Protein AF-A0A0F9EAE2-F1 (afdb_monomer)

Nearest PDB structures (foldseek):
  7z44-assembly1_A  TM=4.022E-01  e=4.524E-04  Escherichia phage vB_EcoP_SU10
  8i4m-assembly1_T  TM=3.784E-01  e=1.756E-03  Prochlorococcus phage P-SCSP1u
  9bgm-assembly1_c  TM=2.477E-01  e=5.530E-04  Pseudomonas phage vB_PaeP_DEV
  7sya-assembly1_c  TM=4.360E-01  e=6.213E-02  Bruynoghevirus PaP3
  8vde-assembly1_P6  TM=4.167E-01  e=4.406E-01  Dubowvirus dv80alpha

Structure (mmCIF, N/CA/C/O backbone):
data_AF-A0A0F9EAE2-F1
#
_entry.id   AF-A0A0F9EAE2-F1
#
loop_
_atom_site.group_PDB
_atom_site.id
_atom_site.type_symbol
_atom_site.label_atom_id
_atom_site.label_alt_id
_atom_site.label_comp_id
_atom_site.label_asym_id
_atom_site.label_entity_id
_atom_site.label_seq_id
_atom_site.pdbx_PDB_ins_code
_atom_site.Cartn_x
_atom_site.Cartn_y
_atom_site.Cartn_z
_atom_site.occupancy
_atom_site.B_iso_or_equiv
_atom_site.auth_seq_id
_atom_site.auth_comp_id
_atom_site.auth_asym_id
_atom_site.auth_atom_id
_atom_site.pdbx_PDB_model_num
ATOM 1 N N . THR A 1 1 ? -29.488 -34.505 -10.480 1.00 57.62 1 THR A N 1
ATOM 2 C CA . THR A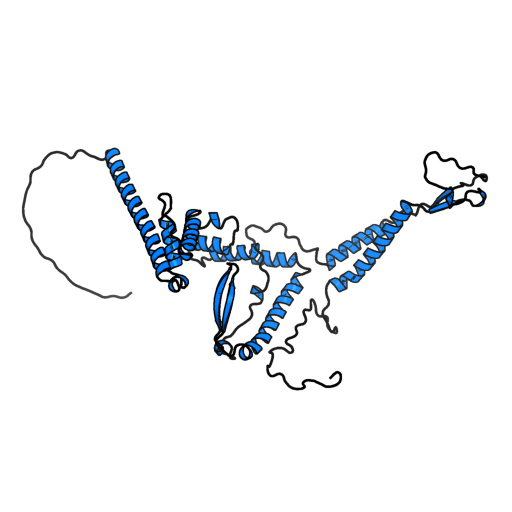 1 1 ? -28.170 -33.841 -10.370 1.00 57.62 1 THR A CA 1
ATOM 3 C C . THR A 1 1 ? -27.719 -33.603 -8.932 1.00 57.62 1 THR A C 1
ATOM 5 O O . THR A 1 1 ? -26.602 -33.976 -8.635 1.00 57.62 1 THR A O 1
ATOM 8 N N . ARG A 1 2 ? -28.544 -33.099 -7.992 1.00 60.75 2 ARG A N 1
ATOM 9 C CA . ARG A 1 2 ? -28.114 -32.861 -6.582 1.00 60.75 2 ARG A CA 1
ATOM 10 C C . ARG A 1 2 ? -27.610 -34.086 -5.784 1.00 60.75 2 ARG A C 1
ATOM 12 O O . ARG A 1 2 ? -27.013 -33.896 -4.735 1.00 60.75 2 ARG A O 1
ATOM 19 N N . LYS A 1 3 ? -27.873 -35.318 -6.238 1.00 87.00 3 LYS A N 1
ATOM 20 C CA . LYS A 1 3 ? -27.476 -36.575 -5.566 1.00 87.00 3 LYS A CA 1
ATOM 21 C C . LYS A 1 3 ? -26.473 -37.421 -6.360 1.00 87.00 3 LYS A C 1
ATOM 23 O O . LYS A 1 3 ? -26.197 -38.545 -5.966 1.00 87.00 3 LYS A O 1
ATOM 28 N N . GLN A 1 4 ? -25.986 -36.929 -7.496 1.00 85.69 4 GLN A N 1
ATOM 29 C CA . GLN A 1 4 ? -25.134 -37.709 -8.391 1.00 85.69 4 GLN A CA 1
ATOM 30 C C . GLN A 1 4 ? -23.799 -36.994 -8.554 1.00 85.69 4 GLN A C 1
ATOM 32 O O . GLN A 1 4 ? -23.777 -35.797 -8.843 1.00 85.69 4 GLN A O 1
ATOM 37 N N . VAL A 1 5 ? -22.707 -37.726 -8.343 1.00 85.25 5 VAL A N 1
ATOM 38 C CA . VAL A 1 5 ? -21.356 -37.225 -8.594 1.00 85.25 5 VAL A CA 1
ATOM 39 C C . VAL A 1 5 ? -21.215 -37.017 -10.099 1.00 85.25 5 VAL A C 1
ATOM 41 O O . VAL A 1 5 ? -21.473 -37.932 -10.878 1.00 85.25 5 VAL A O 1
ATOM 44 N N . LEU A 1 6 ? -20.885 -35.788 -10.502 1.00 88.19 6 LEU A N 1
ATOM 45 C CA . LEU A 1 6 ? -20.775 -35.420 -11.917 1.00 88.19 6 LEU A CA 1
ATOM 46 C C . LEU A 1 6 ? -19.520 -36.012 -12.561 1.00 88.19 6 LEU A C 1
ATOM 48 O O . LEU A 1 6 ? -19.548 -36.383 -13.728 1.00 88.19 6 LEU A O 1
ATOM 52 N N . HIS A 1 7 ? -18.438 -36.099 -11.794 1.00 86.12 7 HIS A N 1
ATOM 53 C CA . HIS A 1 7 ? -17.175 -36.676 -12.219 1.00 86.12 7 HIS A CA 1
ATOM 54 C C . HIS A 1 7 ? -16.446 -37.217 -10.990 1.00 86.12 7 HIS A C 1
ATOM 56 O O . HIS A 1 7 ? -16.239 -36.477 -10.026 1.00 86.12 7 HIS A O 1
ATOM 62 N N . ASP A 1 8 ? -16.074 -38.492 -11.032 1.00 86.00 8 ASP A N 1
ATOM 63 C CA . ASP A 1 8 ? -15.233 -39.146 -10.033 1.00 86.00 8 ASP A CA 1
ATOM 64 C C . ASP A 1 8 ? -14.063 -39.804 -10.764 1.00 86.00 8 ASP A C 1
ATOM 66 O O . ASP A 1 8 ? -14.269 -40.592 -11.687 1.00 86.00 8 ASP A O 1
ATOM 70 N N . GLY A 1 9 ? -12.842 -39.411 -10.418 1.00 84.88 9 GLY A N 1
ATOM 71 C CA . GLY A 1 9 ? -11.639 -39.829 -11.127 1.00 84.88 9 GLY A CA 1
ATOM 72 C C . GLY A 1 9 ? -10.473 -38.854 -10.955 1.00 84.88 9 GLY A C 1
ATOM 73 O O . GLY A 1 9 ? -10.673 -37.706 -10.537 1.00 84.88 9 GLY A O 1
ATOM 74 N N . PRO A 1 10 ? -9.241 -39.301 -11.256 1.00 80.06 10 PRO A N 1
ATOM 75 C CA . PRO A 1 10 ? -8.064 -38.446 -11.213 1.00 80.06 10 PRO A CA 1
ATOM 76 C C . PRO A 1 10 ? -8.194 -37.305 -12.225 1.00 80.06 10 PRO A C 1
ATOM 78 O O . PRO A 1 10 ? -8.828 -37.438 -13.270 1.00 80.06 10 PRO A O 1
ATOM 81 N N . ARG A 1 11 ? -7.590 -36.161 -11.903 1.00 72.88 11 ARG A N 1
ATOM 82 C CA . ARG A 1 11 ? -7.533 -35.022 -12.823 1.00 72.88 11 ARG A CA 1
ATOM 83 C C . ARG A 1 11 ? -6.582 -35.343 -13.971 1.00 72.88 11 ARG A C 1
ATOM 85 O O . ARG A 1 11 ? -5.579 -36.018 -13.763 1.00 72.88 11 ARG A O 1
ATOM 92 N N . GLU A 1 12 ? -6.859 -34.780 -15.143 1.00 79.81 12 GLU A N 1
ATOM 93 C CA . GLU A 1 12 ? -5.973 -34.873 -16.313 1.00 79.81 12 GLU A CA 1
ATOM 94 C C . GLU A 1 12 ? -4.590 -34.260 -16.048 1.00 79.81 12 GLU A C 1
ATOM 96 O O . GLU A 1 12 ? -3.603 -34.643 -16.669 1.00 79.81 12 GLU A O 1
ATOM 101 N N . VAL A 1 13 ? -4.517 -33.320 -15.099 1.00 76.94 13 VAL A N 1
ATOM 102 C CA . VAL A 1 13 ? -3.313 -32.555 -14.783 1.00 76.94 13 VAL A CA 1
ATO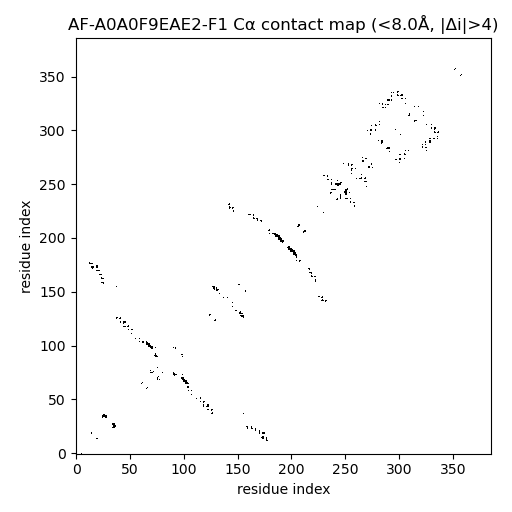M 103 C C . VAL A 1 13 ? -2.925 -32.749 -13.317 1.00 76.94 13 VAL A C 1
ATOM 105 O O . VAL A 1 13 ? -3.737 -32.552 -12.407 1.00 76.94 13 VAL A O 1
ATOM 108 N N . ALA A 1 14 ? -1.666 -33.127 -13.090 1.00 77.25 14 ALA A N 1
ATOM 109 C CA . ALA A 1 14 ? -1.096 -33.337 -11.765 1.00 77.25 14 ALA A CA 1
ATOM 110 C C . ALA A 1 14 ? -0.505 -32.031 -11.217 1.00 77.25 14 ALA A C 1
ATOM 112 O O . ALA A 1 14 ? 0.629 -31.669 -11.523 1.00 77.25 14 ALA A O 1
ATOM 113 N N . TYR A 1 15 ? -1.274 -31.314 -10.398 1.00 78.12 15 TYR A N 1
ATOM 114 C CA . TYR A 1 15 ? -0.766 -30.131 -9.705 1.00 78.12 15 TYR A CA 1
ATOM 115 C C . TYR A 1 15 ? 0.380 -30.496 -8.757 1.00 78.12 15 TYR A C 1
ATOM 117 O O . TYR A 1 15 ? 0.352 -31.533 -8.093 1.00 78.12 15 TYR A O 1
ATOM 125 N N . LYS A 1 16 ? 1.375 -29.609 -8.664 1.00 72.56 16 LYS A N 1
ATOM 126 C CA . LYS A 1 16 ? 2.519 -29.771 -7.755 1.00 72.56 16 LYS A CA 1
ATOM 127 C C . LYS A 1 16 ? 2.082 -29.760 -6.289 1.00 72.56 16 LYS A C 1
ATOM 129 O O . LYS A 1 16 ? 2.713 -30.387 -5.442 1.00 72.56 16 LYS A O 1
ATOM 134 N N . TYR A 1 17 ? 0.995 -29.056 -5.994 1.00 75.44 17 TYR A N 1
ATOM 135 C CA . TYR A 1 17 ? 0.393 -28.994 -4.672 1.00 75.44 17 TYR A CA 1
ATOM 136 C C . TYR A 1 17 ? -1.013 -29.606 -4.666 1.00 75.44 17 TYR A C 1
ATOM 138 O O . TYR A 1 17 ? -1.644 -29.801 -5.699 1.00 75.44 17 TYR A O 1
ATOM 146 N N . THR A 1 18 ? -1.542 -29.875 -3.471 1.00 71.12 18 THR A N 1
ATOM 147 C CA . THR A 1 18 ? -2.786 -30.635 -3.262 1.00 71.12 18 THR A CA 1
ATOM 148 C C . THR A 1 18 ? -4.037 -30.022 -3.917 1.00 71.12 18 THR A C 1
ATOM 150 O O . THR A 1 18 ? -5.008 -30.735 -4.161 1.00 71.12 18 THR A O 1
ATOM 153 N N . SER A 1 19 ? -4.062 -28.710 -4.187 1.00 73.56 19 SER A N 1
ATOM 154 C CA . SER A 1 19 ? -5.218 -28.017 -4.772 1.00 73.56 19 SER A CA 1
ATOM 155 C C . SER A 1 19 ? -4.819 -26.694 -5.443 1.00 73.56 19 SER A C 1
ATOM 157 O O . SER A 1 19 ? -4.023 -25.965 -4.850 1.00 73.56 19 SER A O 1
ATOM 159 N N . PRO A 1 20 ? -5.433 -26.334 -6.593 1.00 71.94 20 PRO A N 1
ATOM 160 C CA . PRO A 1 20 ? -5.288 -25.012 -7.209 1.00 71.94 20 PRO A CA 1
ATOM 161 C C . PRO A 1 20 ? -6.059 -23.923 -6.442 1.00 71.94 20 PRO A C 1
ATOM 163 O O . PRO A 1 20 ? -5.877 -22.736 -6.695 1.00 71.94 20 PRO A O 1
ATOM 166 N N . ILE A 1 21 ? -6.941 -24.311 -5.513 1.00 79.25 21 ILE A N 1
ATOM 167 C CA . ILE A 1 21 ? -7.616 -23.383 -4.603 1.00 79.25 21 ILE A CA 1
ATOM 168 C C . ILE A 1 21 ? -6.671 -23.115 -3.435 1.00 79.25 21 ILE A C 1
ATOM 170 O O . ILE A 1 21 ? -6.325 -24.038 -2.692 1.00 79.25 21 ILE A O 1
ATOM 174 N N . ARG A 1 22 ? -6.276 -21.850 -3.274 1.00 75.81 22 ARG A N 1
ATOM 175 C CA . ARG A 1 22 ? -5.403 -21.393 -2.191 1.00 75.81 22 ARG A CA 1
ATOM 176 C C . ARG A 1 22 ? -6.195 -20.688 -1.104 1.00 75.81 22 ARG A C 1
ATOM 178 O O . ARG A 1 22 ? -7.086 -19.891 -1.387 1.00 75.81 22 ARG A O 1
ATOM 185 N N . CYS A 1 23 ? -5.849 -20.993 0.142 1.00 74.75 23 CYS A N 1
ATOM 186 C CA . CYS A 1 23 ? -6.387 -20.317 1.312 1.00 74.75 23 CYS A CA 1
ATOM 187 C C . CYS A 1 23 ? -5.373 -19.278 1.784 1.00 74.75 23 CYS A C 1
ATOM 189 O O . CYS A 1 23 ? -4.266 -19.624 2.191 1.00 74.75 23 CYS A O 1
ATOM 191 N N . PHE A 1 24 ? -5.772 -18.010 1.754 1.00 76.00 24 PHE A N 1
ATOM 192 C CA . PHE A 1 24 ? -4.974 -16.914 2.286 1.00 76.00 24 PHE A CA 1
ATOM 193 C C . PHE A 1 24 ? -5.227 -16.812 3.790 1.00 76.00 24 PHE A C 1
ATOM 195 O O . PHE A 1 24 ? -6.236 -16.269 4.235 1.00 76.00 24 PHE A O 1
ATOM 202 N N . GLU A 1 25 ? -4.324 -17.387 4.578 1.00 74.12 25 GLU A N 1
ATOM 203 C CA . GLU A 1 25 ? -4.387 -17.352 6.038 1.00 74.12 25 GLU A CA 1
ATOM 204 C C . GLU A 1 25 ? -3.337 -16.393 6.589 1.00 74.12 25 GLU A C 1
ATOM 206 O O . GLU A 1 25 ? -2.181 -16.451 6.180 1.00 74.12 25 GLU A O 1
ATOM 211 N N . PHE A 1 26 ? -3.698 -15.561 7.568 1.00 73.44 26 PHE A N 1
ATOM 212 C CA . PHE A 1 26 ? -2.727 -14.687 8.230 1.00 73.44 26 PHE A CA 1
ATOM 213 C C . PHE A 1 26 ? -1.798 -15.482 9.157 1.00 73.44 26 PHE A C 1
ATOM 215 O O . PHE A 1 26 ? -0.603 -15.589 8.889 1.00 73.44 26 PHE A O 1
ATOM 222 N N . LEU A 1 27 ? -2.343 -16.138 10.186 1.00 75.12 27 LEU A N 1
ATOM 223 C CA . LEU A 1 27 ? -1.582 -17.005 11.091 1.00 75.12 27 LEU A CA 1
ATOM 224 C C . LEU A 1 27 ? -2.318 -18.329 11.295 1.00 75.12 27 LEU A C 1
ATOM 226 O O . LEU A 1 27 ? -3.499 -18.336 11.621 1.00 75.12 27 LEU A O 1
ATOM 230 N N . ARG A 1 28 ? -1.632 -19.464 11.132 1.00 79.94 28 ARG A N 1
ATOM 231 C CA . ARG A 1 28 ? -2.247 -20.781 11.344 1.00 79.94 28 ARG A CA 1
ATOM 232 C C . ARG A 1 28 ? -2.034 -21.231 12.786 1.00 79.94 28 ARG A C 1
ATOM 234 O O . ARG A 1 28 ? -0.896 -21.357 13.224 1.00 79.94 28 ARG A O 1
ATOM 241 N N . ILE A 1 29 ? -3.124 -21.496 13.504 1.00 81.38 29 ILE A N 1
ATOM 242 C CA . ILE A 1 29 ? -3.073 -22.052 14.862 1.00 81.38 29 ILE A CA 1
ATOM 243 C C . ILE A 1 29 ? -3.241 -23.576 14.771 1.00 81.38 29 ILE A C 1
ATOM 245 O O . ILE A 1 29 ? -4.206 -24.034 14.149 1.00 81.38 29 ILE A O 1
ATOM 249 N N . PRO A 1 30 ? -2.349 -24.378 15.383 1.00 86.56 30 PRO A N 1
ATOM 250 C CA . PRO A 1 30 ? -2.514 -25.827 15.446 1.00 86.56 30 PRO A CA 1
ATOM 251 C C . PRO A 1 30 ? -3.894 -26.222 15.992 1.00 86.56 30 PRO A C 1
ATOM 253 O O . PRO A 1 30 ? -4.344 -25.697 17.007 1.00 86.56 30 PRO A O 1
ATOM 256 N N . GLY A 1 31 ? -4.578 -27.139 15.305 1.00 88.94 31 GLY A N 1
ATOM 257 C CA . GLY A 1 31 ? -5.905 -27.623 15.703 1.00 88.94 31 GLY A CA 1
ATOM 258 C C . GLY A 1 31 ? -7.096 -26.783 15.221 1.00 88.94 31 GLY A C 1
ATOM 259 O O . GLY A 1 31 ? -8.233 -27.208 15.411 1.00 88.94 31 GLY A O 1
ATOM 260 N N . ARG A 1 32 ? -6.881 -25.637 14.556 1.00 85.38 32 ARG A N 1
ATOM 261 C CA . ARG A 1 32 ? -7.950 -24.904 13.854 1.00 85.38 32 ARG A CA 1
ATOM 262 C C . ARG A 1 32 ? -7.969 -25.236 12.360 1.00 85.38 32 ARG A C 1
ATOM 264 O O . ARG A 1 32 ? -6.924 -25.422 11.739 1.00 85.38 32 ARG A O 1
ATOM 271 N N . ALA A 1 33 ? -9.176 -25.289 11.792 1.00 83.75 33 ALA A N 1
ATOM 272 C CA . ALA A 1 33 ? -9.387 -25.552 10.367 1.00 83.75 33 ALA A CA 1
ATOM 273 C C . ALA A 1 33 ? -9.002 -24.366 9.462 1.00 83.75 33 ALA A C 1
ATOM 275 O O . ALA A 1 33 ? -8.792 -24.573 8.273 1.00 83.75 33 ALA A O 1
ATOM 276 N N . GLY A 1 34 ? -8.907 -23.154 10.018 1.00 82.88 34 GLY A N 1
ATOM 277 C CA . GLY A 1 34 ? -8.507 -21.948 9.298 1.00 82.88 34 GLY A CA 1
ATOM 278 C C . GLY A 1 34 ? -7.546 -21.079 10.106 1.00 82.88 34 GLY A C 1
ATOM 279 O O . GLY A 1 34 ? -7.333 -21.300 11.306 1.00 82.88 34 GLY A O 1
ATOM 280 N N . GLY A 1 35 ? -6.974 -20.085 9.432 1.00 82.19 35 GLY A N 1
ATOM 281 C CA . GLY A 1 35 ? -6.116 -19.081 10.052 1.00 82.19 35 GLY A CA 1
ATOM 282 C C . GLY A 1 35 ? -6.865 -18.136 10.998 1.00 82.19 35 GLY A C 1
ATOM 283 O O . GLY A 1 35 ? -8.070 -17.939 10.876 1.00 82.19 35 GLY A O 1
ATOM 284 N N . THR A 1 36 ? -6.134 -17.539 11.937 1.00 82.56 36 THR A N 1
ATOM 285 C CA . THR A 1 36 ? -6.580 -16.411 12.768 1.00 82.56 36 THR A CA 1
ATOM 286 C C . THR A 1 36 ? -6.113 -15.088 12.165 1.00 82.56 36 THR A C 1
ATOM 288 O O . THR A 1 36 ? -5.137 -15.070 11.412 1.00 82.56 36 THR A O 1
ATOM 291 N N . THR A 1 37 ? -6.765 -13.985 12.531 1.00 80.06 37 THR A N 1
ATOM 292 C CA . THR A 1 37 ? -6.393 -12.611 12.169 1.00 80.06 37 THR A CA 1
ATOM 293 C C . THR A 1 37 ? -6.251 -11.746 13.430 1.00 80.06 37 THR A C 1
ATOM 295 O O . THR A 1 37 ? -6.862 -12.063 14.455 1.00 80.06 37 THR A O 1
ATOM 298 N N . PRO A 1 38 ? -5.505 -10.623 13.389 1.00 77.44 38 PRO A N 1
ATOM 299 C CA . PRO A 1 38 ? -5.441 -9.684 14.514 1.00 77.44 38 PRO A CA 1
ATOM 300 C C . PRO A 1 38 ? -6.824 -9.136 14.895 1.00 77.44 38 PRO A C 1
ATOM 302 O O . PRO A 1 38 ? -7.096 -8.867 16.062 1.00 77.44 38 PRO A O 1
ATOM 305 N N . GLU A 1 39 ? -7.742 -9.054 13.925 1.00 83.25 39 GLU A N 1
ATOM 306 C CA . GLU A 1 39 ? -9.138 -8.675 14.151 1.00 83.25 39 GLU A CA 1
ATOM 307 C C . GLU A 1 39 ? -9.835 -9.586 15.171 1.00 83.25 39 GLU A C 1
ATOM 309 O O . GLU A 1 39 ? -10.580 -9.091 16.016 1.00 83.25 39 GLU A O 1
ATOM 314 N N . GLU A 1 40 ? -9.582 -10.903 15.153 1.00 85.56 40 GLU A N 1
ATOM 315 C CA . GLU A 1 40 ? -10.161 -11.805 16.157 1.00 85.56 40 GLU A CA 1
ATOM 316 C C . GLU A 1 40 ? -9.751 -11.415 17.580 1.00 85.56 40 GLU A C 1
ATOM 318 O O . GLU A 1 40 ? -10.580 -11.481 18.488 1.00 85.56 40 GLU A O 1
ATOM 323 N N . MET A 1 41 ? -8.508 -10.962 17.763 1.00 84.06 41 MET A N 1
ATOM 324 C CA . MET A 1 41 ? -7.986 -10.529 19.061 1.00 84.06 41 MET A CA 1
ATOM 325 C C . MET A 1 41 ? -8.573 -9.173 19.482 1.00 84.06 41 MET A C 1
ATOM 327 O O . MET A 1 41 ? -8.848 -8.968 20.661 1.00 84.06 41 MET A O 1
ATOM 331 N N . MET A 1 42 ? -8.861 -8.282 18.527 1.00 87.88 42 MET A N 1
ATOM 332 C CA . MET A 1 42 ? -9.448 -6.959 18.793 1.00 87.88 42 MET A CA 1
ATOM 333 C C . MET A 1 42 ? -10.949 -6.991 19.126 1.00 87.88 42 MET A C 1
ATOM 335 O O . MET A 1 42 ? -11.472 -6.050 19.723 1.00 87.88 42 MET A O 1
ATOM 339 N N . LYS A 1 43 ? -11.678 -8.065 18.787 1.00 92.12 43 LYS A N 1
ATOM 340 C CA . LYS A 1 43 ? -13.140 -8.142 19.000 1.00 92.12 43 LYS A CA 1
ATOM 341 C C . LYS A 1 43 ? -13.556 -7.955 20.458 1.00 92.12 43 LYS A C 1
ATOM 343 O O . LYS A 1 43 ? -14.588 -7.336 20.712 1.00 92.12 43 LYS A O 1
ATOM 348 N N . SER A 1 44 ? -12.799 -8.509 21.403 1.00 94.06 44 SER A N 1
ATOM 349 C CA . SER A 1 44 ? -13.109 -8.397 22.833 1.00 94.06 44 SER A CA 1
ATOM 350 C C . SER A 1 44 ? -12.937 -6.963 23.357 1.00 94.06 44 SER A C 1
ATOM 352 O O . SER A 1 44 ? -13.938 -6.393 23.806 1.00 94.06 44 SER A O 1
ATOM 354 N N . PRO A 1 45 ? -11.751 -6.329 23.239 1.00 93.75 45 PRO A N 1
ATOM 355 C CA . PRO A 1 45 ? -11.566 -4.951 23.694 1.00 93.75 45 PRO A CA 1
ATOM 356 C C . PRO A 1 45 ? -12.464 -3.961 22.942 1.00 93.75 45 PRO A C 1
ATOM 358 O O . PRO A 1 45 ? -13.025 -3.064 23.563 1.00 93.75 45 PRO A O 1
ATOM 361 N N . GLN A 1 46 ? -12.735 -4.169 21.647 1.00 94.25 46 GLN A N 1
ATOM 362 C CA . GLN A 1 46 ? -13.666 -3.318 20.894 1.00 94.25 46 GLN A CA 1
ATOM 363 C C . GLN A 1 46 ? -15.093 -3.364 21.462 1.00 94.25 46 GLN A C 1
ATOM 365 O O . GLN A 1 46 ? -15.774 -2.341 21.530 1.00 94.25 46 GLN A O 1
ATOM 370 N N . ARG A 1 47 ? -15.576 -4.546 21.871 1.00 96.19 47 ARG A N 1
ATOM 371 C CA . ARG A 1 47 ? -16.906 -4.688 22.490 1.00 96.19 47 ARG A CA 1
ATOM 372 C C . ARG A 1 47 ? -16.969 -3.998 23.848 1.00 96.19 47 ARG A C 1
ATOM 374 O O . ARG A 1 47 ? -17.972 -3.342 24.133 1.00 96.19 47 ARG A O 1
ATOM 381 N N . ALA A 1 48 ? -15.917 -4.128 24.656 1.00 95.56 48 ALA A N 1
ATOM 382 C CA . ALA A 1 48 ? -15.812 -3.435 25.937 1.00 95.56 48 ALA A CA 1
ATOM 383 C C . ALA A 1 48 ? -15.808 -1.911 25.732 1.00 95.56 48 ALA A C 1
ATOM 385 O O . ALA A 1 48 ? -16.661 -1.221 26.285 1.00 95.56 48 ALA A O 1
ATOM 386 N N . TYR A 1 49 ? -14.965 -1.417 24.821 1.00 96.00 49 TYR A N 1
ATOM 387 C CA . TYR A 1 49 ? -14.861 0.000 24.476 1.00 96.00 49 TYR A CA 1
ATOM 388 C C . TYR A 1 49 ? -16.203 0.583 24.016 1.00 96.00 49 TYR A C 1
ATOM 390 O O . TYR A 1 49 ? -16.639 1.629 24.492 1.00 96.00 49 TYR A O 1
ATOM 398 N N . ASN A 1 50 ? -16.911 -0.120 23.125 1.00 95.94 50 ASN A N 1
ATOM 399 C CA . ASN A 1 50 ? -18.227 0.310 22.648 1.00 95.94 50 ASN A CA 1
ATOM 400 C C . ASN A 1 50 ? -19.273 0.359 23.773 1.00 95.94 50 ASN A C 1
ATOM 402 O O . ASN A 1 50 ? -20.171 1.203 23.748 1.00 95.94 50 ASN A O 1
ATOM 406 N N . THR A 1 51 ? -19.175 -0.549 24.746 1.00 95.94 51 THR A N 1
ATOM 407 C CA . THR A 1 51 ? -20.087 -0.597 25.894 1.00 95.94 51 THR A CA 1
ATOM 408 C C . THR A 1 51 ? -19.850 0.588 26.826 1.00 95.94 51 THR A C 1
ATOM 410 O O . THR A 1 51 ? -20.810 1.260 27.197 1.00 95.94 51 THR A O 1
ATOM 413 N N . GLU A 1 52 ? -18.593 0.897 27.146 1.00 94.31 52 GLU A N 1
ATOM 414 C CA . GLU A 1 52 ? -18.247 2.075 27.951 1.00 94.31 52 GLU A CA 1
ATOM 415 C C . GLU A 1 52 ? -18.620 3.374 27.241 1.00 94.31 52 GLU A C 1
ATOM 417 O O . GLU A 1 52 ? -19.241 4.253 27.833 1.00 94.31 52 GLU A O 1
ATOM 422 N N . TRP A 1 53 ? -18.347 3.475 25.938 1.00 94.56 53 TRP A N 1
ATOM 423 C CA . TRP A 1 53 ? -18.727 4.650 25.161 1.00 94.56 53 TRP A CA 1
ATOM 424 C C . TRP A 1 53 ? -20.234 4.907 25.197 1.00 94.56 53 TRP A C 1
ATOM 426 O O . TRP A 1 53 ? -20.675 6.050 25.340 1.00 94.56 53 TRP A O 1
ATOM 436 N N . LYS A 1 54 ? -21.041 3.843 25.129 1.00 95.44 54 LYS A N 1
ATOM 437 C CA . LYS A 1 54 ? -22.492 3.942 25.293 1.00 95.44 54 LYS A CA 1
ATOM 438 C C . LYS A 1 54 ? -22.865 4.501 26.671 1.00 95.44 54 LYS A C 1
ATOM 440 O O . LYS A 1 54 ? -23.696 5.403 26.735 1.00 95.44 54 LYS A O 1
ATOM 445 N N . GLN A 1 55 ? -22.238 4.024 27.745 1.00 92.62 55 GLN A N 1
ATOM 446 C CA . GLN A 1 55 ? -22.488 4.525 29.102 1.00 92.62 55 GLN A CA 1
ATOM 447 C C . GLN A 1 55 ? -22.099 6.001 29.251 1.00 92.62 55 GLN A C 1
ATOM 449 O O . GLN A 1 55 ? -22.855 6.778 29.830 1.00 92.62 55 GLN A O 1
ATOM 454 N N . THR A 1 56 ? -20.978 6.420 28.662 1.00 92.88 56 THR A N 1
ATOM 455 C CA . THR A 1 56 ? -20.553 7.827 28.624 1.00 92.88 56 THR A CA 1
ATOM 456 C C . THR A 1 56 ? -21.583 8.710 27.918 1.00 92.88 56 THR A C 1
ATOM 458 O O . THR A 1 56 ? -21.908 9.805 28.386 1.00 92.88 56 THR A O 1
ATOM 461 N N . LEU A 1 57 ? -22.136 8.243 26.795 1.00 93.56 57 LEU A N 1
ATOM 462 C CA . LEU A 1 57 ? -23.181 8.965 26.069 1.00 93.56 57 LEU A CA 1
ATOM 463 C C . LEU A 1 57 ? -24.492 9.040 26.864 1.00 93.56 57 LEU A C 1
ATOM 465 O O . LEU A 1 57 ? -25.121 10.098 26.892 1.00 93.56 57 LEU A O 1
ATOM 469 N N . GLU A 1 58 ? -24.882 7.959 27.541 1.00 92.25 58 GLU A N 1
ATOM 470 C CA . GLU A 1 58 ? -26.049 7.936 28.430 1.00 92.25 58 GLU A CA 1
ATOM 471 C C . GLU A 1 58 ? -25.867 8.887 29.622 1.00 92.25 58 GLU A C 1
ATOM 473 O O . GLU A 1 58 ? -26.759 9.682 29.920 1.00 92.25 58 GLU A O 1
ATOM 478 N N . HIS A 1 59 ? -24.689 8.891 30.253 1.00 92.62 59 HIS A N 1
ATOM 479 C CA . HIS A 1 59 ? -24.350 9.816 31.337 1.00 92.62 59 HIS A CA 1
ATOM 480 C C . HIS A 1 59 ? -24.422 11.276 30.882 1.00 92.62 59 HIS A C 1
ATOM 482 O O . HIS A 1 59 ? -25.038 12.113 31.547 1.00 92.62 59 HIS A O 1
ATOM 488 N N . ARG A 1 60 ? -23.875 11.584 29.701 1.00 91.56 60 ARG A N 1
ATOM 489 C CA . ARG A 1 60 ? -23.968 12.917 29.092 1.00 91.56 60 ARG A CA 1
ATOM 490 C C . ARG A 1 60 ? -25.421 13.314 28.812 1.00 91.56 60 ARG A C 1
ATOM 492 O O . ARG A 1 60 ? -25.795 14.466 29.051 1.00 91.56 60 ARG A O 1
ATOM 499 N N . ALA A 1 61 ? -26.244 12.390 28.318 1.00 92.38 61 ALA A N 1
ATOM 500 C CA . ALA A 1 61 ? -27.664 12.639 28.083 1.00 92.38 61 ALA A CA 1
ATOM 501 C C . ALA A 1 61 ? -28.397 12.956 29.397 1.00 92.38 61 ALA A C 1
ATOM 503 O O . ALA A 1 61 ? -29.078 13.973 29.478 1.00 92.38 61 ALA A O 1
ATOM 504 N N . LEU A 1 62 ? -28.173 12.167 30.451 1.00 90.81 62 LEU A N 1
ATOM 505 C CA . LEU A 1 62 ? -28.762 12.393 31.776 1.00 90.81 62 LEU A CA 1
ATOM 506 C C . LEU A 1 62 ? -28.240 13.664 32.458 1.00 90.81 62 LEU A C 1
ATOM 508 O O . LEU A 1 62 ? -28.967 14.302 33.206 1.00 90.81 62 LEU A O 1
ATOM 512 N N . THR A 1 63 ? -26.995 14.060 32.199 1.00 90.31 63 THR A N 1
ATOM 513 C CA . THR A 1 63 ? -26.426 15.295 32.761 1.00 90.31 63 THR A CA 1
ATOM 514 C C . THR A 1 63 ? -26.987 16.536 32.063 1.00 90.31 63 THR A C 1
ATOM 516 O O . THR A 1 63 ? -27.269 17.540 32.709 1.00 90.31 63 THR A O 1
ATOM 519 N N . SER A 1 64 ? -27.164 16.475 30.739 1.00 88.44 64 SER A N 1
ATOM 520 C CA . SER A 1 64 ? -27.739 17.579 29.954 1.00 88.44 64 SER A CA 1
ATOM 521 C C . SER A 1 64 ? -29.260 17.684 30.085 1.00 88.44 64 SER A C 1
ATOM 523 O O . SER A 1 64 ? -29.811 18.774 29.960 1.00 88.44 64 SER A O 1
ATOM 525 N N . SER A 1 65 ? -29.930 16.560 30.343 1.00 88.12 65 SER A N 1
ATOM 526 C CA . SER A 1 65 ? -31.377 16.450 30.530 1.00 88.12 65 SER A CA 1
ATOM 527 C C . SER A 1 65 ? -31.675 15.641 31.803 1.00 88.12 65 SER A C 1
ATOM 529 O O . SER A 1 65 ? -32.074 14.476 31.704 1.00 88.12 65 SER A O 1
ATOM 531 N N . PRO A 1 66 ? -31.445 16.216 33.002 1.00 88.06 66 PRO A N 1
ATOM 532 C CA . PRO A 1 66 ? -31.646 15.508 34.262 1.00 88.06 66 PRO A CA 1
ATOM 533 C C . PRO A 1 66 ? -33.105 15.110 34.451 1.00 88.06 66 PRO A C 1
ATOM 535 O O . PRO A 1 66 ? -34.028 15.771 33.970 1.00 88.06 66 PRO A O 1
ATOM 538 N N . GLN A 1 67 ? -33.321 14.017 35.178 1.00 86.88 67 GLN A N 1
ATOM 539 C CA . GLN A 1 67 ? -34.672 13.575 35.493 1.00 86.88 67 GLN A CA 1
ATOM 540 C C . GLN A 1 67 ? -35.299 14.518 36.516 1.00 86.88 67 GLN A C 1
ATOM 542 O O . GLN A 1 67 ? -34.691 14.872 37.525 1.00 86.88 67 GLN A O 1
ATOM 547 N N . GLN A 1 68 ? -36.537 14.910 36.250 1.00 87.44 68 GLN A N 1
ATOM 548 C CA . GLN A 1 68 ? -37.338 15.715 37.156 1.00 87.44 68 GLN A CA 1
ATOM 549 C C . GLN A 1 68 ? -38.101 14.807 38.120 1.00 87.44 68 GLN A C 1
ATOM 551 O O . GLN A 1 68 ? -38.851 13.927 37.696 1.00 87.44 68 GLN A O 1
ATOM 556 N N . VAL A 1 69 ? -37.989 15.093 39.412 1.00 85.69 69 VAL A N 1
ATOM 557 C CA . VAL A 1 69 ? -38.922 14.628 40.437 1.00 85.69 69 VAL A CA 1
ATOM 558 C C . VAL A 1 69 ? -39.831 15.790 40.788 1.00 85.69 69 VAL A C 1
ATOM 560 O O . VAL A 1 69 ? -39.375 16.914 40.994 1.00 85.69 69 VAL A O 1
ATOM 563 N N . TYR A 1 70 ? -41.131 15.530 40.835 1.00 86.00 70 TYR A N 1
ATOM 564 C CA . TYR A 1 70 ? -42.116 16.525 41.229 1.00 86.00 70 TYR A CA 1
ATOM 565 C C . TYR A 1 70 ? -43.060 15.950 42.276 1.00 86.00 70 TYR A C 1
ATOM 567 O O . TYR A 1 70 ? -43.395 14.764 42.263 1.00 86.00 70 TYR A O 1
ATOM 575 N N . ASP A 1 71 ? -43.493 16.810 43.190 1.00 84.38 71 ASP A N 1
ATOM 576 C CA . ASP A 1 71 ? -44.445 16.434 44.223 1.00 84.38 71 ASP A CA 1
ATOM 577 C C . ASP A 1 71 ? -45.866 16.374 43.640 1.00 84.38 71 ASP A C 1
ATOM 579 O O . ASP A 1 71 ? -46.419 17.387 43.212 1.00 84.38 71 ASP A O 1
ATOM 583 N N . THR A 1 72 ? -46.489 15.195 43.661 1.00 82.69 72 THR A N 1
ATOM 584 C CA . THR A 1 72 ? -47.852 14.978 43.146 1.00 82.69 72 THR A CA 1
ATOM 585 C C . THR A 1 72 ? -48.922 15.757 43.914 1.00 82.69 72 THR A C 1
ATOM 587 O O . THR A 1 72 ? -49.962 16.081 43.343 1.00 82.69 72 THR A O 1
ATOM 590 N N . PHE A 1 73 ? -48.670 16.113 45.179 1.00 83.44 73 PHE A N 1
ATOM 591 C CA . PHE A 1 73 ? -49.622 16.858 46.007 1.00 83.44 73 PHE A CA 1
ATOM 592 C C . PHE A 1 73 ? -49.749 18.331 45.599 1.00 83.44 73 PHE A C 1
ATOM 594 O O . PHE A 1 73 ? -50.760 18.975 45.868 1.00 83.44 73 PHE A O 1
ATOM 601 N N . THR A 1 74 ? -48.741 18.868 44.914 1.00 79.56 74 THR A N 1
ATOM 602 C CA . THR A 1 74 ? -48.693 20.288 44.547 1.00 79.56 74 THR A CA 1
ATOM 603 C C . THR A 1 74 ? -49.733 20.707 43.508 1.00 79.56 74 THR A C 1
ATOM 605 O O . THR A 1 74 ? -49.935 21.903 43.288 1.00 79.56 74 THR A O 1
ATOM 608 N N . GLY A 1 75 ? -50.377 19.733 42.855 1.00 80.44 75 GLY A N 1
ATOM 609 C CA . GLY A 1 75 ? -51.315 19.950 41.755 1.00 80.44 75 GLY A CA 1
ATOM 610 C C . GLY A 1 75 ? -50.646 20.202 40.399 1.00 80.44 75 GLY A C 1
ATOM 611 O O . GLY A 1 75 ? -51.354 20.297 39.395 1.00 80.44 75 GLY A O 1
ATOM 612 N N . LEU A 1 76 ? -49.309 20.263 40.340 1.00 81.94 76 LEU A N 1
ATOM 613 C CA . LEU A 1 76 ? -48.555 20.378 39.090 1.00 81.94 76 LEU A CA 1
ATOM 614 C C . LEU A 1 76 ? -48.618 19.068 38.304 1.00 81.94 76 LEU A C 1
ATOM 616 O O . LEU A 1 76 ? -48.160 18.020 38.763 1.00 81.94 76 LEU A O 1
ATOM 620 N N . LYS A 1 77 ? -49.159 19.123 37.085 1.00 81.12 77 LYS A N 1
ATOM 621 C CA . LYS A 1 77 ? -49.127 17.981 36.161 1.00 81.12 77 LYS A CA 1
ATOM 622 C C . LYS A 1 77 ? -47.829 18.009 35.352 1.00 81.12 77 LYS A C 1
ATOM 624 O O . LYS A 1 77 ? -47.400 19.075 34.926 1.00 81.12 77 LYS A O 1
ATOM 629 N N . ALA A 1 78 ? -47.252 16.841 35.059 1.00 76.19 78 ALA A N 1
ATOM 630 C CA . ALA A 1 78 ? -45.971 16.724 34.346 1.00 76.19 78 ALA A CA 1
ATOM 631 C C . ALA A 1 78 ? -45.911 17.519 33.025 1.00 76.19 78 ALA A C 1
ATOM 633 O O . ALA A 1 78 ? -44.900 18.133 32.715 1.00 76.19 78 ALA A O 1
ATOM 634 N N . HIS A 1 79 ? -47.014 17.575 32.274 1.00 80.31 79 HIS A N 1
ATOM 635 C CA . HIS A 1 79 ? -47.093 18.304 31.001 1.00 80.31 79 HIS A CA 1
ATOM 636 C C . HIS A 1 79 ? -47.201 19.832 31.145 1.00 80.31 79 HIS A C 1
ATOM 638 O O . HIS A 1 79 ? -47.156 20.543 30.144 1.00 80.31 79 HIS A O 1
ATOM 644 N N . GLN A 1 80 ? -47.431 20.343 32.357 1.00 80.31 80 GLN A N 1
ATOM 645 C CA . GLN A 1 80 ? -47.530 21.780 32.611 1.00 80.31 80 GLN A CA 1
ATOM 646 C C . GLN A 1 80 ? -46.162 22.406 32.869 1.00 80.31 80 GLN A C 1
ATOM 648 O O . GLN A 1 80 ? -46.048 23.617 32.735 1.00 80.31 80 GLN A O 1
ATOM 653 N N . VAL A 1 81 ? -45.155 21.603 33.222 1.00 77.44 81 VAL A N 1
ATOM 654 C CA . VAL A 1 81 ? -43.792 22.067 33.481 1.00 77.44 81 VAL A CA 1
ATOM 655 C C . VAL A 1 81 ? -43.052 22.185 32.149 1.00 77.44 81 VAL A C 1
ATOM 657 O O . VAL A 1 81 ? -42.819 21.191 31.467 1.00 77.44 81 VAL A O 1
ATOM 660 N N . ASP A 1 82 ? -42.705 23.409 31.764 1.00 80.50 82 ASP A N 1
ATOM 661 C CA . ASP A 1 82 ? -41.978 23.729 30.537 1.00 80.50 82 ASP A CA 1
ATOM 662 C C . ASP A 1 82 ? -40.862 24.745 30.802 1.00 80.50 82 ASP A C 1
ATOM 664 O O . ASP A 1 82 ? -41.010 25.682 31.576 1.00 80.50 82 ASP A O 1
ATOM 668 N N . ASN A 1 83 ? -39.735 24.607 30.104 1.00 77.00 83 ASN A N 1
ATOM 669 C CA . ASN A 1 83 ? -38.555 25.460 30.307 1.00 77.00 83 ASN A CA 1
ATOM 670 C C . ASN A 1 83 ? -38.665 26.836 29.612 1.00 77.00 83 ASN A C 1
ATOM 672 O O . ASN A 1 83 ? -37.663 27.387 29.156 1.00 77.00 83 ASN A O 1
ATOM 676 N N . ARG A 1 84 ? -39.876 27.394 29.472 1.00 80.50 84 ARG A N 1
ATOM 677 C CA . ARG A 1 84 ? -40.086 28.689 28.805 1.00 80.50 84 ARG A CA 1
ATOM 678 C C . ARG A 1 84 ? -39.831 29.854 29.776 1.00 80.50 84 ARG A C 1
ATOM 680 O O . ARG A 1 84 ? -40.440 29.884 30.847 1.00 80.50 84 ARG A O 1
ATOM 687 N N . PRO A 1 85 ? -38.991 30.844 29.416 1.00 81.44 85 PRO A N 1
ATOM 688 C CA . PRO A 1 85 ? -38.741 32.008 30.265 1.00 81.44 85 PRO A CA 1
ATOM 689 C C . PRO A 1 85 ? -40.024 32.800 30.564 1.00 81.44 85 PRO A C 1
ATOM 691 O O . PRO A 1 85 ? -40.853 33.001 29.679 1.00 81.44 85 PRO A O 1
ATOM 694 N N . GLY A 1 86 ? -40.173 33.282 31.802 1.00 80.31 86 GLY A N 1
ATOM 695 C CA . GLY A 1 86 ? -41.262 34.185 32.206 1.00 80.31 86 GLY A CA 1
ATOM 696 C C . GLY A 1 86 ? -42.599 33.518 32.554 1.00 80.31 86 GLY A C 1
ATOM 697 O O . GLY A 1 86 ? -43.538 34.221 32.926 1.00 80.31 86 GLY A O 1
ATOM 698 N N . ARG A 1 87 ? -42.712 32.185 32.479 1.00 80.56 87 ARG A N 1
ATOM 699 C CA . ARG A 1 87 ? -43.926 31.470 32.892 1.00 80.56 87 ARG A CA 1
ATOM 700 C C . ARG A 1 87 ? -43.988 31.328 34.413 1.00 80.56 87 ARG A C 1
ATOM 702 O O . ARG A 1 87 ? -43.006 30.970 35.055 1.00 80.56 87 ARG A O 1
ATOM 709 N N . GLN A 1 88 ? -45.156 31.604 34.984 1.00 79.56 88 GLN A N 1
ATOM 710 C CA . GLN A 1 88 ? -45.429 31.431 36.409 1.00 79.56 88 GLN A CA 1
ATOM 711 C C . GLN A 1 88 ? -46.331 30.214 36.612 1.00 79.56 88 GLN A C 1
ATOM 713 O O . GLN A 1 88 ? -47.262 29.989 35.836 1.00 79.56 88 GLN A O 1
ATOM 718 N N . TYR A 1 89 ? -46.071 29.446 37.668 1.00 82.94 89 TYR A N 1
ATOM 719 C CA . TYR A 1 89 ? -46.897 28.308 38.056 1.00 82.94 89 TYR A CA 1
ATOM 720 C C . TYR A 1 89 ? -47.512 28.563 39.427 1.00 82.94 89 TYR A C 1
ATOM 722 O O . TYR A 1 89 ? -46.809 28.920 40.369 1.00 82.94 89 TYR A O 1
ATOM 730 N N . GLY A 1 90 ? -48.826 28.373 39.539 1.00 79.69 90 GLY A N 1
ATOM 731 C CA . GLY A 1 90 ? -49.506 28.330 40.829 1.00 79.69 90 GLY A CA 1
ATOM 732 C C . GLY A 1 90 ? -49.320 26.948 41.445 1.00 79.69 90 GLY A C 1
ATOM 733 O O . GLY A 1 90 ? -49.717 25.957 40.834 1.00 79.69 90 GLY A O 1
ATOM 734 N N . VAL A 1 91 ? -48.695 26.876 42.620 1.00 83.06 91 VAL A N 1
ATOM 735 C CA . VAL A 1 91 ? -48.301 25.610 43.250 1.00 83.06 91 VAL A CA 1
ATOM 736 C C . VAL A 1 91 ? -48.784 25.578 44.695 1.00 83.06 91 VAL A C 1
ATOM 738 O O . VAL A 1 91 ? -48.540 26.519 45.449 1.00 83.06 91 VAL A O 1
ATOM 741 N N . LEU A 1 92 ? -49.439 24.490 45.105 1.00 83.81 92 LEU A N 1
ATOM 742 C CA . LEU A 1 92 ? -49.783 24.251 46.510 1.00 83.81 92 LEU A CA 1
ATOM 743 C C . LEU A 1 92 ? -48.557 23.680 47.233 1.00 83.81 92 LEU A C 1
ATOM 745 O O . LEU A 1 92 ? -48.274 22.486 47.161 1.00 83.81 92 LEU A O 1
ATOM 749 N N . MET A 1 93 ? -47.783 24.549 47.885 1.00 81.62 93 MET A N 1
ATOM 750 C CA . MET A 1 93 ? -46.532 24.153 48.536 1.00 81.62 93 MET A CA 1
ATOM 751 C C . MET A 1 93 ? -46.767 23.597 49.940 1.00 81.62 93 MET A C 1
ATOM 753 O O . MET A 1 93 ? -47.392 24.239 50.784 1.00 81.62 93 MET A O 1
ATOM 757 N N . ARG A 1 94 ? -46.204 22.415 50.210 1.00 84.19 94 ARG A N 1
ATOM 758 C CA . ARG A 1 94 ? -46.087 21.882 51.571 1.00 84.19 94 ARG A CA 1
ATOM 759 C C . ARG A 1 94 ? -44.868 22.506 52.266 1.00 84.19 94 ARG A C 1
ATOM 761 O O . ARG A 1 94 ? -43.839 22.684 51.609 1.00 84.19 94 ARG A O 1
ATOM 768 N N . PRO A 1 95 ? -44.941 22.835 53.570 1.00 86.75 95 PRO A N 1
ATOM 769 C CA . PRO A 1 95 ? -43.817 23.441 54.280 1.00 86.75 95 PRO A CA 1
ATOM 770 C C . PRO A 1 95 ? -42.560 22.564 54.192 1.00 86.75 95 PRO A C 1
ATOM 772 O O . PRO A 1 95 ? -42.600 21.388 54.544 1.00 86.75 95 PRO A O 1
ATOM 775 N N . GLY A 1 96 ? -41.451 23.131 53.711 1.00 85.81 96 GLY A N 1
ATOM 776 C CA . GLY A 1 96 ? -40.149 22.455 53.642 1.00 85.81 96 GLY A CA 1
ATOM 777 C C . GLY A 1 96 ? -39.931 21.506 52.455 1.00 85.81 96 GLY A C 1
ATOM 778 O O . GLY A 1 96 ? -38.828 20.986 52.316 1.00 85.81 96 GLY A O 1
ATOM 779 N N . VAL A 1 97 ? -40.921 21.298 51.578 1.00 86.06 97 VAL A N 1
ATOM 780 C CA . VAL A 1 97 ? -40.793 20.409 50.408 1.00 86.06 97 VAL A CA 1
ATOM 781 C C . VAL A 1 97 ? -40.608 21.234 49.136 1.00 86.06 97 VAL A C 1
ATOM 783 O O . VAL A 1 97 ? -41.416 22.114 48.829 1.00 86.06 97 VAL A O 1
ATOM 786 N N . LYS A 1 98 ? -39.549 20.948 48.370 1.00 86.44 98 LYS A N 1
ATOM 787 C CA . LYS A 1 98 ? -39.352 21.549 47.046 1.00 86.44 98 LYS A CA 1
ATOM 788 C C . LYS A 1 98 ? -40.340 20.914 46.056 1.00 86.44 98 LYS A C 1
ATOM 790 O O . LYS A 1 98 ? -40.413 19.691 45.992 1.00 86.44 98 LYS A O 1
ATOM 795 N N . PRO A 1 99 ? -41.094 21.708 45.279 1.00 83.56 99 PRO A N 1
ATOM 796 C CA . PRO A 1 99 ? -42.140 21.181 44.404 1.00 83.56 99 PRO A CA 1
ATOM 797 C C . PRO A 1 99 ? -41.562 20.452 43.188 1.00 83.56 99 PRO A C 1
ATOM 799 O O . PRO A 1 99 ? -42.190 19.531 42.669 1.00 83.56 99 PRO A O 1
ATOM 802 N N . ILE A 1 100 ? -40.369 20.865 42.749 1.00 84.88 100 ILE A N 1
ATOM 803 C CA . ILE A 1 100 ? -39.596 20.246 41.677 1.00 84.88 100 ILE A CA 1
ATOM 804 C C . ILE A 1 100 ? -38.146 20.146 42.145 1.00 84.88 100 ILE A C 1
ATOM 806 O O . ILE A 1 100 ? -37.570 21.129 42.619 1.00 84.88 100 ILE A O 1
ATOM 810 N N . GLU A 1 101 ? -37.561 18.966 41.984 1.00 88.94 101 GLU A N 1
ATOM 811 C CA . GLU A 1 101 ? -36.148 18.700 42.215 1.00 88.94 101 GLU A CA 1
ATOM 812 C C . GLU A 1 101 ? -35.583 17.912 41.034 1.00 88.94 101 GLU A C 1
ATOM 814 O O . GLU A 1 101 ? -36.214 16.990 40.518 1.00 88.94 101 GLU A O 1
ATOM 819 N N . TRP A 1 102 ? -34.398 18.302 40.576 1.00 88.12 102 TRP A N 1
ATOM 820 C CA . TRP A 1 102 ? -33.712 17.625 39.483 1.00 88.12 102 TRP A CA 1
ATOM 821 C C . TRP A 1 102 ? -32.750 16.597 40.067 1.00 88.12 102 TRP A C 1
ATOM 823 O O . TRP A 1 102 ? -31.861 16.953 40.841 1.00 88.12 102 TRP A O 1
ATOM 833 N N . ILE A 1 103 ? -32.909 15.333 39.679 1.00 88.88 103 ILE A N 1
ATOM 834 C CA . ILE A 1 103 ? -31.934 14.292 39.993 1.00 88.88 103 ILE A CA 1
ATOM 835 C C . ILE A 1 103 ? -30.757 14.489 39.046 1.00 88.88 103 ILE A C 1
ATOM 837 O O . ILE A 1 103 ? -30.823 14.159 37.859 1.00 88.88 103 ILE A O 1
ATOM 841 N N . VAL A 1 104 ? -29.675 15.040 39.585 1.00 89.12 104 VAL A N 1
ATOM 842 C CA . VAL A 1 104 ? -28.396 15.106 38.883 1.00 89.12 104 VAL A CA 1
ATOM 843 C C . VAL A 1 104 ? -27.745 13.724 38.985 1.00 89.12 104 VAL A C 1
ATOM 845 O O . VAL A 1 104 ? -27.609 13.210 40.100 1.00 89.12 104 VAL A O 1
ATOM 848 N N . PRO A 1 105 ? -27.364 13.088 37.862 1.00 88.94 105 PRO A N 1
ATOM 849 C CA . PRO A 1 105 ? -26.654 11.819 37.922 1.00 88.94 105 PRO A CA 1
ATOM 850 C C . PRO A 1 105 ? -25.323 11.997 38.673 1.00 88.94 105 PRO A C 1
ATOM 852 O O . PRO A 1 105 ? -24.708 13.065 38.589 1.00 88.94 105 PRO A O 1
ATOM 855 N N . PRO A 1 106 ? -24.844 10.968 39.395 1.00 90.38 106 PRO A N 1
ATOM 856 C CA . PRO A 1 106 ? -23.540 11.038 40.040 1.00 90.38 106 PRO A CA 1
ATOM 857 C C . PRO A 1 106 ? -22.448 11.299 38.989 1.00 90.38 106 PRO A C 1
ATOM 859 O O . PRO A 1 106 ? -22.583 10.861 37.840 1.00 90.38 106 PRO A O 1
ATOM 862 N N . PRO A 1 107 ? -21.367 12.016 39.341 1.00 89.50 107 PRO A N 1
ATOM 863 C CA . PRO A 1 107 ? -20.263 12.230 38.417 1.00 89.50 107 PRO A CA 1
ATOM 864 C C . PRO A 1 107 ? -19.679 10.880 37.999 1.00 89.50 107 PRO A C 1
ATOM 866 O O . PRO A 1 107 ? -19.514 9.981 38.826 1.00 89.50 107 PRO A O 1
ATOM 869 N N . MET A 1 108 ? -19.378 10.732 36.709 1.00 89.81 108 MET A N 1
ATOM 870 C CA . MET A 1 108 ? -18.749 9.513 36.216 1.00 89.81 108 MET A CA 1
ATOM 871 C C . MET A 1 108 ? -17.362 9.370 36.850 1.00 89.81 108 MET A C 1
ATOM 873 O O . MET A 1 108 ? -16.596 10.335 36.905 1.00 89.81 108 MET A O 1
ATOM 877 N N . GLY A 1 109 ? -17.053 8.174 37.352 1.00 91.75 109 GLY A N 1
ATOM 878 C CA . GLY A 1 109 ? -15.764 7.901 37.978 1.00 91.75 109 GLY A CA 1
ATOM 879 C C . GLY A 1 109 ? -14.608 8.068 36.992 1.00 91.75 109 GLY A C 1
ATOM 880 O O . GLY A 1 109 ? -14.725 7.736 35.812 1.00 91.75 109 GLY A O 1
ATOM 881 N N . THR A 1 110 ? -13.464 8.543 37.488 1.00 92.50 110 THR A N 1
ATOM 882 C CA . THR A 1 110 ? -12.222 8.659 36.702 1.00 92.50 110 THR A CA 1
ATOM 883 C C . THR A 1 110 ? -11.769 7.325 36.117 1.00 92.50 110 THR A C 1
ATOM 885 O O . THR A 1 110 ? -11.113 7.302 35.079 1.00 92.50 110 THR A O 1
ATOM 888 N N . ASP A 1 111 ? -12.131 6.219 36.765 1.00 91.88 111 ASP A N 1
ATOM 889 C CA . ASP A 1 111 ? -11.747 4.874 36.345 1.00 91.88 111 ASP A CA 1
ATOM 890 C C . ASP A 1 111 ? -12.419 4.459 35.032 1.00 91.88 111 ASP A C 1
ATOM 892 O O . ASP A 1 111 ? -11.803 3.746 34.247 1.00 91.88 111 ASP A O 1
ATOM 896 N N . GLY A 1 112 ? -13.622 4.969 34.736 1.00 89.31 112 GLY A N 1
ATOM 897 C CA . GLY A 1 112 ? -14.281 4.755 33.442 1.00 89.31 112 GLY A CA 1
ATOM 898 C C . GLY A 1 112 ? -13.487 5.371 32.289 1.00 89.31 112 GLY A C 1
ATOM 899 O O . GLY A 1 112 ? -13.231 4.717 31.286 1.00 89.31 112 GLY A O 1
ATOM 900 N N . TRP A 1 113 ? -12.995 6.600 32.466 1.00 90.00 113 TRP A N 1
ATOM 901 C CA . TRP A 1 113 ? -12.140 7.252 31.468 1.00 90.00 113 TRP A CA 1
ATOM 902 C C . TRP A 1 113 ? -10.793 6.546 31.301 1.00 90.00 113 TRP A C 1
ATOM 904 O O . TRP A 1 113 ? -10.349 6.325 30.180 1.00 90.00 113 TRP A O 1
ATOM 914 N N . ARG A 1 114 ? -10.163 6.138 32.411 1.00 94.19 114 ARG A N 1
ATOM 915 C CA . ARG A 1 114 ? -8.893 5.395 32.378 1.00 94.19 114 ARG A CA 1
ATOM 916 C C . ARG A 1 114 ? -9.029 4.042 31.687 1.00 94.19 114 ARG A C 1
ATOM 918 O O . ARG A 1 114 ? -8.134 3.654 30.946 1.00 94.19 114 ARG A O 1
ATOM 925 N N . THR A 1 115 ? -10.131 3.335 31.929 1.00 94.00 115 THR A N 1
ATOM 926 C CA . THR A 1 115 ? -10.408 2.042 31.288 1.00 94.00 115 THR A CA 1
ATOM 927 C C . THR A 1 115 ? -10.644 2.233 29.798 1.00 94.00 115 THR A C 1
ATOM 929 O O . THR A 1 115 ? -10.080 1.497 28.991 1.00 94.00 115 THR A O 1
ATOM 932 N N . GLN A 1 116 ? -11.362 3.291 29.420 1.00 93.69 116 GLN A N 1
ATOM 933 C CA . GLN A 1 116 ? -11.588 3.621 28.023 1.00 93.69 116 GLN A CA 1
ATOM 934 C C . GLN A 1 116 ? -10.278 3.940 27.279 1.00 93.69 116 GLN A C 1
ATOM 936 O O . GLN A 1 116 ? -10.079 3.469 26.155 1.00 93.69 116 GLN A O 1
ATOM 941 N N . ASP A 1 117 ? -9.379 4.709 27.898 1.00 94.31 117 ASP A N 1
ATOM 942 C CA . ASP A 1 117 ? -8.058 5.000 27.334 1.00 94.31 117 ASP A CA 1
ATOM 943 C C . ASP A 1 117 ? -7.194 3.732 27.243 1.00 94.31 117 ASP A C 1
ATOM 945 O O . ASP A 1 117 ? -6.602 3.476 26.196 1.00 94.31 117 ASP A O 1
ATOM 949 N N . ALA A 1 118 ? -7.199 2.882 28.275 1.00 94.06 118 ALA A N 1
ATOM 950 C CA . ALA A 1 118 ? -6.470 1.613 28.268 1.00 94.06 118 ALA A CA 1
ATOM 951 C C . ALA A 1 118 ? -6.970 0.655 27.171 1.00 94.06 118 ALA A C 1
ATOM 953 O O . ALA A 1 118 ? -6.167 0.052 26.463 1.00 94.06 118 ALA A O 1
ATOM 954 N N . LEU A 1 119 ? -8.288 0.553 26.970 1.00 94.00 119 LEU A N 1
ATOM 955 C CA . LEU A 1 119 ? -8.882 -0.252 25.898 1.00 94.00 119 LEU A CA 1
ATOM 956 C C . LEU A 1 119 ? -8.521 0.290 24.512 1.00 94.00 119 LEU A C 1
ATOM 958 O O . LEU A 1 119 ? -8.287 -0.481 23.581 1.00 94.00 119 LEU A O 1
ATOM 962 N N . LYS A 1 120 ? -8.459 1.616 24.360 1.00 91.69 120 LYS A N 1
ATOM 963 C CA . LYS A 1 120 ? -8.003 2.251 23.121 1.00 91.69 120 LYS A CA 1
ATOM 964 C C . LYS A 1 120 ? -6.531 1.936 22.848 1.00 91.69 120 LYS A C 1
ATOM 966 O O . LYS A 1 120 ? -6.196 1.594 21.717 1.00 91.69 120 LYS A O 1
ATOM 971 N N . GLU A 1 121 ? -5.668 2.035 23.854 1.00 90.19 121 GLU A N 1
ATOM 972 C CA . GLU A 1 121 ? -4.251 1.676 23.734 1.00 90.19 121 GLU A CA 1
ATOM 973 C C . GLU A 1 121 ? -4.070 0.190 23.402 1.00 90.19 121 GLU A C 1
ATOM 975 O O . GLU A 1 121 ? -3.284 -0.149 22.519 1.00 90.19 121 GLU A O 1
ATOM 980 N N . GLU A 1 122 ? -4.842 -0.699 24.032 1.00 88.94 122 GLU A N 1
ATOM 981 C CA . GLU A 1 122 ? -4.836 -2.134 23.733 1.00 88.94 122 GLU A CA 1
ATOM 982 C C . GLU A 1 122 ? -5.260 -2.412 22.283 1.00 88.94 122 GLU A C 1
ATOM 984 O O . GLU A 1 122 ? -4.610 -3.197 21.591 1.00 88.94 122 GLU A O 1
ATOM 989 N N . LEU A 1 123 ? -6.296 -1.728 21.782 1.00 88.31 123 LEU A N 1
ATOM 990 C CA . LEU A 1 123 ? -6.707 -1.816 20.377 1.00 88.31 123 LEU A CA 1
ATOM 991 C C . LEU A 1 123 ? -5.598 -1.354 19.423 1.00 88.31 123 LEU A C 1
ATOM 993 O O . LEU A 1 123 ? -5.337 -2.026 18.429 1.00 88.31 123 LEU A O 1
ATOM 997 N N . GLN A 1 124 ? -4.911 -0.251 19.730 1.00 83.75 124 GLN A N 1
ATOM 998 C CA . GLN A 1 124 ? -3.788 0.245 18.921 1.00 83.75 124 GLN A CA 1
ATOM 999 C C . GLN A 1 124 ? -2.576 -0.692 18.963 1.00 83.75 124 GLN A C 1
ATOM 1001 O O . GLN A 1 124 ? -1.870 -0.857 17.965 1.00 83.75 124 GLN A O 1
ATOM 1006 N N . TYR A 1 125 ? -2.336 -1.318 20.113 1.00 83.38 125 TYR A N 1
ATOM 1007 C CA . TYR A 1 125 ? -1.279 -2.300 20.295 1.00 83.38 125 TYR A CA 1
ATOM 1008 C C . TYR A 1 125 ? -1.550 -3.581 19.502 1.00 83.38 125 TYR A C 1
ATOM 1010 O O . TYR A 1 125 ? -0.719 -3.999 18.695 1.00 83.38 125 TYR A O 1
ATOM 1018 N N . LEU A 1 126 ? -2.737 -4.170 19.664 1.00 80.00 126 LEU A N 1
ATOM 1019 C CA . LEU A 1 126 ? -3.146 -5.386 18.955 1.00 80.00 126 LEU A CA 1
ATOM 1020 C C . LEU A 1 126 ? -3.331 -5.156 17.449 1.00 80.00 126 LEU A C 1
ATOM 1022 O O . LEU A 1 126 ? -3.035 -6.045 16.652 1.00 80.00 126 LEU A O 1
ATOM 1026 N N . GLY A 1 127 ? -3.792 -3.966 17.057 1.00 72.44 127 GLY A N 1
ATOM 1027 C CA . GLY A 1 127 ? -3.936 -3.551 15.661 1.00 72.44 127 GLY A CA 1
ATOM 1028 C C . GLY A 1 127 ? -2.608 -3.285 14.949 1.00 72.44 127 GLY A C 1
ATOM 1029 O O . GLY A 1 127 ? -2.589 -3.145 13.728 1.00 72.44 127 GLY A O 1
ATOM 1030 N N . GLY A 1 128 ? -1.491 -3.248 15.684 1.00 69.00 128 GLY A N 1
ATOM 1031 C CA . GLY A 1 128 ? -0.161 -3.037 15.119 1.00 69.00 128 GLY A CA 1
ATOM 1032 C C . GLY A 1 128 ? 0.146 -1.586 14.737 1.00 69.00 128 GLY A C 1
ATOM 1033 O O . GLY A 1 128 ? 1.120 -1.363 14.026 1.00 69.00 128 GLY A O 1
ATOM 1034 N N . GLU A 1 129 ? -0.630 -0.601 15.211 1.00 59.66 129 GLU A N 1
ATOM 1035 C CA . GLU A 1 129 ? -0.370 0.832 14.968 1.00 59.66 129 GLU A CA 1
ATOM 1036 C C . GLU A 1 129 ? 0.821 1.366 15.781 1.00 59.66 129 GLU A C 1
ATOM 1038 O O . GLU A 1 129 ? 1.425 2.381 15.430 1.00 59.66 129 GLU A O 1
ATOM 1043 N N . THR A 1 130 ? 1.215 0.674 16.854 1.00 57.31 130 THR A N 1
ATOM 1044 C CA . THR A 1 130 ? 2.431 0.975 17.631 1.00 57.31 130 THR A CA 1
ATOM 1045 C C . THR A 1 130 ? 3.681 0.369 16.981 1.00 57.31 130 THR A C 1
ATOM 1047 O O . THR A 1 130 ? 4.487 -0.316 17.608 1.00 57.31 130 THR A O 1
ATOM 1050 N N . GLY A 1 131 ? 3.870 0.635 15.689 1.00 54.97 131 GLY A N 1
ATOM 1051 C CA . GLY A 1 131 ? 5.166 0.471 15.038 1.00 54.97 131 GLY A CA 1
ATOM 1052 C C . GLY A 1 131 ? 6.165 1.500 15.577 1.00 54.97 131 GLY A C 1
ATOM 1053 O O . GLY A 1 131 ? 5.792 2.617 15.956 1.00 54.97 131 GLY A O 1
ATOM 1054 N N . LYS A 1 132 ? 7.460 1.154 15.609 1.00 55.06 132 LYS A N 1
ATOM 1055 C CA . LYS A 1 132 ? 8.512 2.161 15.787 1.00 55.06 132 LYS A CA 1
ATOM 1056 C C . LYS A 1 132 ? 8.438 3.085 14.576 1.00 55.06 132 LYS A C 1
ATOM 1058 O O . LYS A 1 132 ? 8.995 2.756 13.538 1.00 55.06 132 LYS A O 1
ATOM 1063 N N . LYS A 1 133 ? 7.757 4.228 14.705 1.00 54.00 133 LYS A N 1
ATOM 1064 C CA . LYS A 1 133 ? 7.861 5.302 13.714 1.00 54.00 133 LYS A CA 1
ATOM 1065 C C . LYS A 1 133 ? 9.356 5.571 13.531 1.00 54.00 133 LYS A C 1
ATOM 1067 O O . LYS A 1 133 ? 10.005 5.924 14.522 1.00 54.00 133 LYS A O 1
ATOM 1072 N N . PRO A 1 134 ? 9.938 5.375 12.343 1.00 50.53 134 PRO A N 1
ATOM 1073 C CA . PRO A 1 134 ? 11.322 5.712 12.129 1.00 50.53 134 PRO A CA 1
ATOM 1074 C C . PRO A 1 134 ? 11.472 7.206 12.370 1.00 50.53 134 PRO A C 1
ATOM 1076 O O . PRO A 1 134 ? 10.908 8.054 11.674 1.00 50.53 134 PRO A O 1
ATOM 1079 N N . ALA A 1 135 ? 12.258 7.542 13.386 1.00 56.16 135 ALA A N 1
ATOM 1080 C CA . ALA A 1 135 ? 12.884 8.843 13.430 1.00 56.16 135 ALA A CA 1
ATOM 1081 C C . ALA A 1 135 ? 13.737 8.931 12.159 1.00 56.16 135 ALA A C 1
ATOM 1083 O O . ALA A 1 135 ? 14.698 8.184 12.044 1.00 56.16 135 ALA A O 1
ATOM 1084 N N . ARG A 1 136 ? 13.289 9.742 11.188 1.00 56.56 136 ARG A N 1
ATOM 1085 C CA . ARG A 1 136 ? 13.979 10.173 9.956 1.00 56.56 136 ARG A CA 1
ATOM 1086 C C . ARG A 1 136 ? 15.200 9.328 9.566 1.00 56.56 136 ARG A C 1
ATOM 1088 O O . ARG A 1 136 ? 16.244 9.421 10.204 1.00 56.56 136 ARG A O 1
ATOM 1095 N N . PHE A 1 137 ? 15.105 8.604 8.453 1.00 60.84 137 PHE A N 1
ATOM 1096 C CA . PHE A 1 137 ? 16.255 7.900 7.885 1.00 60.84 137 PHE A CA 1
ATOM 1097 C C . PHE A 1 137 ? 17.457 8.841 7.706 1.00 60.84 137 PHE A C 1
ATOM 1099 O O . PHE A 1 137 ? 1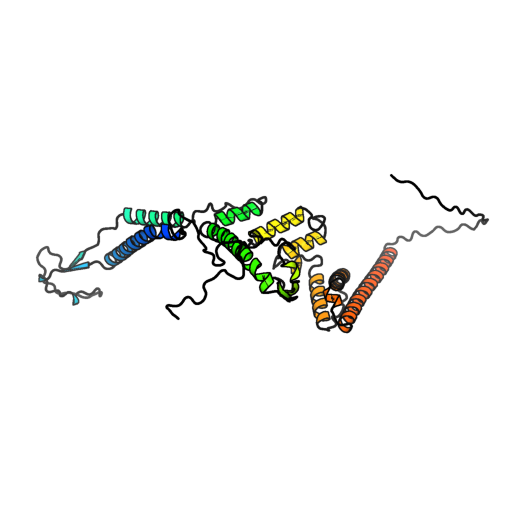7.318 9.958 7.195 1.00 60.84 137 PHE A O 1
ATOM 1106 N N . GLY A 1 138 ? 18.642 8.386 8.122 1.00 58.91 138 GLY A N 1
ATOM 1107 C CA . GLY A 1 138 ? 19.895 9.034 7.743 1.00 58.91 138 GLY A CA 1
ATOM 1108 C C . GLY A 1 138 ? 20.086 8.974 6.224 1.00 58.91 138 GLY A C 1
ATOM 1109 O O . GLY A 1 138 ? 19.557 8.078 5.568 1.00 58.91 138 GLY A O 1
ATOM 1110 N N . LYS A 1 139 ? 20.860 9.907 5.653 1.00 57.19 139 LYS A N 1
ATOM 1111 C CA . LYS A 1 139 ? 21.150 9.944 4.202 1.00 57.19 139 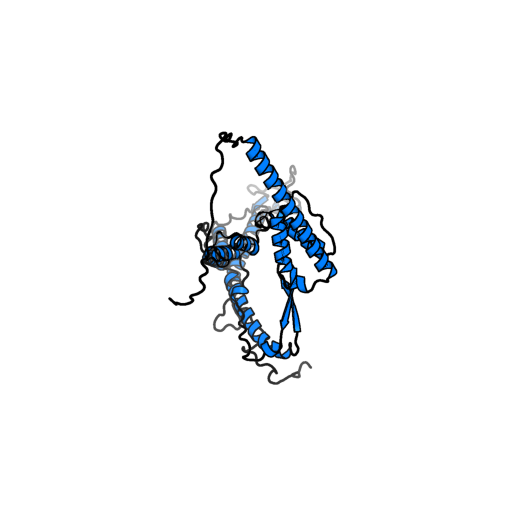LYS A CA 1
ATOM 1112 C C . LYS A 1 139 ? 21.822 8.665 3.670 1.00 57.19 139 LYS A C 1
ATOM 1114 O O . LYS A 1 139 ? 21.804 8.444 2.468 1.00 57.19 139 LYS A O 1
ATOM 1119 N N . GLU A 1 140 ? 22.381 7.846 4.556 1.00 59.69 140 GLU A N 1
ATOM 1120 C CA . GLU A 1 140 ? 23.104 6.604 4.252 1.00 59.69 140 GLU A CA 1
ATOM 1121 C C . GLU A 1 140 ? 22.253 5.335 4.444 1.00 59.69 140 GLU A C 1
ATOM 1123 O O . GLU A 1 140 ? 22.759 4.223 4.312 1.00 59.69 140 GLU A O 1
ATOM 1128 N N . ALA A 1 141 ? 20.966 5.464 4.789 1.00 62.34 141 ALA A N 1
ATOM 1129 C CA . ALA A 1 141 ? 20.107 4.300 4.979 1.00 62.34 141 ALA A CA 1
ATOM 1130 C C . ALA A 1 141 ? 19.972 3.504 3.670 1.00 62.34 141 ALA A C 1
ATOM 1132 O O . ALA A 1 141 ? 19.610 4.054 2.628 1.00 62.34 141 ALA A O 1
ATOM 1133 N N . SER A 1 142 ? 20.236 2.197 3.731 1.00 64.19 142 SER A N 1
ATOM 1134 C CA . SER A 1 142 ? 20.074 1.318 2.575 1.00 64.19 142 SER A CA 1
ATOM 1135 C C . SER A 1 142 ? 18.603 1.246 2.154 1.00 64.19 142 SER A C 1
ATOM 1137 O O . SER A 1 142 ? 17.694 1.305 2.984 1.00 64.19 142 SER A O 1
ATOM 1139 N N . GLY A 1 143 ? 18.347 1.084 0.852 1.00 64.19 143 GLY A N 1
ATOM 1140 C CA . GLY A 1 143 ? 16.980 0.908 0.342 1.00 64.19 143 GLY A CA 1
ATOM 1141 C C . GLY A 1 143 ? 16.257 -0.291 0.967 1.00 64.19 143 GLY A C 1
ATOM 1142 O O . GLY A 1 143 ? 15.050 -0.240 1.178 1.00 64.19 143 GLY A O 1
ATOM 1143 N N . GLU A 1 144 ? 17.009 -1.327 1.333 1.00 65.94 144 GLU A N 1
ATOM 1144 C CA . GLU A 1 144 ? 16.521 -2.513 2.039 1.00 65.94 144 GLU A CA 1
ATOM 1145 C C . GLU A 1 144 ? 16.111 -2.202 3.487 1.00 65.94 144 GLU A C 1
ATOM 1147 O O . GLU A 1 144 ? 15.051 -2.631 3.928 1.00 65.94 144 GLU A O 1
ATOM 1152 N N . LEU A 1 145 ? 16.869 -1.363 4.202 1.00 69.44 145 LEU A N 1
ATOM 1153 C CA . LEU A 1 145 ? 16.470 -0.881 5.526 1.00 69.44 145 LEU A CA 1
ATOM 1154 C C . LEU A 1 145 ? 15.193 -0.036 5.444 1.00 69.44 145 LEU A C 1
ATOM 1156 O O . LEU A 1 145 ? 14.297 -0.189 6.268 1.00 69.44 145 LEU A O 1
ATOM 1160 N N . VAL A 1 146 ? 15.083 0.837 4.438 1.00 66.56 146 VAL A N 1
ATOM 1161 C CA . VAL A 1 146 ? 13.866 1.635 4.205 1.00 66.56 146 VAL A CA 1
ATOM 1162 C C . VAL A 1 146 ? 12.665 0.728 3.904 1.00 66.56 146 VAL A C 1
ATOM 1164 O O . VAL A 1 146 ? 11.566 0.985 4.396 1.00 66.56 146 VAL A O 1
ATOM 1167 N N . ARG A 1 147 ? 12.871 -0.352 3.138 1.00 65.44 147 ARG A N 1
ATOM 1168 C CA . ARG A 1 147 ? 11.857 -1.375 2.844 1.00 65.44 147 ARG A CA 1
ATOM 1169 C C . ARG A 1 147 ? 11.413 -2.109 4.110 1.00 65.44 147 ARG A C 1
ATOM 1171 O O . ARG A 1 147 ? 10.215 -2.166 4.376 1.00 65.44 147 ARG A O 1
ATOM 1178 N N . GLU A 1 148 ? 12.342 -2.652 4.892 1.00 70.56 148 GLU A N 1
ATOM 1179 C CA . GLU A 1 148 ? 12.010 -3.395 6.115 1.00 70.56 148 GLU A CA 1
ATOM 1180 C C . GLU A 1 148 ? 11.311 -2.507 7.146 1.00 70.56 148 GLU A C 1
ATOM 1182 O O . GLU A 1 148 ? 10.299 -2.899 7.720 1.00 70.56 148 GLU A O 1
ATOM 1187 N N . VAL A 1 149 ? 11.762 -1.262 7.303 1.00 70.31 149 VAL A N 1
ATOM 1188 C CA . VAL A 1 149 ? 11.122 -0.308 8.214 1.00 70.31 149 VAL A CA 1
ATOM 1189 C C . VAL A 1 149 ? 9.707 0.059 7.761 1.00 70.31 149 VAL A C 1
ATOM 1191 O O . VAL A 1 149 ? 8.823 0.203 8.599 1.00 70.31 149 VAL A O 1
ATOM 1194 N N . ARG A 1 150 ? 9.443 0.161 6.453 1.00 65.38 150 ARG A N 1
ATOM 1195 C CA . ARG A 1 150 ? 8.069 0.336 5.957 1.00 65.38 150 ARG A CA 1
ATOM 1196 C C . ARG A 1 150 ? 7.191 -0.859 6.327 1.00 65.38 150 ARG A C 1
ATOM 1198 O O . ARG A 1 150 ? 6.048 -0.681 6.731 1.00 65.38 150 ARG A O 1
ATOM 1205 N N . PHE A 1 151 ? 7.709 -2.076 6.198 1.00 64.88 151 PHE A N 1
ATOM 1206 C CA . PHE A 1 151 ? 6.983 -3.274 6.619 1.00 64.88 151 PHE A CA 1
ATOM 1207 C C . PHE A 1 151 ? 6.776 -3.339 8.142 1.00 64.88 151 PHE A C 1
ATOM 1209 O O . PHE A 1 151 ? 5.805 -3.961 8.581 1.00 64.88 151 PHE A O 1
ATOM 1216 N N . ASP A 1 152 ? 7.634 -2.682 8.925 1.00 65.19 152 ASP A N 1
ATOM 1217 C CA . ASP A 1 152 ? 7.448 -2.456 10.363 1.00 65.19 152 ASP A CA 1
ATOM 1218 C C . ASP A 1 152 ? 6.405 -1.364 10.676 1.00 65.19 152 ASP A C 1
ATOM 1220 O O . ASP A 1 152 ? 5.726 -1.464 11.700 1.00 65.19 152 ASP A O 1
ATOM 1224 N N . GLU A 1 153 ? 6.255 -0.337 9.829 1.00 63.72 153 GLU A N 1
ATOM 1225 C CA . GLU A 1 153 ? 5.181 0.669 9.930 1.00 63.72 153 GLU A CA 1
ATOM 1226 C C . GLU A 1 153 ? 3.817 0.067 9.559 1.00 63.72 153 GLU A C 1
ATOM 1228 O O . GLU A 1 153 ? 2.847 0.224 10.297 1.00 63.72 153 GLU A O 1
ATOM 1233 N N . ASP A 1 154 ? 3.754 -0.691 8.462 1.00 59.72 154 ASP A N 1
ATOM 1234 C CA . ASP A 1 154 ? 2.546 -1.357 7.963 1.00 59.72 154 ASP A CA 1
ATOM 1235 C C . ASP A 1 154 ? 2.318 -2.724 8.642 1.00 59.72 154 ASP A C 1
ATOM 1237 O O . ASP A 1 154 ? 1.815 -3.664 8.025 1.00 59.72 154 ASP A O 1
ATOM 1241 N N . ARG A 1 155 ? 2.682 -2.886 9.922 1.00 65.00 155 ARG A N 1
ATOM 1242 C CA . ARG A 1 155 ? 2.735 -4.196 10.605 1.00 65.00 155 ARG A CA 1
ATOM 1243 C C . ARG A 1 155 ? 1.410 -4.968 10.604 1.00 65.00 155 ARG A C 1
ATOM 1245 O O . ARG A 1 155 ? 1.424 -6.198 10.612 1.00 65.00 155 ARG A O 1
ATOM 1252 N N . GLY A 1 156 ? 0.272 -4.272 10.561 1.00 64.06 156 GLY A N 1
ATOM 1253 C CA . GLY A 1 156 ? -1.051 -4.899 10.449 1.00 64.06 156 GLY A CA 1
ATOM 1254 C C . GLY A 1 156 ? -1.298 -5.595 9.099 1.00 64.06 156 GLY A C 1
ATOM 1255 O O . GLY A 1 156 ? -1.973 -6.623 9.047 1.00 64.06 156 GLY A O 1
ATOM 1256 N N . LEU A 1 157 ? -0.719 -5.076 8.010 1.00 64.81 157 LEU A N 1
ATOM 1257 C CA . LEU A 1 157 ? -0.905 -5.563 6.632 1.00 64.81 157 LEU A CA 1
ATOM 1258 C C . LEU A 1 157 ? 0.331 -6.286 6.076 1.00 64.81 157 LEU A C 1
ATOM 1260 O O . LEU A 1 157 ? 0.237 -7.120 5.184 1.00 64.81 157 LEU A O 1
ATOM 1264 N N . SER A 1 158 ? 1.508 -6.007 6.616 1.00 65.94 158 SER A N 1
ATOM 1265 C CA . SER A 1 158 ? 2.784 -6.524 6.131 1.00 65.94 158 SER A CA 1
ATOM 1266 C C . SER A 1 158 ? 2.855 -8.065 6.125 1.00 65.94 158 SER A C 1
ATOM 1268 O O . SER A 1 158 ? 3.170 -8.637 5.074 1.00 65.94 158 SER A O 1
ATOM 1270 N N . PRO A 1 159 ? 2.475 -8.788 7.203 1.00 68.69 159 PRO A N 1
ATOM 1271 C CA . PRO A 1 159 ? 2.515 -10.249 7.194 1.00 68.69 159 PRO A CA 1
ATOM 1272 C C . PRO A 1 159 ? 1.480 -10.880 6.251 1.00 68.69 159 PRO A C 1
ATOM 1274 O O . PRO A 1 159 ? 1.787 -11.887 5.614 1.00 68.69 159 PRO A O 1
ATOM 1277 N N . THR A 1 160 ? 0.276 -10.294 6.117 1.00 68.12 160 THR A N 1
ATOM 1278 C CA . THR A 1 160 ? -0.712 -10.773 5.128 1.00 68.12 160 THR A CA 1
ATOM 1279 C C . THR A 1 160 ? -0.187 -10.572 3.712 1.00 68.12 160 THR A C 1
ATOM 1281 O O . THR A 1 160 ? -0.307 -11.486 2.906 1.00 68.12 160 THR A O 1
ATOM 1284 N N . MET A 1 161 ? 0.419 -9.421 3.404 1.00 68.12 161 MET A N 1
ATOM 1285 C CA . MET A 1 161 ? 0.948 -9.120 2.071 1.00 68.12 161 MET A CA 1
ATOM 1286 C C . MET A 1 161 ? 2.114 -10.032 1.677 1.00 68.12 161 MET A C 1
ATOM 1288 O O . MET A 1 161 ? 2.116 -10.559 0.566 1.00 68.12 161 MET A O 1
ATOM 1292 N N . ARG A 1 162 ? 3.070 -10.282 2.585 1.00 70.62 162 ARG A N 1
ATOM 1293 C CA . ARG A 1 162 ? 4.177 -11.226 2.334 1.00 70.62 162 ARG A CA 1
ATOM 1294 C C . ARG A 1 162 ? 3.654 -12.637 2.076 1.00 70.62 162 ARG A C 1
ATOM 1296 O O . ARG A 1 162 ? 4.013 -13.265 1.085 1.00 70.62 162 ARG A O 1
ATOM 1303 N N . ARG A 1 163 ? 2.729 -13.105 2.917 1.00 73.50 163 ARG A N 1
ATOM 1304 C CA . ARG A 1 163 ? 2.130 -14.432 2.755 1.00 73.50 163 ARG A CA 1
ATOM 1305 C C . ARG A 1 163 ? 1.241 -14.528 1.514 1.00 73.50 163 ARG A C 1
ATOM 1307 O O . ARG A 1 163 ? 1.194 -15.573 0.878 1.00 73.50 163 ARG A O 1
ATOM 1314 N N . ALA A 1 164 ? 0.576 -13.442 1.127 1.00 76.38 164 ALA A N 1
ATOM 1315 C CA . ALA A 1 164 ? -0.183 -13.384 -0.115 1.00 76.38 164 ALA A CA 1
ATOM 1316 C C . ALA A 1 164 ? 0.725 -13.531 -1.338 1.00 76.38 164 ALA A C 1
ATOM 1318 O O . ALA A 1 164 ? 0.365 -14.282 -2.239 1.00 76.38 164 ALA A O 1
ATOM 1319 N N . ALA A 1 165 ? 1.900 -12.892 -1.353 1.00 74.94 165 ALA A N 1
ATOM 1320 C CA . ALA A 1 165 ? 2.875 -13.078 -2.426 1.00 74.94 165 ALA A CA 1
ATOM 1321 C C . ALA A 1 165 ? 3.307 -14.549 -2.532 1.00 74.94 165 ALA A C 1
ATOM 1323 O O . ALA A 1 165 ? 3.238 -15.124 -3.616 1.00 74.94 165 ALA A O 1
ATOM 1324 N N . GLU A 1 166 ? 3.643 -15.198 -1.410 1.00 76.75 166 GLU A N 1
ATOM 1325 C CA . GLU A 1 166 ? 3.972 -16.632 -1.382 1.00 76.75 166 GLU A CA 1
ATOM 1326 C C . GLU A 1 166 ? 2.844 -17.511 -1.944 1.00 76.75 166 GLU A C 1
ATOM 1328 O O . GLU A 1 166 ? 3.088 -18.385 -2.780 1.00 76.75 166 GLU A O 1
ATOM 1333 N N . GLU A 1 167 ? 1.601 -17.282 -1.511 1.00 78.69 167 GLU A N 1
ATOM 1334 C CA . GLU A 1 167 ? 0.444 -18.038 -1.999 1.00 78.69 167 GLU A CA 1
ATOM 1335 C C . GLU A 1 167 ? 0.146 -17.747 -3.481 1.00 78.69 167 GLU A C 1
ATOM 1337 O O . GLU A 1 167 ? -0.233 -18.661 -4.216 1.00 78.69 167 GLU A O 1
ATOM 1342 N N . MET A 1 168 ? 0.388 -16.522 -3.961 1.00 79.88 168 MET A N 1
ATOM 1343 C CA . MET A 1 168 ? 0.309 -16.177 -5.385 1.00 79.88 168 MET A CA 1
ATOM 1344 C C . MET A 1 168 ? 1.385 -16.893 -6.205 1.00 79.88 168 MET A C 1
ATOM 1346 O O . MET A 1 168 ? 1.078 -17.423 -7.272 1.00 79.88 168 MET A O 1
ATOM 1350 N N . GLY A 1 169 ? 2.622 -16.989 -5.714 1.00 77.56 169 GLY A N 1
ATOM 1351 C CA . GLY A 1 169 ? 3.657 -17.763 -6.398 1.00 77.56 169 GLY A CA 1
ATOM 1352 C C . GLY A 1 169 ? 3.340 -19.257 -6.427 1.00 77.56 169 GLY A C 1
ATOM 1353 O O . GLY A 1 169 ? 3.509 -19.899 -7.461 1.00 77.56 169 GLY A O 1
ATOM 1354 N N . ARG A 1 170 ? 2.796 -19.819 -5.340 1.00 77.69 170 ARG A N 1
ATOM 1355 C CA . ARG A 1 170 ? 2.307 -21.213 -5.317 1.00 77.69 170 ARG A CA 1
ATOM 1356 C C . ARG A 1 170 ? 1.158 -21.440 -6.295 1.00 77.69 170 ARG A C 1
ATOM 1358 O O . ARG A 1 170 ? 1.125 -22.469 -6.964 1.00 77.69 170 ARG A O 1
ATOM 1365 N N . MET A 1 171 ? 0.232 -20.489 -6.390 1.00 81.88 171 MET A N 1
ATOM 1366 C CA . MET A 1 171 ? -0.842 -20.505 -7.383 1.00 81.88 171 MET A CA 1
ATOM 1367 C C . MET A 1 171 ? -0.270 -20.499 -8.804 1.00 81.88 171 MET A C 1
ATOM 1369 O O . MET A 1 171 ? -0.687 -21.309 -9.628 1.00 81.88 171 MET A O 1
ATOM 1373 N N . MET A 1 172 ? 0.725 -19.652 -9.073 1.00 80.00 172 MET A N 1
ATOM 1374 C CA . MET A 1 172 ? 1.379 -19.601 -10.377 1.00 80.00 172 MET A CA 1
ATOM 1375 C C . MET A 1 172 ? 2.052 -20.935 -10.721 1.00 80.00 172 MET A C 1
ATOM 1377 O O . MET A 1 172 ? 1.879 -21.425 -11.831 1.00 80.00 172 MET A O 1
ATOM 1381 N N . GLN A 1 173 ? 2.721 -21.585 -9.761 1.00 78.88 173 GLN A N 1
ATOM 1382 C CA . GLN A 1 173 ? 3.299 -22.922 -9.964 1.00 78.88 173 GLN A CA 1
ATOM 1383 C C . GLN A 1 173 ? 2.248 -23.989 -10.309 1.00 78.88 173 GLN A C 1
ATOM 1385 O O . GLN A 1 173 ? 2.537 -24.881 -11.101 1.00 78.88 173 GLN A O 1
ATOM 1390 N N . ASP A 1 174 ? 1.033 -23.918 -9.756 1.00 79.31 174 ASP A N 1
ATOM 1391 C CA . ASP A 1 174 ? -0.046 -24.833 -10.157 1.00 79.31 174 ASP A CA 1
ATOM 1392 C C . ASP A 1 174 ? -0.575 -24.518 -11.555 1.00 79.31 174 ASP A C 1
ATOM 1394 O O . ASP A 1 174 ? -0.868 -25.427 -12.332 1.00 79.31 174 ASP A O 1
ATOM 1398 N N . TRP A 1 175 ? -0.708 -23.231 -11.882 1.00 80.06 175 TRP A N 1
ATOM 1399 C CA . TRP A 1 175 ? -1.181 -22.790 -13.193 1.00 80.06 175 TRP A CA 1
ATOM 1400 C C . TRP A 1 175 ? -0.200 -23.137 -14.300 1.00 80.06 175 TRP A C 1
ATOM 1402 O O . TRP A 1 175 ? -0.632 -23.485 -15.394 1.00 80.06 175 TRP A O 1
ATOM 1412 N N . MET A 1 176 ? 1.098 -23.122 -14.005 1.00 79.44 176 MET A N 1
ATOM 1413 C CA . MET A 1 176 ? 2.134 -23.558 -14.934 1.00 79.44 176 MET A CA 1
ATOM 1414 C C . MET A 1 176 ? 1.916 -24.981 -15.440 1.00 79.44 176 MET A C 1
ATOM 1416 O O . MET A 1 176 ? 2.181 -25.257 -16.606 1.00 79.44 176 MET A O 1
ATOM 1420 N N . VAL A 1 177 ? 1.368 -25.872 -14.610 1.00 78.94 177 VAL A N 1
ATOM 1421 C CA . VAL A 1 177 ? 1.057 -27.243 -15.039 1.00 78.94 177 VAL A CA 1
ATOM 1422 C C . VAL A 1 177 ? -0.053 -27.267 -16.104 1.00 78.94 177 VAL A C 1
ATOM 1424 O O . VAL A 1 177 ? -0.122 -28.190 -16.909 1.00 78.94 177 VAL A O 1
ATOM 1427 N N . LEU A 1 178 ? -0.908 -26.241 -16.151 1.00 79.75 178 LEU A N 1
ATOM 1428 C CA . LEU A 1 178 ? -1.956 -26.086 -17.167 1.00 79.75 178 LEU A CA 1
ATOM 1429 C C . LEU A 1 178 ? -1.452 -25.408 -18.445 1.00 79.75 178 LEU A C 1
ATOM 1431 O O . LEU A 1 17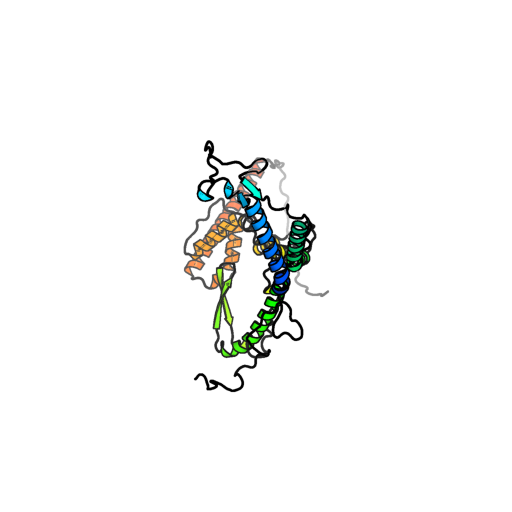8 ? -2.122 -25.462 -19.471 1.00 79.75 178 LEU A O 1
ATOM 1435 N N . TRP A 1 179 ? -0.295 -24.749 -18.431 1.00 83.69 179 TRP A N 1
ATOM 1436 C CA . TRP A 1 179 ? 0.169 -24.014 -19.608 1.00 83.69 179 TRP A CA 1
ATOM 1437 C C . TRP A 1 179 ? 0.363 -24.888 -20.850 1.00 83.69 179 TRP A C 1
ATOM 1439 O O . TRP A 1 179 ? -0.078 -24.449 -21.910 1.00 83.69 179 TRP A O 1
ATOM 1449 N N . PRO A 1 180 ? 0.912 -26.116 -20.764 1.00 82.69 180 PRO A N 1
ATOM 1450 C CA . PRO A 1 180 ? 1.039 -26.988 -21.931 1.00 82.69 180 PRO A CA 1
ATOM 1451 C C . PRO A 1 180 ? -0.304 -27.422 -22.527 1.00 82.69 180 PRO A C 1
ATOM 1453 O O . PRO A 1 180 ? -0.375 -27.710 -23.718 1.00 82.69 180 PRO A O 1
ATOM 1456 N N . THR A 1 181 ? -1.369 -27.486 -21.718 1.00 82.81 181 THR A N 1
ATOM 1457 C CA . THR A 1 181 ? -2.705 -27.870 -22.200 1.00 82.81 181 THR A CA 1
ATOM 1458 C C . THR A 1 181 ? -3.454 -26.693 -22.821 1.00 82.81 181 THR A C 1
ATOM 1460 O O . THR A 1 181 ? -4.284 -26.897 -23.703 1.00 82.81 181 THR A O 1
ATOM 1463 N N . ILE A 1 182 ? -3.147 -25.465 -22.395 1.00 84.12 182 ILE A N 1
ATOM 1464 C CA . ILE A 1 182 ? -3.753 -24.233 -22.917 1.00 84.12 182 ILE A CA 1
ATOM 1465 C C . ILE A 1 182 ? -3.012 -23.753 -24.173 1.00 84.12 182 ILE A C 1
ATOM 1467 O O . ILE A 1 182 ? -3.633 -23.495 -25.204 1.00 84.12 182 ILE A O 1
ATOM 1471 N N . TYR A 1 183 ? -1.685 -23.646 -24.103 1.00 85.81 183 TYR A N 1
ATOM 1472 C CA . TYR A 1 183 ? -0.833 -23.128 -25.175 1.00 85.81 183 TYR A CA 1
ATOM 1473 C C . TYR A 1 183 ? -0.280 -24.270 -26.026 1.00 85.81 183 TYR A C 1
ATOM 1475 O O . TYR A 1 183 ? 0.903 -24.595 -25.980 1.00 85.81 183 TYR A O 1
ATOM 1483 N N . THR A 1 184 ? -1.160 -24.894 -26.806 1.00 86.44 184 THR A N 1
ATOM 1484 C CA . THR A 1 184 ? -0.803 -26.012 -27.698 1.00 86.44 184 THR A CA 1
ATOM 1485 C C . THR A 1 184 ? -0.157 -25.559 -29.008 1.00 86.44 184 THR A C 1
ATOM 1487 O O . THR A 1 184 ? 0.552 -26.333 -29.648 1.00 86.44 184 THR A O 1
ATOM 1490 N N . THR A 1 185 ? -0.367 -24.302 -29.397 1.00 90.00 185 THR A N 1
ATOM 1491 C CA . THR A 1 185 ? 0.177 -23.685 -30.612 1.00 90.00 185 THR A CA 1
ATOM 1492 C C . THR A 1 185 ? 0.978 -22.435 -30.274 1.00 90.00 185 THR A C 1
ATOM 1494 O O . THR A 1 185 ? 0.758 -21.806 -29.235 1.00 90.00 185 THR A O 1
ATOM 1497 N N . GLU A 1 186 ? 1.883 -22.043 -31.170 1.00 87.69 186 GLU A N 1
ATOM 1498 C CA . GLU A 1 186 ? 2.606 -20.776 -31.058 1.00 87.69 186 GLU A CA 1
ATOM 1499 C C . GLU A 1 186 ? 1.629 -19.619 -30.868 1.00 87.69 186 GLU A C 1
ATOM 1501 O O . GLU A 1 186 ? 0.741 -19.378 -31.687 1.00 87.69 186 GLU A O 1
ATOM 1506 N N . THR A 1 187 ? 1.766 -18.938 -29.735 1.00 86.38 187 THR A N 1
ATOM 1507 C CA . THR A 1 187 ? 0.830 -17.899 -29.318 1.00 86.38 187 THR A CA 1
ATOM 1508 C C . THR A 1 187 ? 1.590 -16.603 -29.107 1.00 86.38 187 THR A C 1
ATOM 1510 O O . THR A 1 187 ? 2.576 -16.552 -28.375 1.00 86.38 187 THR A O 1
ATOM 1513 N N . VAL A 1 188 ? 1.133 -15.527 -29.744 1.00 86.12 188 VAL A N 1
ATOM 1514 C CA . VAL A 1 188 ? 1.710 -14.195 -29.547 1.00 86.12 188 VAL A CA 1
ATOM 1515 C C . VAL A 1 188 ? 1.045 -13.549 -28.336 1.00 86.12 188 VAL A C 1
ATOM 1517 O O . VAL A 1 188 ? -0.096 -13.091 -28.412 1.00 86.12 188 VAL A O 1
ATOM 1520 N N . LEU A 1 189 ? 1.765 -13.497 -27.219 1.00 83.31 189 LEU A N 1
ATOM 1521 C CA . LEU A 1 189 ? 1.350 -12.780 -26.021 1.00 83.31 189 LEU A CA 1
ATOM 1522 C C . LEU A 1 189 ? 1.586 -11.289 -26.228 1.00 83.31 189 LEU A C 1
ATOM 1524 O O . LEU A 1 189 ? 2.722 -10.855 -26.403 1.00 83.31 189 LEU A O 1
ATOM 1528 N N . LYS A 1 190 ? 0.514 -10.499 -26.207 1.00 80.81 190 LYS A N 1
ATOM 1529 C CA . LYS A 1 190 ? 0.588 -9.037 -26.260 1.00 80.81 190 LYS A CA 1
ATOM 1530 C C . LYS A 1 190 ? 0.438 -8.492 -24.849 1.00 80.81 190 LYS A C 1
ATOM 1532 O O . LYS A 1 190 ? -0.522 -8.839 -24.166 1.00 80.81 190 LYS A O 1
ATOM 1537 N N . TYR A 1 191 ? 1.366 -7.645 -24.427 1.00 78.00 191 TYR A N 1
ATOM 1538 C CA . TYR A 1 191 ? 1.285 -6.946 -23.153 1.00 78.00 191 TYR A CA 1
ATOM 1539 C C . TYR A 1 191 ? 1.657 -5.479 -23.335 1.00 78.00 191 TYR A C 1
ATOM 1541 O O . TYR A 1 191 ? 2.408 -5.114 -24.239 1.00 78.00 191 TYR A O 1
ATOM 1549 N N . THR A 1 192 ? 1.113 -4.639 -22.468 1.00 61.03 192 THR A N 1
ATOM 1550 C CA . THR A 1 192 ? 1.356 -3.200 -22.476 1.00 61.03 192 THR A CA 1
ATOM 1551 C C . THR A 1 192 ? 2.142 -2.862 -21.216 1.00 61.03 192 THR A C 1
ATOM 1553 O O . THR A 1 192 ? 1.693 -3.182 -20.116 1.00 61.03 192 THR A O 1
ATOM 1556 N N . GLY A 1 193 ? 3.345 -2.304 -21.375 1.00 55.19 193 GLY A N 1
ATOM 1557 C CA . GLY A 1 193 ? 4.180 -1.879 -20.248 1.00 55.19 193 GLY A CA 1
ATOM 1558 C C . GLY A 1 193 ? 3.648 -0.617 -19.557 1.00 55.19 193 GLY A C 1
ATOM 1559 O O . GLY A 1 193 ? 2.663 -0.025 -19.999 1.00 55.19 193 GLY A O 1
ATOM 1560 N N . GLU A 1 194 ? 4.324 -0.168 -18.490 1.00 46.06 194 GLU A N 1
ATOM 1561 C CA . GLU A 1 194 ? 4.031 1.125 -17.829 1.00 46.06 194 GLU A CA 1
ATOM 1562 C C . GLU A 1 194 ? 4.144 2.321 -18.808 1.00 46.06 194 GLU A C 1
ATOM 1564 O O . GLU A 1 194 ? 3.553 3.373 -18.580 1.00 46.06 194 GLU A O 1
ATOM 1569 N N . ASP A 1 195 ? 4.877 2.147 -19.911 1.00 50.50 195 ASP A N 1
ATOM 1570 C CA . ASP A 1 195 ? 5.100 3.100 -21.003 1.00 50.50 195 ASP A CA 1
ATOM 1571 C C . ASP A 1 195 ? 3.971 3.127 -22.053 1.00 50.50 195 ASP A C 1
ATOM 1573 O O . ASP A 1 195 ? 4.046 3.889 -23.014 1.00 50.50 195 ASP A O 1
ATOM 1577 N N . ASN A 1 196 ? 2.920 2.315 -21.891 1.00 49.34 196 ASN A N 1
ATOM 1578 C CA . ASN A 1 196 ? 1.867 2.091 -22.888 1.00 49.34 196 ASN A CA 1
ATOM 1579 C C . ASN A 1 196 ? 2.362 1.563 -24.248 1.00 49.34 196 ASN A C 1
ATOM 1581 O O . ASN A 1 196 ? 1.590 1.512 -25.209 1.00 49.34 196 ASN A O 1
ATOM 1585 N N . VAL A 1 197 ? 3.614 1.108 -24.342 1.00 51.75 197 VAL A N 1
ATOM 1586 C CA . VAL A 1 197 ? 4.143 0.514 -25.570 1.00 51.75 197 VAL A CA 1
ATOM 1587 C C . VAL A 1 197 ? 3.668 -0.933 -25.649 1.00 51.75 197 VAL A C 1
ATOM 1589 O O . VAL A 1 197 ? 3.880 -1.733 -24.733 1.00 51.75 197 VAL A O 1
ATOM 1592 N N . ALA A 1 198 ? 3.000 -1.273 -26.752 1.00 60.81 198 ALA A N 1
ATOM 1593 C CA . ALA A 1 198 ? 2.541 -2.629 -27.010 1.00 60.81 198 ALA A CA 1
ATOM 1594 C C . ALA A 1 198 ? 3.742 -3.521 -27.339 1.00 60.81 198 ALA A C 1
ATOM 1596 O O . ALA A 1 198 ? 4.324 -3.448 -28.421 1.00 60.81 198 ALA A O 1
ATOM 1597 N N . ARG A 1 199 ? 4.101 -4.392 -26.402 1.00 66.69 199 ARG A N 1
ATOM 1598 C CA . ARG A 1 199 ? 5.153 -5.388 -26.578 1.00 66.69 199 ARG A CA 1
ATOM 1599 C C . ARG A 1 199 ? 4.511 -6.735 -26.876 1.00 66.69 199 ARG A C 1
ATOM 1601 O O . ARG A 1 199 ? 3.407 -7.042 -26.424 1.00 66.69 199 ARG A O 1
ATOM 1608 N N . SER A 1 200 ? 5.195 -7.544 -27.678 1.00 79.31 200 SER A N 1
ATOM 1609 C CA . SER A 1 200 ? 4.737 -8.893 -27.997 1.00 79.31 200 SER A CA 1
ATOM 1610 C C . SER A 1 200 ? 5.845 -9.904 -27.761 1.00 79.31 200 SER A C 1
ATOM 1612 O O . SER A 1 200 ? 6.994 -9.672 -28.130 1.00 79.31 200 SER A O 1
ATOM 1614 N N . ILE A 1 201 ? 5.489 -11.010 -27.118 1.00 80.94 201 ILE A N 1
ATOM 1615 C CA . ILE A 1 201 ? 6.367 -12.151 -26.875 1.00 80.94 201 ILE A CA 1
ATOM 1616 C C . ILE A 1 201 ? 5.745 -13.335 -27.599 1.00 80.94 201 ILE A C 1
ATOM 1618 O O . ILE A 1 201 ? 4.567 -13.638 -27.415 1.00 80.94 201 ILE A O 1
ATOM 1622 N N . MET A 1 202 ? 6.530 -13.994 -28.444 1.00 84.19 202 MET A N 1
ATOM 1623 C CA . MET A 1 202 ? 6.112 -15.242 -29.067 1.00 84.19 202 MET A CA 1
ATOM 1624 C C . MET A 1 202 ? 6.351 -16.378 -28.076 1.00 84.19 202 MET A C 1
ATOM 1626 O O . MET A 1 202 ? 7.493 -16.694 -27.747 1.00 84.19 202 MET A O 1
ATOM 1630 N N . LEU A 1 203 ? 5.267 -16.963 -27.576 1.00 82.12 203 LEU A N 1
ATOM 1631 C CA . LEU A 1 203 ? 5.313 -18.119 -26.697 1.00 82.12 203 LEU A CA 1
ATOM 1632 C C . LEU A 1 203 ? 5.308 -19.385 -27.551 1.00 82.12 203 LEU A C 1
ATOM 1634 O O . LEU A 1 203 ? 4.287 -19.746 -28.141 1.00 82.12 203 LEU A O 1
ATOM 1638 N N . MET A 1 204 ? 6.462 -20.046 -27.613 1.00 85.50 204 MET A N 1
ATOM 1639 C CA . MET A 1 204 ? 6.600 -21.355 -28.245 1.00 85.50 204 MET A CA 1
ATOM 1640 C C . MET A 1 204 ? 6.156 -22.451 -27.258 1.00 85.50 204 MET A C 1
ATOM 1642 O O . MET A 1 204 ? 6.713 -22.514 -26.158 1.00 85.50 204 MET A O 1
ATOM 1646 N N . PRO A 1 205 ? 5.205 -23.335 -27.621 1.00 82.38 205 PRO A N 1
ATOM 1647 C CA . PRO A 1 205 ? 4.717 -24.417 -26.755 1.00 82.38 205 PRO A CA 1
ATOM 1648 C C . PRO A 1 205 ? 5.823 -25.339 -26.246 1.00 82.38 205 PRO A C 1
ATOM 1650 O O . PRO A 1 205 ? 5.751 -25.857 -25.134 1.00 82.38 205 PRO A O 1
ATOM 1653 N N . ASP A 1 206 ? 6.873 -25.517 -27.050 1.00 82.81 206 ASP A N 1
ATOM 1654 C CA . ASP A 1 206 ? 8.019 -26.355 -26.708 1.00 82.81 206 ASP A CA 1
ATOM 1655 C C . ASP A 1 206 ? 8.776 -25.858 -25.477 1.00 82.81 206 ASP A C 1
ATOM 1657 O O . ASP A 1 206 ? 9.352 -26.674 -24.768 1.00 82.81 206 ASP A O 1
ATOM 1661 N N . LEU A 1 207 ? 8.720 -24.556 -25.170 1.00 78.19 207 LEU A N 1
ATOM 1662 C CA . LEU A 1 207 ? 9.323 -23.992 -23.961 1.00 78.19 207 LEU A CA 1
ATOM 1663 C C . LEU A 1 207 ? 8.570 -24.395 -22.687 1.00 78.19 207 LEU A C 1
ATOM 1665 O O . LEU A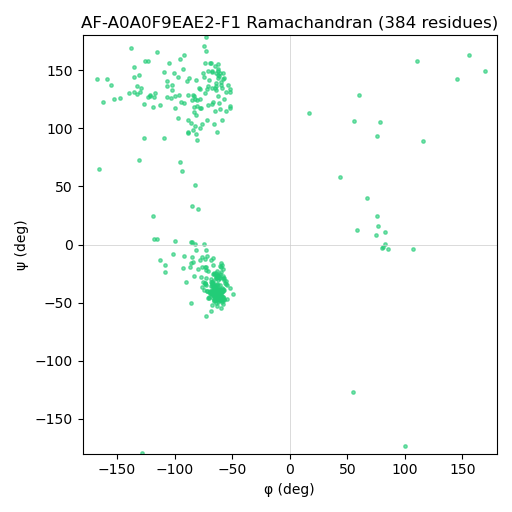 1 207 ? 9.159 -24.382 -21.611 1.00 78.19 207 LEU A O 1
ATOM 1669 N N . LEU A 1 208 ? 7.289 -24.756 -22.808 1.00 76.12 208 LEU A N 1
ATOM 1670 C CA . LEU A 1 208 ? 6.408 -25.102 -21.689 1.00 76.12 208 LEU A CA 1
ATOM 1671 C C . LEU A 1 208 ? 6.412 -26.600 -21.377 1.00 76.12 208 LEU A C 1
ATOM 1673 O O . LEU A 1 208 ? 5.847 -27.017 -20.365 1.00 76.12 208 LEU A O 1
ATOM 1677 N N . LYS A 1 209 ? 7.025 -27.425 -22.233 1.00 73.00 209 LYS A N 1
ATOM 1678 C CA . LYS A 1 209 ? 7.177 -28.856 -21.968 1.00 73.00 209 LYS A CA 1
ATOM 1679 C C . LYS A 1 209 ? 8.013 -29.049 -20.697 1.00 73.00 209 LYS A C 1
ATOM 1681 O O . LYS A 1 209 ? 8.913 -28.275 -20.384 1.00 73.00 209 LYS A O 1
ATOM 1686 N N . ALA A 1 210 ? 7.692 -30.083 -19.922 1.00 62.16 210 ALA A N 1
ATOM 1687 C CA . ALA A 1 210 ? 8.417 -30.354 -18.686 1.00 62.16 210 ALA A CA 1
ATOM 1688 C C . ALA A 1 210 ? 9.928 -30.491 -18.971 1.00 62.16 210 ALA A C 1
ATOM 1690 O O . ALA A 1 210 ? 10.318 -31.233 -19.871 1.00 62.16 210 ALA A O 1
ATOM 1691 N N . HIS A 1 211 ? 10.755 -29.792 -18.185 1.00 59.00 211 HIS A N 1
ATOM 1692 C CA . HIS A 1 211 ? 12.228 -29.807 -18.222 1.00 59.00 211 HIS A CA 1
ATOM 1693 C C . HIS A 1 211 ? 12.934 -29.058 -19.370 1.00 59.00 211 HIS A C 1
ATOM 1695 O O . HIS A 1 211 ? 14.155 -29.160 -19.468 1.00 59.00 211 HIS A O 1
ATOM 1701 N N . THR A 1 212 ? 12.237 -28.278 -20.203 1.00 64.56 212 THR A N 1
ATOM 1702 C CA . THR A 1 212 ? 12.893 -27.437 -21.231 1.00 64.56 212 THR A CA 1
ATOM 1703 C C . THR A 1 212 ? 13.243 -26.032 -20.743 1.00 64.56 212 THR A C 1
ATOM 1705 O O . THR A 1 212 ? 14.252 -25.477 -21.169 1.00 64.56 212 THR A O 1
ATOM 1708 N N . ALA A 1 213 ? 12.445 -25.462 -19.838 1.00 64.50 213 ALA A N 1
ATOM 1709 C CA . ALA A 1 213 ? 12.708 -24.172 -19.208 1.00 64.50 213 ALA A CA 1
ATOM 1710 C C . ALA A 1 213 ? 12.337 -24.227 -17.720 1.00 64.50 213 ALA A C 1
ATOM 1712 O O . ALA A 1 213 ? 11.241 -24.666 -17.368 1.00 64.50 213 ALA A O 1
ATOM 1713 N N . ASP A 1 214 ? 13.246 -23.784 -16.849 1.00 67.56 214 ASP A N 1
ATOM 1714 C CA . ASP A 1 214 ? 12.966 -23.636 -15.419 1.00 67.56 214 ASP A CA 1
ATOM 1715 C C . ASP A 1 214 ? 12.385 -22.241 -15.173 1.00 67.56 214 ASP A C 1
ATOM 1717 O O . ASP A 1 214 ? 13.102 -21.241 -15.114 1.00 67.56 214 ASP A O 1
ATOM 1721 N N . VAL A 1 215 ? 11.057 -22.159 -15.130 1.00 65.31 215 VAL A N 1
ATOM 1722 C CA . VAL A 1 215 ? 10.347 -20.911 -14.844 1.00 65.31 215 VAL A CA 1
ATOM 1723 C C . VAL A 1 215 ? 9.998 -20.904 -13.359 1.00 65.31 215 VAL A C 1
ATOM 1725 O O . VAL A 1 215 ? 9.137 -21.653 -12.901 1.00 65.31 215 VAL A O 1
ATOM 1728 N N . VAL A 1 216 ? 10.671 -20.047 -12.593 1.00 69.69 216 VAL A N 1
ATOM 1729 C CA . VAL A 1 216 ? 10.422 -19.879 -11.157 1.00 69.69 216 VAL A CA 1
ATOM 1730 C C . VAL A 1 216 ? 9.701 -18.549 -10.937 1.00 69.69 216 VAL A C 1
ATOM 1732 O O . VAL A 1 216 ? 10.184 -17.521 -11.412 1.00 69.69 216 VAL A O 1
ATOM 1735 N N . PRO A 1 217 ? 8.549 -18.526 -10.239 1.00 65.06 217 PRO A N 1
ATOM 1736 C CA . PRO A 1 217 ? 7.914 -17.266 -9.886 1.00 65.06 217 PRO A CA 1
ATOM 1737 C C . PRO A 1 217 ? 8.790 -16.517 -8.882 1.00 65.06 217 PRO A C 1
ATOM 1739 O O . PRO A 1 217 ? 9.052 -17.016 -7.785 1.00 65.06 217 PRO A O 1
ATOM 1742 N N . ASP A 1 218 ? 9.214 -15.314 -9.255 1.00 69.44 218 ASP A N 1
ATOM 1743 C CA . ASP A 1 218 ? 9.905 -14.401 -8.353 1.00 69.44 218 ASP A CA 1
ATOM 1744 C C . ASP A 1 218 ? 8.889 -13.730 -7.420 1.00 69.44 218 ASP A C 1
ATOM 1746 O O . ASP A 1 218 ? 8.177 -12.795 -7.793 1.00 69.44 218 ASP A O 1
ATOM 1750 N N . LEU A 1 219 ? 8.811 -14.250 -6.195 1.00 62.19 219 LEU A N 1
ATOM 1751 C CA . LEU A 1 219 ? 7.926 -13.758 -5.141 1.00 62.19 219 LEU A CA 1
ATOM 1752 C C . LEU A 1 219 ? 8.247 -12.317 -4.735 1.00 62.19 219 LEU A C 1
ATOM 1754 O O . LEU A 1 219 ? 7.348 -11.581 -4.325 1.00 62.19 219 LEU A O 1
ATOM 1758 N N . GLU A 1 220 ? 9.513 -11.910 -4.837 1.00 61.19 220 GLU A N 1
ATOM 1759 C CA . GLU A 1 220 ? 9.955 -10.592 -4.392 1.00 61.19 220 GLU A CA 1
ATOM 1760 C C . GLU A 1 220 ? 9.539 -9.504 -5.378 1.00 61.19 220 GLU A C 1
ATOM 1762 O O . GLU A 1 220 ? 9.098 -8.439 -4.945 1.00 61.19 220 GLU A O 1
ATOM 1767 N N . SER A 1 221 ? 9.564 -9.796 -6.683 1.00 60.31 221 SER A N 1
ATOM 1768 C CA . SER A 1 221 ? 9.045 -8.894 -7.722 1.00 60.31 221 SER A CA 1
ATOM 1769 C C . SER A 1 221 ? 7.523 -8.702 -7.660 1.00 60.31 221 SER A C 1
ATOM 1771 O O . SER A 1 221 ? 7.006 -7.768 -8.278 1.00 60.31 221 SER A O 1
ATOM 1773 N N . MET A 1 222 ? 6.782 -9.575 -6.968 1.00 60.06 222 MET A N 1
ATOM 1774 C CA . MET A 1 222 ? 5.325 -9.444 -6.830 1.00 60.06 222 MET A CA 1
ATOM 1775 C C . MET A 1 222 ? 4.916 -8.494 -5.700 1.00 60.06 222 MET A C 1
ATOM 1777 O O . MET A 1 222 ? 3.755 -8.079 -5.635 1.00 60.06 222 MET A O 1
ATOM 1781 N N . LEU A 1 223 ? 5.840 -8.144 -4.801 1.00 65.94 223 LEU A N 1
ATOM 1782 C CA . LEU A 1 223 ? 5.556 -7.200 -3.730 1.00 65.94 223 LEU A CA 1
ATOM 1783 C C . LEU A 1 223 ? 5.574 -5.766 -4.282 1.00 65.94 223 LEU A C 1
ATOM 1785 O O . LEU A 1 223 ? 6.489 -5.395 -5.016 1.00 65.94 223 LEU A O 1
ATOM 1789 N N . PRO A 1 224 ? 4.582 -4.927 -3.936 1.00 58.53 224 PRO A N 1
ATOM 1790 C CA . PRO A 1 224 ? 4.540 -3.553 -4.411 1.00 58.53 224 PRO A CA 1
ATOM 1791 C C . PRO A 1 224 ? 5.709 -2.749 -3.828 1.00 58.53 224 PRO A C 1
ATOM 1793 O O . PRO A 1 224 ? 5.687 -2.327 -2.667 1.00 58.53 224 PRO A O 1
ATOM 1796 N N . GLU A 1 225 ? 6.719 -2.503 -4.657 1.00 63.16 225 GLU A N 1
ATOM 1797 C CA . GLU A 1 225 ? 7.870 -1.684 -4.289 1.00 63.16 225 GLU A CA 1
ATOM 1798 C C . GLU A 1 225 ? 7.455 -0.238 -4.025 1.00 63.16 225 GLU A C 1
ATOM 1800 O O . GLU A 1 225 ? 6.707 0.391 -4.782 1.00 63.16 225 GLU A O 1
ATOM 1805 N N . GLY A 1 226 ? 7.972 0.326 -2.934 1.00 61.81 226 GLY A N 1
ATOM 1806 C CA . GLY A 1 226 ? 7.803 1.750 -2.677 1.00 61.81 226 GLY A CA 1
ATOM 1807 C C . GLY A 1 226 ? 8.567 2.582 -3.708 1.00 61.81 226 GLY A C 1
ATOM 1808 O O . GLY A 1 226 ? 9.662 2.217 -4.132 1.00 61.81 226 GLY A O 1
ATOM 1809 N N . ARG A 1 227 ? 8.060 3.775 -4.048 1.00 61.47 227 ARG A N 1
ATOM 1810 C CA . ARG A 1 227 ? 8.803 4.728 -4.901 1.00 61.47 227 ARG A CA 1
ATOM 1811 C C . ARG A 1 227 ? 10.202 5.044 -4.348 1.00 61.47 227 ARG A C 1
ATOM 1813 O O . ARG A 1 227 ? 11.127 5.253 -5.125 1.00 61.47 227 ARG A O 1
ATOM 1820 N N . GLY A 1 228 ? 10.358 5.087 -3.021 1.00 64.88 228 GLY A N 1
ATOM 1821 C CA . GLY A 1 228 ? 11.652 5.297 -2.359 1.00 64.88 228 GLY A CA 1
ATOM 1822 C C . GLY A 1 228 ? 12.607 4.109 -2.497 1.00 64.88 228 GLY A C 1
ATOM 1823 O O . GLY A 1 228 ? 13.783 4.308 -2.780 1.00 64.88 228 GLY A O 1
ATOM 1824 N N . GLU A 1 229 ? 12.093 2.885 -2.379 1.00 66.69 229 GLU A N 1
ATOM 1825 C CA . GLU A 1 229 ? 12.864 1.646 -2.537 1.00 66.69 229 GLU A CA 1
ATOM 1826 C C . GLU A 1 229 ? 13.362 1.484 -3.976 1.00 66.69 229 GLU A C 1
ATOM 1828 O O . GLU A 1 229 ? 14.557 1.287 -4.197 1.00 66.69 229 GLU A O 1
ATOM 1833 N N . ARG A 1 230 ? 12.465 1.680 -4.955 1.00 71.06 230 ARG A N 1
ATOM 1834 C CA . ARG A 1 230 ? 12.811 1.679 -6.381 1.00 71.06 230 ARG A CA 1
ATOM 1835 C C . ARG A 1 230 ? 13.930 2.689 -6.662 1.00 71.06 230 ARG A C 1
ATOM 1837 O O . ARG A 1 230 ? 14.930 2.345 -7.282 1.00 71.06 230 ARG A O 1
ATOM 1844 N N . ARG A 1 231 ? 13.822 3.916 -6.133 1.00 72.25 231 ARG A N 1
ATOM 1845 C CA . ARG A 1 231 ? 14.861 4.955 -6.273 1.00 72.25 231 ARG A CA 1
ATOM 1846 C C . ARG A 1 231 ? 16.192 4.562 -5.644 1.00 72.25 231 ARG A C 1
ATOM 1848 O O . ARG A 1 231 ? 17.218 4.751 -6.282 1.00 72.25 231 ARG A O 1
ATOM 1855 N N . ALA A 1 232 ? 16.186 4.026 -4.427 1.00 74.94 232 ALA A N 1
ATOM 1856 C CA . ALA A 1 232 ? 17.411 3.611 -3.750 1.00 74.94 232 ALA A CA 1
ATOM 1857 C C . ALA A 1 232 ? 18.121 2.480 -4.509 1.00 74.94 232 ALA A C 1
ATOM 1859 O O . ALA A 1 232 ? 19.340 2.505 -4.649 1.00 74.94 232 ALA A O 1
ATOM 1860 N N . ARG A 1 233 ? 17.361 1.525 -5.059 1.00 77.19 233 ARG A N 1
ATOM 1861 C CA . ARG A 1 233 ? 17.908 0.443 -5.884 1.00 77.19 233 ARG A CA 1
ATOM 1862 C C . ARG A 1 233 ? 18.532 0.965 -7.175 1.00 77.19 233 ARG A C 1
ATOM 1864 O O . ARG A 1 233 ? 19.654 0.598 -7.493 1.00 77.19 233 ARG A O 1
ATOM 1871 N N . ILE A 1 234 ? 17.828 1.842 -7.886 1.00 80.31 234 ILE A N 1
ATOM 1872 C CA . ILE A 1 234 ? 18.319 2.463 -9.125 1.00 80.31 234 ILE A CA 1
ATOM 1873 C C . ILE A 1 234 ? 19.566 3.305 -8.842 1.00 80.31 234 ILE A C 1
ATOM 1875 O O . ILE A 1 234 ? 20.534 3.240 -9.591 1.00 80.31 234 ILE A O 1
ATOM 1879 N N . TYR A 1 235 ? 19.571 4.056 -7.740 1.00 83.62 235 TYR A N 1
ATOM 1880 C CA . TYR A 1 235 ? 20.726 4.845 -7.323 1.00 83.62 235 TYR A CA 1
ATOM 1881 C C . TYR A 1 235 ? 21.934 3.961 -7.007 1.00 83.62 235 TYR A C 1
ATOM 1883 O O . TYR A 1 235 ? 23.041 4.269 -7.432 1.00 83.62 235 TYR A O 1
ATOM 1891 N N . LYS A 1 236 ? 21.713 2.823 -6.342 1.00 82.75 236 LYS A N 1
ATOM 1892 C CA . LYS A 1 236 ? 22.759 1.829 -6.103 1.00 82.75 236 LYS A CA 1
ATOM 1893 C C . LYS A 1 236 ? 23.285 1.227 -7.411 1.00 82.75 236 LYS A C 1
ATOM 1895 O O . LYS A 1 236 ? 24.488 1.201 -7.606 1.00 82.75 236 LYS A O 1
ATOM 1900 N N . MET A 1 237 ? 22.410 0.830 -8.339 1.00 80.94 237 MET A N 1
ATOM 1901 C CA . MET A 1 237 ? 22.816 0.328 -9.664 1.00 80.94 237 MET A CA 1
ATOM 1902 C C . MET A 1 237 ? 23.661 1.346 -10.441 1.00 80.94 237 MET A C 1
ATOM 1904 O O . MET A 1 237 ? 24.626 0.972 -11.102 1.00 80.94 237 MET A O 1
ATOM 1908 N N . TRP A 1 238 ? 23.320 2.631 -10.337 1.00 85.94 238 TRP A N 1
ATOM 1909 C CA . TRP A 1 238 ? 24.107 3.717 -10.914 1.00 85.94 238 TRP A CA 1
ATOM 1910 C C . TRP A 1 238 ? 25.486 3.854 -10.253 1.00 85.94 238 TRP A C 1
ATOM 1912 O O . TRP A 1 238 ? 26.488 3.899 -10.960 1.00 85.94 238 TRP A O 1
ATOM 1922 N N . GLN A 1 239 ? 25.549 3.869 -8.918 1.00 86.00 239 GLN A N 1
ATOM 1923 C CA . GLN A 1 239 ? 26.812 3.941 -8.169 1.00 86.00 239 GLN A CA 1
ATOM 1924 C C . GLN A 1 239 ? 27.724 2.739 -8.431 1.00 86.00 239 GLN A C 1
ATOM 1926 O O . GLN A 1 239 ? 28.931 2.908 -8.581 1.00 86.00 239 GLN A O 1
ATOM 1931 N N . ASP A 1 240 ? 27.139 1.546 -8.532 1.00 84.75 240 ASP A N 1
ATOM 1932 C CA . ASP A 1 240 ? 27.841 0.292 -8.814 1.00 84.75 240 ASP A CA 1
ATOM 1933 C C . ASP A 1 240 ? 28.307 0.203 -10.284 1.00 84.75 240 ASP A C 1
ATOM 1935 O O . ASP A 1 240 ? 28.990 -0.746 -10.668 1.00 84.75 240 ASP A O 1
ATOM 1939 N N . GLY A 1 241 ? 27.954 1.186 -11.122 1.00 85.50 241 GLY A N 1
ATOM 1940 C CA . GLY A 1 241 ? 28.386 1.274 -12.515 1.00 85.50 241 GLY A CA 1
ATOM 1941 C C . GLY A 1 241 ? 27.667 0.310 -13.463 1.00 85.50 241 GLY A C 1
ATOM 1942 O O . GLY A 1 241 ? 28.204 -0.041 -14.514 1.00 85.50 241 GLY A O 1
ATOM 1943 N N . ALA A 1 242 ? 26.446 -0.124 -13.128 1.00 82.38 242 ALA A N 1
ATOM 1944 C CA . ALA A 1 242 ? 25.681 -1.096 -13.919 1.00 82.38 242 ALA A CA 1
ATOM 1945 C C . ALA A 1 242 ? 25.366 -0.626 -15.355 1.00 82.38 242 ALA A C 1
ATOM 1947 O O . ALA A 1 242 ? 25.050 -1.444 -16.219 1.00 82.38 242 ALA A O 1
ATOM 1948 N N . TRP A 1 243 ? 25.453 0.682 -15.614 1.00 83.19 243 TRP A N 1
ATOM 1949 C CA . TRP A 1 243 ? 25.225 1.307 -16.923 1.00 83.19 243 TRP A CA 1
ATOM 1950 C C . TRP A 1 243 ? 26.473 2.027 -17.453 1.00 83.19 243 TRP A C 1
ATOM 1952 O O . TRP A 1 243 ? 26.354 2.956 -18.244 1.00 83.19 243 TRP A O 1
ATOM 1962 N N . GLY A 1 244 ? 27.659 1.617 -16.996 1.00 83.94 244 GLY A N 1
ATOM 1963 C CA . GLY A 1 244 ? 28.924 2.300 -17.266 1.00 83.94 244 GLY A CA 1
ATOM 1964 C C . GLY A 1 244 ? 29.371 3.185 -16.097 1.00 83.94 244 GLY A C 1
ATOM 1965 O O . GLY A 1 244 ? 28.760 3.147 -15.027 1.00 83.94 244 GLY A O 1
ATOM 1966 N N . PRO A 1 245 ? 30.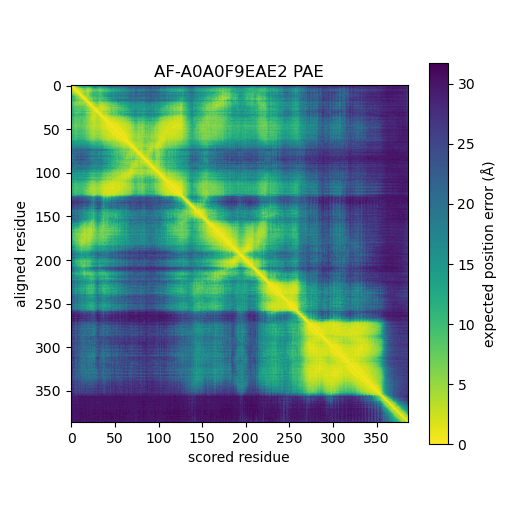450 3.972 -16.265 1.00 89.06 245 PRO A N 1
ATOM 1967 C CA . PRO A 1 245 ? 30.954 4.856 -15.217 1.00 89.06 245 PRO A CA 1
ATOM 1968 C C . PRO A 1 245 ? 29.841 5.779 -14.692 1.00 89.06 245 PRO A C 1
ATOM 1970 O O . PRO A 1 245 ? 29.098 6.320 -15.517 1.00 89.06 245 PRO A O 1
ATOM 1973 N N . PRO A 1 246 ? 29.718 6.007 -13.371 1.00 85.44 246 PRO A N 1
ATOM 1974 C CA . PRO A 1 246 ? 28.635 6.818 -12.803 1.00 85.44 246 PRO A CA 1
ATOM 1975 C C . PRO A 1 246 ? 28.556 8.233 -13.396 1.00 85.44 246 PRO A C 1
ATOM 1977 O O . PRO A 1 246 ? 27.466 8.763 -13.598 1.00 85.44 246 PRO A O 1
ATOM 1980 N N . ASP A 1 247 ? 29.705 8.809 -13.749 1.00 84.50 247 ASP A N 1
ATOM 1981 C CA . ASP A 1 247 ? 29.804 10.148 -14.341 1.00 84.50 247 ASP A CA 1
ATOM 1982 C C . ASP A 1 247 ? 29.514 10.174 -15.851 1.00 84.50 247 ASP A C 1
ATOM 1984 O O . ASP A 1 247 ? 29.492 11.240 -16.467 1.00 84.50 247 ASP A O 1
ATOM 1988 N N . SER A 1 248 ? 29.306 9.012 -16.477 1.00 83.31 248 SER A N 1
ATOM 1989 C CA . SER A 1 248 ? 29.013 8.950 -17.906 1.00 83.31 248 SER A CA 1
ATOM 1990 C C . SER A 1 248 ? 27.610 9.501 -18.205 1.00 83.31 248 SER A C 1
ATOM 1992 O O . SER A 1 248 ? 26.654 9.235 -17.464 1.00 83.31 248 SER A O 1
ATOM 1994 N N . PRO A 1 249 ? 27.442 10.239 -19.318 1.00 76.00 249 PRO A N 1
ATOM 1995 C CA . PRO A 1 249 ? 26.145 10.799 -19.697 1.00 76.00 249 PRO A CA 1
ATOM 1996 C C . PRO A 1 249 ? 25.086 9.709 -19.933 1.00 76.00 249 PRO A C 1
ATOM 1998 O O . PRO A 1 249 ? 23.904 9.931 -19.674 1.00 76.00 249 PRO A O 1
ATOM 2001 N N . GLU A 1 250 ? 25.503 8.514 -20.354 1.00 75.50 250 GLU A N 1
ATOM 2002 C CA . GLU A 1 250 ? 24.632 7.352 -20.554 1.00 75.50 250 GLU A CA 1
ATOM 2003 C C . GLU A 1 250 ? 24.108 6.778 -19.229 1.00 75.50 250 GLU A C 1
ATOM 2005 O O . GLU A 1 250 ? 22.903 6.542 -19.091 1.00 75.50 250 GLU A O 1
ATOM 2010 N N . ALA A 1 251 ? 24.973 6.615 -18.222 1.00 77.50 251 ALA A N 1
ATOM 2011 C CA . ALA A 1 251 ? 24.571 6.117 -16.908 1.00 77.50 251 ALA A CA 1
ATOM 2012 C C . ALA A 1 251 ? 23.638 7.102 -16.187 1.00 77.50 251 ALA A C 1
ATOM 2014 O O . ALA A 1 251 ? 22.640 6.691 -15.588 1.00 77.50 251 ALA A O 1
ATOM 2015 N N . ILE A 1 252 ? 23.917 8.405 -16.299 1.00 77.88 252 ILE A N 1
ATOM 2016 C CA . ILE A 1 252 ? 23.062 9.475 -15.766 1.00 77.88 252 ILE A CA 1
ATOM 2017 C C . ILE A 1 252 ? 21.698 9.464 -16.466 1.00 77.88 252 ILE A C 1
ATOM 2019 O O . ILE A 1 252 ? 20.655 9.547 -15.812 1.00 77.88 252 ILE A O 1
ATOM 2023 N N . ARG A 1 253 ? 21.676 9.286 -17.791 1.00 71.62 253 ARG A N 1
ATOM 2024 C CA . ARG A 1 253 ? 20.429 9.159 -18.551 1.00 71.62 253 ARG A CA 1
ATOM 2025 C C . ARG A 1 253 ? 19.591 7.980 -18.059 1.00 71.62 253 ARG A C 1
ATOM 2027 O O . ARG A 1 253 ? 18.407 8.156 -17.774 1.00 71.62 253 ARG A O 1
ATOM 2034 N N . LYS A 1 254 ? 20.202 6.805 -17.884 1.00 72.25 254 LYS A N 1
ATOM 2035 C CA . LYS A 1 254 ? 19.513 5.603 -17.385 1.00 72.25 254 LYS A CA 1
ATOM 2036 C C . LYS A 1 254 ? 19.004 5.759 -15.954 1.00 72.25 254 LYS A C 1
ATOM 2038 O O . LYS A 1 254 ? 17.878 5.349 -15.668 1.00 72.25 254 LYS A O 1
ATOM 2043 N N . LEU A 1 255 ? 19.763 6.425 -15.083 1.00 81.06 255 LEU A N 1
ATOM 2044 C CA . LEU A 1 255 ? 19.329 6.789 -13.732 1.00 81.06 255 LEU A CA 1
ATOM 2045 C C . LEU A 1 255 ? 18.058 7.654 -13.757 1.00 81.06 255 LEU A C 1
ATOM 2047 O O . LEU A 1 255 ? 17.121 7.401 -12.995 1.00 81.06 255 LEU A O 1
ATOM 2051 N N . HIS A 1 256 ? 18.004 8.663 -14.628 1.00 75.31 256 HIS A N 1
ATOM 2052 C CA . HIS A 1 256 ? 16.846 9.552 -14.739 1.00 75.31 256 HIS A CA 1
ATOM 2053 C C . HIS A 1 256 ? 15.630 8.879 -15.383 1.00 75.31 256 HIS A C 1
ATOM 2055 O O . HIS A 1 256 ? 14.512 9.089 -14.904 1.00 75.31 256 HIS A O 1
ATOM 2061 N N . GLU A 1 257 ? 15.842 8.055 -16.414 1.00 70.25 257 GLU A N 1
ATOM 2062 C CA . GLU A 1 257 ? 14.794 7.258 -17.065 1.00 70.25 257 GLU A CA 1
ATOM 2063 C C . GLU A 1 257 ? 14.137 6.296 -16.067 1.00 70.25 257 GLU A C 1
ATOM 2065 O O . GLU A 1 257 ? 12.924 6.332 -15.860 1.00 70.25 257 GLU A O 1
ATOM 2070 N N . LEU A 1 258 ? 14.938 5.473 -15.387 1.00 71.94 258 LEU A N 1
ATOM 2071 C CA . LEU A 1 258 ? 14.433 4.454 -14.468 1.00 71.94 258 LEU A CA 1
ATOM 2072 C C . LEU A 1 258 ? 13.918 5.064 -13.157 1.00 71.94 258 LEU A C 1
ATOM 2074 O O . LEU A 1 258 ? 12.948 4.571 -12.576 1.00 71.94 258 LEU A O 1
ATOM 2078 N N . GLY A 1 259 ? 14.539 6.151 -12.683 1.00 69.12 259 GLY A N 1
ATOM 2079 C CA . GLY A 1 259 ? 14.162 6.853 -11.450 1.00 69.12 259 GLY A CA 1
ATOM 2080 C C . GLY A 1 259 ? 12.793 7.540 -11.513 1.00 69.12 259 GLY A C 1
ATOM 2081 O O . GLY A 1 259 ? 12.270 7.955 -10.470 1.00 69.12 259 GLY A O 1
ATOM 2082 N N . ASN A 1 260 ? 12.221 7.632 -12.722 1.00 59.75 260 ASN A N 1
ATOM 2083 C CA . ASN A 1 260 ? 10.869 8.079 -13.043 1.00 59.75 260 ASN A CA 1
ATOM 2084 C C . ASN A 1 260 ? 10.470 9.332 -12.243 1.00 59.75 260 ASN A C 1
ATOM 2086 O O . ASN A 1 260 ? 9.535 9.332 -11.437 1.00 59.75 260 ASN A O 1
ATOM 2090 N N . PHE A 1 261 ? 11.261 10.401 -12.396 1.00 57.28 261 PHE A N 1
ATOM 2091 C CA . PHE A 1 261 ? 11.013 11.705 -11.784 1.00 57.28 261 PHE A CA 1
ATOM 2092 C C . PHE A 1 261 ? 10.014 12.485 -12.650 1.00 57.28 261 PHE A C 1
ATOM 2094 O O . PHE A 1 261 ? 10.429 13.078 -13.647 1.00 57.28 261 PHE A O 1
ATOM 2101 N N . PRO A 1 262 ? 8.721 12.573 -12.284 1.00 43.38 262 PRO A N 1
ATOM 2102 C CA . PRO A 1 262 ? 7.690 13.112 -13.181 1.00 43.38 262 PRO A CA 1
ATOM 2103 C C . PRO A 1 262 ? 7.940 14.577 -13.569 1.00 43.38 262 PRO A C 1
ATOM 2105 O O . PRO A 1 262 ? 7.566 15.011 -14.652 1.00 43.38 262 PRO A O 1
ATOM 2108 N N . ASN A 1 263 ? 8.636 15.321 -12.700 1.00 42.38 263 ASN A N 1
ATOM 2109 C CA . ASN A 1 263 ? 8.933 16.742 -12.881 1.00 42.38 263 ASN A CA 1
ATOM 2110 C C . ASN A 1 263 ? 10.368 17.017 -13.368 1.00 42.38 263 ASN A C 1
ATOM 2112 O O . ASN A 1 263 ? 10.674 18.159 -13.686 1.00 42.38 263 ASN A O 1
ATOM 2116 N N . MET A 1 264 ? 11.246 16.005 -13.417 1.00 41.81 264 MET A N 1
ATOM 2117 C CA . MET A 1 264 ? 12.614 16.147 -13.948 1.00 41.81 264 MET A CA 1
ATOM 2118 C C . MET A 1 264 ? 12.833 15.371 -15.247 1.00 41.81 264 MET A C 1
ATOM 2120 O O . MET A 1 264 ? 13.797 15.653 -15.940 1.00 41.81 264 MET A O 1
ATOM 2124 N N . GLY A 1 265 ? 11.944 14.454 -15.643 1.00 42.72 265 GLY A N 1
ATOM 2125 C CA . GLY A 1 265 ? 12.072 13.711 -16.904 1.00 42.72 265 GLY A CA 1
ATOM 2126 C C . GLY A 1 265 ? 12.095 14.594 -18.161 1.00 42.72 265 GLY A C 1
ATOM 2127 O O . GLY A 1 265 ? 12.586 14.157 -19.194 1.00 42.72 265 GLY A O 1
ATOM 2128 N N . ARG A 1 266 ? 11.617 15.845 -18.070 1.00 44.75 266 ARG A N 1
ATOM 2129 C CA . ARG A 1 266 ? 11.723 16.862 -19.136 1.00 44.75 266 ARG A CA 1
ATOM 2130 C C . ARG A 1 266 ? 12.965 17.756 -19.019 1.00 44.75 266 ARG A C 1
ATOM 2132 O O . ARG A 1 266 ? 13.360 18.368 -20.000 1.00 44.75 266 ARG A O 1
ATOM 2139 N N . THR A 1 267 ? 13.576 17.834 -17.838 1.00 44.22 267 THR A N 1
ATOM 2140 C CA . THR A 1 267 ? 14.690 18.751 -17.526 1.00 44.22 267 THR A CA 1
ATOM 2141 C C . THR A 1 267 ? 16.035 18.029 -17.380 1.00 44.22 267 THR A C 1
ATOM 2143 O O . THR A 1 267 ? 17.071 18.676 -17.431 1.00 44.22 267 THR A O 1
ATOM 2146 N N . ALA A 1 268 ? 16.028 16.705 -17.190 1.00 47.81 268 ALA A N 1
ATOM 2147 C CA . ALA A 1 268 ? 17.194 15.888 -16.842 1.00 47.81 268 ALA A CA 1
ATOM 2148 C C . ALA A 1 268 ? 17.560 14.820 -17.891 1.00 47.81 268 ALA A C 1
ATOM 2150 O O . ALA A 1 268 ? 18.481 14.038 -17.662 1.00 47.81 268 ALA A O 1
ATOM 2151 N N . LYS A 1 269 ? 16.876 14.770 -19.045 1.00 57.25 269 LYS A N 1
ATOM 2152 C CA . LYS A 1 269 ? 17.444 14.064 -20.204 1.00 57.25 269 LYS A CA 1
ATOM 2153 C C . LYS A 1 269 ? 18.676 14.854 -20.669 1.00 57.25 269 LYS A C 1
ATOM 2155 O O . LYS A 1 269 ? 18.579 16.084 -20.734 1.00 57.25 269 LYS A O 1
ATOM 2160 N N . PRO A 1 270 ? 19.822 14.211 -20.962 1.00 56.28 270 PRO A N 1
ATOM 2161 C CA . PRO A 1 270 ? 20.965 14.907 -21.541 1.00 56.28 270 PRO A CA 1
ATOM 2162 C C . PRO A 1 270 ? 20.493 15.605 -22.820 1.00 56.28 270 PRO A C 1
ATOM 2164 O O . PRO A 1 270 ? 20.007 14.947 -23.734 1.00 56.28 270 PRO A O 1
ATOM 2167 N N . GLY A 1 271 ? 20.528 16.937 -22.833 1.00 62.91 271 GLY A N 1
ATOM 2168 C CA . GLY A 1 271 ? 19.987 17.746 -23.928 1.00 62.91 271 GLY A CA 1
ATOM 2169 C C . GLY A 1 271 ? 18.676 18.493 -23.657 1.00 62.91 271 GLY A C 1
ATOM 2170 O O . GLY A 1 271 ? 18.238 19.285 -24.491 1.00 62.91 271 GLY A O 1
ATOM 2171 N N . GLY A 1 272 ? 18.062 18.304 -22.485 1.00 75.88 272 GLY A N 1
ATOM 2172 C CA . GLY A 1 272 ? 16.959 19.132 -21.991 1.00 75.88 272 GLY A CA 1
ATOM 2173 C C . GLY A 1 272 ? 15.780 19.235 -22.965 1.00 75.88 272 GLY A C 1
ATOM 2174 O O . GLY A 1 272 ? 15.246 18.226 -23.427 1.00 75.88 272 GLY A O 1
ATOM 2175 N N . VAL A 1 273 ? 15.374 20.470 -23.273 1.00 75.69 273 VAL A N 1
ATOM 2176 C CA . VAL A 1 273 ? 14.230 20.758 -24.155 1.00 75.69 273 VAL A CA 1
ATOM 2177 C C . VAL A 1 273 ? 14.455 20.211 -25.568 1.00 75.69 273 VAL A C 1
ATOM 2179 O O . VAL A 1 273 ? 13.525 19.649 -26.141 1.00 75.69 273 VAL A O 1
ATOM 2182 N N . HIS A 1 274 ? 15.678 20.287 -26.103 1.00 81.00 274 HIS A N 1
ATOM 2183 C CA . HIS A 1 274 ? 15.989 19.811 -27.456 1.00 81.00 274 HIS A CA 1
ATOM 2184 C C . HIS A 1 274 ? 15.782 18.304 -27.602 1.00 81.00 274 HIS A C 1
ATOM 2186 O O . HIS A 1 274 ? 15.204 17.862 -28.586 1.00 81.00 274 HIS A O 1
ATOM 2192 N N . TRP A 1 275 ? 16.133 17.515 -26.582 1.00 81.62 275 TRP A N 1
ATOM 2193 C CA . TRP A 1 275 ? 15.864 16.075 -26.606 1.00 81.62 275 TRP A CA 1
ATOM 2194 C C . TRP A 1 275 ? 14.361 15.778 -26.677 1.00 81.62 275 TRP A C 1
ATOM 2196 O O . TRP A 1 275 ? 13.911 14.945 -27.460 1.00 81.62 275 TRP A O 1
ATOM 2206 N N . THR A 1 276 ? 13.557 16.467 -25.862 1.00 78.25 276 THR A N 1
ATOM 2207 C CA . THR A 1 276 ? 12.101 16.260 -25.873 1.00 78.25 276 THR A CA 1
ATOM 2208 C C . THR A 1 276 ? 11.456 16.701 -27.181 1.00 78.25 276 THR A C 1
ATOM 2210 O O . THR A 1 276 ? 10.509 16.059 -27.627 1.00 78.25 276 THR A O 1
ATOM 2213 N N . THR A 1 277 ? 11.971 17.765 -27.799 1.00 84.38 277 THR A N 1
ATOM 2214 C CA . THR A 1 277 ? 11.527 18.218 -29.118 1.00 84.38 277 THR A CA 1
ATOM 2215 C C . THR A 1 277 ? 11.886 17.185 -30.184 1.00 84.38 277 THR A C 1
ATOM 2217 O O . THR A 1 277 ? 11.008 16.783 -30.937 1.00 84.38 277 THR A O 1
ATOM 2220 N N . ALA A 1 278 ? 13.111 16.652 -30.176 1.00 88.00 278 ALA A N 1
ATOM 2221 C CA . ALA A 1 278 ? 13.530 15.600 -31.102 1.00 88.00 278 ALA A CA 1
ATOM 2222 C C . ALA A 1 278 ? 12.665 14.326 -30.997 1.00 88.00 278 ALA A C 1
ATOM 2224 O O . ALA A 1 278 ? 12.295 13.730 -32.005 1.00 88.00 278 ALA A O 1
ATOM 2225 N N . GLU A 1 279 ? 12.273 13.913 -29.786 1.00 86.19 279 GLU A N 1
ATOM 2226 C CA . GLU A 1 279 ? 11.345 12.784 -29.605 1.00 86.19 279 GLU A CA 1
ATOM 2227 C C . GLU A 1 279 ? 9.939 13.074 -30.158 1.00 86.19 279 GLU A C 1
ATOM 2229 O O . GLU A 1 279 ? 9.290 12.174 -30.694 1.00 86.19 279 GLU A O 1
ATOM 2234 N N . GLN A 1 280 ? 9.460 14.317 -30.042 1.00 85.56 280 GLN A N 1
ATOM 2235 C CA . GLN A 1 280 ? 8.179 14.730 -30.624 1.00 85.56 280 GLN A CA 1
ATOM 2236 C C . GLN A 1 280 ? 8.238 14.738 -32.151 1.00 85.56 280 GLN A C 1
ATOM 2238 O O . GLN A 1 280 ? 7.319 14.228 -32.785 1.00 85.56 280 GLN A O 1
ATOM 2243 N N . GLU A 1 281 ? 9.334 15.231 -32.728 1.00 90.81 281 GLU A N 1
ATOM 2244 C CA . GLU A 1 281 ? 9.588 15.199 -34.171 1.00 90.81 281 GLU A CA 1
ATOM 2245 C C . GLU A 1 281 ? 9.645 13.762 -34.702 1.00 90.81 281 GLU A C 1
ATOM 2247 O O . GLU A 1 281 ? 9.019 13.458 -35.715 1.00 90.81 281 GLU A O 1
ATOM 2252 N N . ASN A 1 282 ? 10.298 12.840 -33.983 1.00 91.88 282 ASN A N 1
ATOM 2253 C CA . ASN A 1 282 ? 10.267 11.410 -34.312 1.00 91.88 282 ASN A CA 1
ATOM 2254 C C . ASN A 1 282 ? 8.831 10.861 -34.300 1.00 91.88 282 ASN A C 1
ATOM 2256 O O . ASN A 1 282 ? 8.446 10.086 -35.177 1.00 91.88 282 ASN A O 1
ATOM 2260 N N . GLY A 1 283 ? 8.021 11.272 -33.322 1.00 85.38 283 GLY A N 1
ATOM 2261 C CA . GLY A 1 283 ? 6.602 10.925 -33.257 1.00 85.38 283 GLY A CA 1
ATOM 2262 C C . GLY A 1 283 ? 5.784 11.491 -34.423 1.00 85.38 283 GLY A C 1
ATOM 2263 O O . GLY A 1 283 ? 4.908 10.801 -34.942 1.00 85.38 283 GLY A O 1
ATOM 2264 N N . GLU A 1 284 ? 6.077 12.714 -34.860 1.00 88.56 284 GLU A N 1
ATOM 2265 C CA . GLU A 1 284 ? 5.435 13.363 -36.007 1.00 88.56 284 GLU A CA 1
ATOM 2266 C C . GLU A 1 284 ? 5.819 12.683 -37.331 1.00 88.56 284 GLU A C 1
ATOM 2268 O O . GLU A 1 284 ? 4.947 12.381 -38.149 1.00 88.56 284 GLU A O 1
ATOM 2273 N N . LEU A 1 285 ? 7.096 12.333 -37.504 1.00 92.62 285 LEU A N 1
ATOM 2274 C CA . LEU A 1 285 ? 7.586 11.562 -38.651 1.00 92.62 285 LEU A CA 1
ATOM 2275 C C . LEU A 1 285 ? 6.918 10.185 -38.745 1.00 92.62 285 LEU A C 1
ATOM 2277 O O . LEU A 1 285 ? 6.559 9.736 -39.833 1.00 92.62 285 LEU A O 1
ATOM 2281 N N . LEU A 1 286 ? 6.690 9.518 -37.608 1.00 89.69 286 LEU A N 1
ATOM 2282 C CA . LEU A 1 286 ? 5.962 8.245 -37.561 1.00 89.69 286 LEU A CA 1
ATOM 2283 C C . LEU A 1 286 ? 4.503 8.360 -38.014 1.00 89.69 286 LEU A C 1
ATOM 2285 O O . LEU A 1 286 ? 3.936 7.386 -38.507 1.00 89.69 286 LEU A O 1
ATOM 2289 N N . GLN A 1 287 ? 3.902 9.539 -37.865 1.00 90.00 287 GLN A N 1
ATOM 2290 C CA . GLN A 1 287 ? 2.554 9.840 -38.347 1.00 90.00 287 GLN A CA 1
ATOM 2291 C C . GLN A 1 287 ? 2.544 10.284 -39.820 1.00 90.00 287 GLN A C 1
ATOM 2293 O O . GLN A 1 287 ? 1.480 10.583 -40.359 1.00 90.00 287 GLN A O 1
ATOM 2298 N N . GLY A 1 288 ? 3.708 10.309 -40.479 1.00 87.38 288 GLY A N 1
ATOM 2299 C CA . GLY A 1 288 ? 3.870 10.764 -41.860 1.00 87.38 288 GLY A CA 1
ATOM 2300 C C . GLY A 1 288 ? 3.989 12.284 -42.006 1.00 87.38 288 GLY A C 1
ATOM 2301 O O . GLY A 1 288 ? 3.921 12.786 -43.127 1.00 87.38 288 GLY A O 1
ATOM 2302 N N . GLY A 1 289 ? 4.151 13.021 -40.903 1.00 88.88 289 GLY A N 1
ATOM 2303 C CA . GLY A 1 289 ? 4.466 14.448 -40.935 1.00 88.88 289 GLY A CA 1
ATOM 2304 C C . GLY A 1 289 ? 5.915 14.706 -41.360 1.00 88.88 289 GLY A C 1
ATOM 2305 O O . GLY A 1 289 ? 6.742 13.796 -41.391 1.00 88.88 289 GLY A O 1
ATOM 2306 N N . GLN A 1 290 ? 6.226 15.959 -41.693 1.00 92.31 290 GLN A N 1
ATOM 2307 C CA . GLN A 1 290 ? 7.597 16.419 -41.928 1.00 92.31 290 GLN A CA 1
ATOM 2308 C C . GLN A 1 290 ? 7.878 17.636 -41.047 1.00 92.31 290 GLN A C 1
ATOM 2310 O O . GLN A 1 290 ? 7.578 18.762 -41.458 1.00 92.31 290 GLN A O 1
ATOM 2315 N N . PRO A 1 291 ? 8.417 17.421 -39.835 1.00 92.19 291 PRO A N 1
ATOM 2316 C CA . PRO A 1 291 ? 8.764 18.519 -38.954 1.00 92.19 291 PRO A CA 1
ATOM 2317 C C . PRO A 1 291 ? 9.878 19.374 -39.582 1.00 92.19 291 PRO A C 1
ATOM 2319 O O . PRO A 1 291 ? 10.810 18.841 -40.187 1.00 92.19 291 PRO A O 1
ATOM 2322 N N . PRO A 1 292 ? 9.803 20.708 -39.473 1.00 92.88 292 PRO A N 1
ATOM 2323 C CA . PRO A 1 292 ? 10.842 21.596 -39.980 1.00 92.88 292 PRO A CA 1
ATOM 2324 C C . PRO A 1 292 ? 12.092 21.590 -39.086 1.00 92.88 292 PRO A C 1
ATOM 2326 O O . PRO A 1 292 ? 11.998 21.570 -37.861 1.00 92.88 292 PRO A O 1
ATOM 2329 N N . THR A 1 293 ? 13.275 21.697 -39.695 1.00 92.44 293 THR A N 1
ATOM 2330 C CA . THR A 1 293 ? 14.536 21.947 -38.978 1.00 92.44 293 THR A CA 1
ATOM 2331 C C . THR A 1 293 ? 14.715 23.448 -38.749 1.00 92.44 293 THR A C 1
ATOM 2333 O O . THR A 1 293 ? 14.698 24.223 -39.708 1.00 92.44 293 THR A O 1
ATOM 2336 N N . TYR A 1 294 ? 14.906 23.869 -37.497 1.00 91.94 294 TYR A N 1
ATOM 2337 C CA . TYR A 1 294 ? 15.121 25.276 -37.147 1.00 91.94 294 TYR A CA 1
ATOM 2338 C C . TYR A 1 294 ? 16.558 25.567 -36.707 1.00 91.94 294 TYR A C 1
ATOM 2340 O O . TYR A 1 294 ? 17.207 24.763 -36.041 1.00 91.94 294 TYR A O 1
ATOM 2348 N N . ASP A 1 295 ? 17.027 26.781 -36.993 1.00 88.94 295 ASP A N 1
ATOM 2349 C CA . ASP A 1 295 ? 18.417 27.184 -36.751 1.00 88.94 295 ASP A CA 1
ATOM 2350 C C . ASP A 1 295 ? 18.796 27.230 -35.261 1.00 88.94 295 ASP A C 1
ATOM 2352 O O . ASP A 1 295 ? 19.960 27.057 -34.913 1.00 88.94 295 ASP A O 1
ATOM 2356 N N . TRP A 1 296 ? 17.836 27.424 -34.354 1.00 89.31 296 TRP A N 1
ATOM 2357 C CA . TRP A 1 296 ? 18.087 27.460 -32.906 1.00 89.31 296 TRP A CA 1
ATOM 2358 C C . TRP A 1 296 ? 18.079 26.077 -32.241 1.00 89.31 296 TRP A C 1
ATOM 2360 O O . TRP A 1 296 ? 18.190 25.990 -31.018 1.00 89.31 296 TRP A O 1
ATOM 2370 N N . TYR A 1 297 ? 17.904 24.995 -33.000 1.00 91.62 297 TYR A N 1
ATOM 2371 C CA . TYR A 1 297 ? 17.994 23.646 -32.453 1.00 91.62 297 TYR A CA 1
ATOM 2372 C C . TYR A 1 297 ? 19.437 23.229 -32.183 1.00 91.62 297 TYR A C 1
ATOM 2374 O O . TYR A 1 297 ? 20.368 23.623 -32.889 1.00 91.62 297 TYR A O 1
ATOM 2382 N N . ASP A 1 298 ? 19.612 22.404 -31.152 1.00 90.00 298 ASP A N 1
ATOM 2383 C CA . ASP A 1 298 ? 20.837 21.641 -30.967 1.00 90.00 298 ASP A CA 1
ATOM 2384 C C . ASP A 1 298 ? 20.774 20.403 -31.871 1.00 90.00 298 ASP A C 1
ATOM 2386 O O . ASP A 1 298 ? 20.245 19.347 -31.508 1.00 90.00 298 ASP A O 1
ATOM 2390 N N . ASP A 1 299 ? 21.269 20.576 -33.097 1.00 91.88 299 ASP A N 1
ATOM 2391 C CA . ASP A 1 299 ? 21.225 19.553 -34.141 1.00 91.88 299 ASP A CA 1
ATOM 2392 C C . ASP A 1 299 ? 21.976 18.276 -33.730 1.00 91.88 299 ASP A C 1
ATOM 2394 O O . ASP A 1 299 ? 21.586 17.185 -34.142 1.00 91.88 299 ASP A O 1
ATOM 2398 N N . ALA A 1 300 ? 23.001 18.371 -32.874 1.00 90.81 300 ALA A N 1
ATOM 2399 C CA . ALA A 1 300 ? 23.739 17.200 -32.406 1.00 90.81 300 ALA A CA 1
ATOM 2400 C C . ALA A 1 300 ? 22.847 16.288 -31.552 1.00 90.81 300 ALA A C 1
ATOM 2402 O O . ALA A 1 300 ? 22.848 15.070 -31.731 1.00 90.81 300 ALA A O 1
ATOM 2403 N N . ILE A 1 301 ? 22.029 16.869 -30.672 1.00 87.94 301 ILE A N 1
ATOM 2404 C CA . ILE A 1 301 ? 21.074 16.114 -29.853 1.00 87.94 301 ILE A CA 1
ATOM 2405 C C . ILE A 1 301 ? 19.978 15.478 -30.714 1.00 87.94 301 ILE A C 1
ATOM 2407 O O . ILE A 1 301 ? 19.648 14.307 -30.515 1.00 87.94 301 ILE A O 1
ATOM 2411 N N . HIS A 1 302 ? 19.428 16.223 -31.679 1.00 92.38 302 HIS A N 1
ATOM 2412 C CA . HIS A 1 302 ? 18.389 15.700 -32.573 1.00 92.38 302 HIS A CA 1
ATOM 2413 C C . HIS A 1 302 ? 18.912 14.520 -33.405 1.00 92.38 302 HIS A C 1
ATOM 2415 O O . HIS A 1 302 ? 18.218 13.512 -33.541 1.00 92.38 302 HIS A O 1
ATOM 2421 N N . LEU A 1 303 ? 20.159 14.590 -33.889 1.00 94.38 303 LEU A N 1
ATOM 2422 C CA . LEU A 1 303 ? 20.803 13.482 -34.597 1.00 94.38 303 LEU A CA 1
ATOM 2423 C C . LEU A 1 303 ? 20.949 12.238 -33.718 1.00 94.38 303 LEU A C 1
ATOM 2425 O O . LEU A 1 303 ? 20.618 11.147 -34.173 1.00 94.38 303 LEU A O 1
ATOM 2429 N N . VAL A 1 304 ? 21.370 12.390 -32.459 1.00 92.19 304 VAL A N 1
ATOM 2430 C CA . VAL A 1 304 ? 21.482 11.255 -31.527 1.00 92.19 304 VAL A CA 1
ATOM 2431 C C . VAL A 1 304 ? 20.115 10.612 -31.277 1.00 92.19 304 VAL A C 1
ATOM 2433 O O . VAL A 1 304 ? 19.996 9.391 -31.344 1.00 92.19 304 VAL A O 1
ATOM 2436 N N . ALA A 1 305 ? 19.067 11.408 -31.046 1.00 88.81 305 ALA A N 1
ATOM 2437 C CA . ALA A 1 305 ? 17.713 10.894 -30.829 1.00 88.81 305 ALA A CA 1
ATOM 2438 C C . ALA A 1 305 ? 17.139 10.183 -32.074 1.00 88.81 305 ALA A C 1
ATOM 2440 O O . ALA A 1 305 ? 16.472 9.152 -31.956 1.00 88.81 305 ALA A O 1
ATOM 2441 N N . LEU A 1 306 ? 17.410 10.709 -33.274 1.00 94.19 306 LEU A N 1
ATOM 2442 C CA . LEU A 1 306 ? 17.047 10.081 -34.548 1.00 94.19 306 LEU A CA 1
ATOM 2443 C C . LEU A 1 306 ? 17.778 8.751 -34.745 1.00 94.19 306 LEU A C 1
ATOM 2445 O O . LEU A 1 306 ? 17.148 7.738 -35.043 1.00 94.19 306 LEU A O 1
ATOM 2449 N N . GLU A 1 307 ? 19.097 8.736 -34.561 1.00 94.00 307 GLU A N 1
ATOM 2450 C CA . GLU A 1 307 ? 19.926 7.544 -34.752 1.00 94.00 307 GLU A CA 1
ATOM 2451 C C . GLU A 1 307 ? 19.596 6.447 -33.739 1.00 94.00 307 GLU A C 1
ATOM 2453 O O . GLU A 1 307 ? 19.532 5.271 -34.108 1.00 94.00 307 GLU A O 1
ATOM 2458 N N . GLU A 1 308 ? 19.289 6.823 -32.496 1.00 88.69 308 GLU A N 1
ATOM 2459 C CA . GLU A 1 308 ? 18.803 5.896 -31.480 1.00 88.69 308 GLU A CA 1
ATOM 2460 C C . GLU A 1 308 ? 17.515 5.210 -31.947 1.00 88.69 308 GLU A C 1
ATOM 2462 O O . GLU A 1 308 ? 17.455 3.980 -31.958 1.00 88.69 308 GLU A O 1
ATOM 2467 N N . PHE A 1 309 ? 16.522 5.961 -32.437 1.00 90.69 309 PHE A N 1
ATOM 2468 C CA . PHE A 1 309 ? 15.290 5.369 -32.964 1.00 90.69 309 PHE A CA 1
ATOM 2469 C C . PHE A 1 309 ? 15.537 4.519 -34.219 1.00 90.69 309 PHE A C 1
ATOM 2471 O O . PHE A 1 309 ? 15.041 3.394 -34.310 1.00 90.69 309 PHE A O 1
ATOM 2478 N N . MET A 1 310 ? 16.349 5.000 -35.163 1.00 91.62 310 MET A N 1
ATOM 2479 C CA . MET A 1 310 ? 16.695 4.275 -36.394 1.00 91.62 310 MET A CA 1
ATOM 2480 C C . MET A 1 310 ? 17.468 2.973 -36.125 1.00 91.62 310 MET A C 1
ATOM 2482 O O . MET A 1 310 ? 17.446 2.050 -36.942 1.00 91.62 310 MET A O 1
ATOM 2486 N N . SER A 1 311 ? 18.132 2.864 -34.972 1.00 90.88 311 SER A N 1
ATOM 2487 C CA . SER A 1 311 ? 18.805 1.634 -34.541 1.00 90.88 311 SER A CA 1
ATOM 2488 C C . SER A 1 311 ? 17.847 0.571 -33.977 1.00 90.88 311 SER A C 1
ATOM 2490 O O . SER A 1 311 ? 18.225 -0.596 -33.840 1.00 90.88 311 SER A O 1
ATOM 2492 N N . THR A 1 312 ? 16.592 0.934 -33.686 1.00 81.56 312 THR A N 1
ATOM 2493 C CA . THR A 1 312 ? 15.614 0.027 -33.071 1.00 81.56 312 THR A CA 1
ATOM 2494 C C . THR A 1 312 ? 15.078 -1.031 -34.052 1.00 81.56 312 THR A C 1
ATOM 2496 O O . THR A 1 312 ? 15.036 -0.832 -35.270 1.00 81.56 312 THR A O 1
ATOM 2499 N N . PRO A 1 313 ? 14.581 -2.178 -33.552 1.00 82.06 313 PRO A N 1
ATOM 2500 C CA . PRO A 1 313 ? 13.854 -3.141 -34.381 1.00 82.06 313 PRO A CA 1
ATOM 2501 C C . PRO A 1 313 ? 12.552 -2.585 -34.976 1.00 82.06 313 PRO A C 1
ATOM 2503 O O . PRO A 1 313 ? 12.091 -3.078 -36.006 1.00 82.06 313 PRO A O 1
ATOM 2506 N N . GLU A 1 314 ? 11.946 -1.588 -34.327 1.00 82.88 314 GLU A N 1
ATOM 2507 C CA . GLU A 1 314 ? 10.686 -0.968 -34.747 1.00 82.88 314 GLU A CA 1
ATOM 2508 C C . GLU A 1 314 ? 10.859 -0.189 -36.046 1.00 82.88 314 GLU A C 1
ATOM 2510 O O . GLU A 1 314 ? 10.072 -0.375 -36.973 1.00 82.88 314 GLU A O 1
ATOM 2515 N N . TRP A 1 315 ? 11.958 0.557 -36.167 1.00 88.56 315 TRP A N 1
ATOM 2516 C CA . TRP A 1 315 ? 12.353 1.241 -37.395 1.00 88.56 315 TRP A CA 1
ATOM 2517 C C . TRP A 1 315 ? 12.326 0.329 -38.630 1.00 88.56 315 TRP A C 1
ATOM 2519 O O . TRP A 1 315 ? 11.806 0.689 -39.688 1.00 88.56 315 TRP A O 1
ATOM 2529 N N . ARG A 1 316 ? 12.825 -0.908 -38.499 1.00 87.50 316 ARG A N 1
ATOM 2530 C CA . ARG A 1 316 ? 12.874 -1.870 -39.615 1.00 87.50 316 ARG A CA 1
ATOM 2531 C C . ARG A 1 316 ? 11.488 -2.250 -40.133 1.00 87.50 316 ARG A C 1
ATOM 2533 O O . ARG A 1 316 ? 11.364 -2.584 -41.311 1.00 87.50 316 ARG A O 1
ATOM 2540 N N . ARG A 1 317 ? 10.468 -2.188 -39.273 1.00 89.94 317 ARG A N 1
ATOM 2541 C CA . ARG A 1 317 ? 9.080 -2.558 -39.583 1.00 89.94 317 ARG A CA 1
ATOM 2542 C C . ARG A 1 317 ? 8.283 -1.427 -40.236 1.00 89.94 317 ARG A C 1
ATOM 2544 O O . ARG A 1 317 ? 7.180 -1.687 -40.705 1.00 89.94 317 ARG A O 1
ATOM 2551 N N . LEU A 1 318 ? 8.813 -0.204 -40.265 1.00 90.31 318 LEU A N 1
ATOM 2552 C CA . LEU A 1 318 ? 8.143 0.944 -40.879 1.00 90.31 318 LEU A CA 1
ATOM 2553 C C . LEU A 1 318 ? 8.079 0.814 -42.407 1.00 90.31 318 LEU A C 1
ATOM 2555 O O . LEU A 1 318 ? 8.901 0.122 -43.020 1.00 90.31 318 LEU A O 1
ATOM 2559 N N . SER A 1 319 ? 7.110 1.502 -43.016 1.00 96.00 319 SER A N 1
ATOM 2560 C CA . SER A 1 319 ? 7.014 1.629 -44.471 1.00 96.00 319 SER A CA 1
ATOM 2561 C C . SER A 1 319 ? 8.202 2.412 -45.031 1.00 96.00 319 SER A C 1
ATOM 2563 O O . SER A 1 319 ? 8.801 3.242 -44.343 1.00 96.00 319 SER A O 1
ATOM 2565 N N . ASP A 1 320 ? 8.541 2.162 -46.295 1.00 96.06 320 ASP A N 1
ATOM 2566 C CA . ASP A 1 320 ? 9.681 2.820 -46.940 1.00 96.06 320 ASP A CA 1
ATOM 2567 C C . ASP A 1 320 ? 9.483 4.336 -47.072 1.00 96.06 320 ASP A C 1
ATOM 2569 O O . ASP A 1 320 ? 10.448 5.089 -46.982 1.00 96.06 320 ASP A O 1
ATOM 2573 N N . GLU A 1 321 ? 8.234 4.796 -47.181 1.00 94.31 321 GLU A N 1
ATOM 2574 C CA . GLU A 1 321 ? 7.882 6.221 -47.179 1.00 94.31 321 GLU A CA 1
ATOM 2575 C C . GLU A 1 321 ? 8.253 6.902 -45.854 1.00 94.31 321 GLU A C 1
ATOM 2577 O O . GLU A 1 321 ? 8.919 7.937 -45.851 1.00 94.31 321 GLU A O 1
ATOM 2582 N N . ILE A 1 322 ? 7.896 6.290 -44.718 1.00 92.56 322 ILE A N 1
ATOM 2583 C CA . ILE A 1 322 ? 8.238 6.817 -43.388 1.00 92.56 322 ILE A CA 1
ATOM 2584 C C . ILE A 1 322 ? 9.750 6.732 -43.169 1.00 92.56 322 ILE A C 1
ATOM 2586 O O . ILE A 1 322 ? 10.361 7.670 -42.655 1.00 92.56 322 ILE A O 1
ATOM 2590 N N . LYS A 1 323 ? 10.386 5.641 -43.614 1.00 93.88 323 LYS A N 1
ATOM 2591 C CA . LYS A 1 323 ? 11.845 5.513 -43.532 1.00 93.88 323 LYS A CA 1
ATOM 2592 C C . LYS A 1 323 ? 12.555 6.612 -44.316 1.00 93.88 323 LYS A C 1
ATOM 2594 O O . LYS A 1 323 ? 13.526 7.192 -43.835 1.00 93.88 323 LYS A O 1
ATOM 2599 N N . PHE A 1 324 ? 12.063 6.920 -45.510 1.00 95.62 324 PHE A N 1
ATOM 2600 C CA . PHE A 1 324 ? 12.605 7.994 -46.327 1.00 95.62 324 PHE A CA 1
ATOM 2601 C C . PHE A 1 324 ? 12.442 9.361 -45.647 1.00 95.62 324 PHE A C 1
ATOM 2603 O O . PHE A 1 324 ? 13.398 10.134 -45.625 1.00 95.62 324 PHE A O 1
ATOM 2610 N N . ALA A 1 325 ? 11.289 9.634 -45.026 1.00 94.50 325 ALA A N 1
ATOM 2611 C CA . ALA A 1 325 ? 11.048 10.883 -44.299 1.00 94.50 325 ALA A CA 1
ATOM 2612 C C . ALA A 1 325 ? 12.049 11.103 -43.150 1.00 94.50 325 ALA A C 1
ATOM 2614 O O . ALA A 1 325 ? 12.630 12.177 -43.029 1.00 94.50 325 ALA A O 1
ATOM 2615 N N . PHE A 1 326 ? 12.323 10.071 -42.355 1.00 96.50 326 PHE A N 1
ATOM 2616 C CA . PHE A 1 326 ? 13.322 10.123 -41.282 1.00 96.50 326 PHE A CA 1
ATOM 2617 C C . PHE A 1 326 ? 14.754 10.323 -41.803 1.00 96.50 326 PHE A C 1
ATOM 2619 O O . PHE A 1 326 ? 15.523 11.081 -41.216 1.00 96.50 326 PHE A O 1
ATOM 2626 N N . VAL A 1 327 ? 15.122 9.678 -42.918 1.00 96.19 327 VAL A N 1
ATOM 2627 C CA . VAL A 1 327 ? 16.435 9.891 -43.558 1.00 96.19 327 VAL A CA 1
ATOM 2628 C C . VAL A 1 327 ? 16.567 11.330 -44.057 1.00 96.19 327 VAL A C 1
ATOM 2630 O O . VAL A 1 327 ? 17.623 11.939 -43.886 1.00 96.19 327 VAL A O 1
ATOM 2633 N N . LEU A 1 328 ? 15.500 11.883 -44.637 1.00 96.19 328 LEU A N 1
ATOM 2634 C CA . LEU A 1 328 ? 15.466 13.269 -45.090 1.00 96.19 328 LEU A CA 1
ATOM 2635 C C . LEU A 1 328 ? 15.589 14.249 -43.913 1.00 96.19 328 LEU A C 1
ATOM 2637 O O . LEU A 1 328 ? 16.399 15.170 -43.985 1.00 96.19 328 LEU A O 1
ATOM 2641 N N . HIS A 1 329 ? 14.858 14.015 -42.818 1.00 96.25 329 HIS A N 1
ATOM 2642 C CA . HIS A 1 329 ? 14.936 14.835 -41.601 1.00 96.25 329 HIS A CA 1
ATOM 2643 C C . HIS A 1 329 ? 16.335 14.801 -40.978 1.00 96.25 329 HIS A C 1
ATOM 2645 O O . HIS A 1 329 ? 16.918 15.841 -40.670 1.00 96.25 329 HIS A O 1
ATOM 2651 N N . ARG A 1 330 ? 16.943 13.609 -40.900 1.00 96.12 330 ARG A N 1
ATOM 2652 C CA . ARG A 1 330 ? 18.339 13.440 -40.469 1.00 96.12 330 ARG A CA 1
ATOM 2653 C C . ARG A 1 330 ? 19.303 14.234 -41.351 1.00 96.12 330 ARG A C 1
ATOM 2655 O O . ARG A 1 330 ? 20.191 14.900 -40.826 1.00 96.12 330 ARG A O 1
ATOM 2662 N N . LEU A 1 331 ? 19.137 14.186 -42.673 1.00 95.69 331 LEU A N 1
ATOM 2663 C CA . LEU A 1 331 ? 19.974 14.944 -43.608 1.00 95.69 331 LEU A CA 1
ATOM 2664 C C . LEU A 1 331 ? 19.799 16.462 -43.433 1.00 95.69 331 LEU A C 1
ATOM 2666 O O . LEU A 1 331 ? 20.780 17.196 -43.533 1.00 95.69 331 LEU A O 1
ATOM 2670 N N . GLY A 1 332 ? 18.587 16.922 -43.106 1.00 95.06 332 GLY A N 1
ATOM 2671 C CA . GLY A 1 332 ? 18.308 18.314 -42.743 1.00 95.06 332 GLY A CA 1
ATOM 2672 C C . GLY A 1 332 ? 19.132 18.783 -41.541 1.00 95.06 332 GLY A C 1
ATOM 2673 O O . GLY A 1 332 ? 19.853 19.778 -41.640 1.00 95.06 332 GLY A O 1
ATOM 2674 N N . HIS A 1 333 ? 19.119 18.021 -40.444 1.00 96.38 333 HIS A N 1
ATOM 2675 C CA . HIS A 1 333 ? 19.933 18.324 -39.261 1.00 96.38 333 HIS A CA 1
ATOM 2676 C C . HIS A 1 333 ? 21.445 18.241 -39.533 1.00 96.38 333 HIS A C 1
ATOM 2678 O O . HIS A 1 333 ? 22.192 19.103 -39.074 1.00 96.38 333 HIS A O 1
ATOM 2684 N N . GLN A 1 334 ? 21.914 17.270 -40.328 1.00 95.00 334 GLN A N 1
ATOM 2685 C CA . GLN A 1 334 ? 23.331 17.183 -40.723 1.00 95.00 334 GLN A CA 1
ATOM 2686 C C . GLN A 1 334 ? 23.783 18.393 -41.546 1.00 95.00 334 GLN A C 1
ATOM 2688 O O . GLN A 1 334 ? 24.869 18.925 -41.320 1.00 95.00 334 GLN A O 1
ATOM 2693 N N . ALA A 1 335 ? 22.953 18.843 -42.489 1.00 94.38 335 ALA A N 1
ATOM 2694 C CA . ALA A 1 335 ? 23.241 20.025 -43.292 1.00 94.38 335 ALA A CA 1
ATOM 2695 C C . ALA A 1 335 ? 23.245 21.301 -42.434 1.00 94.38 335 ALA A C 1
ATOM 2697 O O . ALA A 1 335 ? 24.128 22.143 -42.598 1.00 94.38 335 ALA A O 1
ATOM 2698 N N . SER A 1 336 ? 22.297 21.425 -41.496 1.00 93.75 336 SER A N 1
ATOM 2699 C CA . SER A 1 336 ? 22.248 22.535 -40.534 1.00 93.75 336 SER A CA 1
ATOM 2700 C C . SER A 1 336 ? 23.505 22.581 -39.659 1.00 93.75 336 SER A C 1
ATOM 2702 O O . SER A 1 336 ? 24.143 23.631 -39.560 1.00 93.75 336 SER A O 1
ATOM 2704 N N . LEU A 1 337 ? 23.913 21.438 -39.096 1.00 93.00 337 LEU A N 1
ATOM 2705 C CA . LEU A 1 337 ? 25.119 21.322 -38.274 1.00 93.00 337 LEU A CA 1
ATOM 2706 C C . LEU A 1 337 ? 26.378 21.704 -39.068 1.00 93.00 337 LEU A C 1
ATOM 2708 O O . LEU A 1 337 ? 27.149 22.550 -38.623 1.00 93.00 337 LEU A O 1
ATOM 2712 N N . ALA A 1 338 ? 26.539 21.166 -40.281 1.00 91.94 338 ALA A N 1
ATOM 2713 C CA . ALA A 1 338 ? 27.673 21.489 -41.146 1.00 91.94 338 ALA A CA 1
ATOM 2714 C C . ALA A 1 338 ? 27.731 22.985 -41.505 1.00 91.94 338 ALA A C 1
ATOM 2716 O O . ALA A 1 338 ? 28.811 23.575 -41.547 1.00 91.94 338 ALA A O 1
ATOM 2717 N N . ARG A 1 339 ? 26.575 23.626 -41.733 1.00 92.62 339 ARG A N 1
ATOM 2718 C CA . ARG A 1 339 ? 26.500 25.075 -41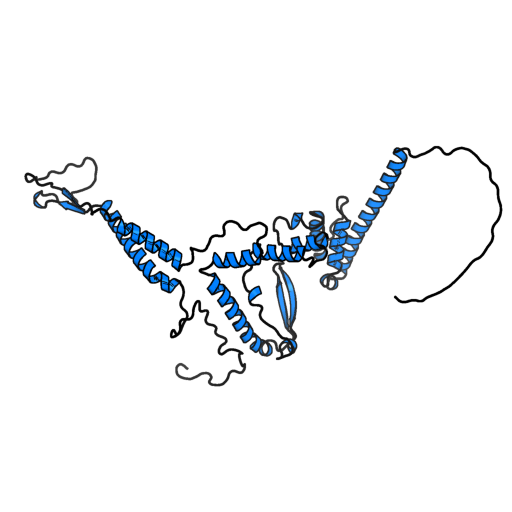.974 1.00 92.62 339 ARG A CA 1
ATOM 2719 C C . ARG A 1 339 ? 26.935 25.868 -40.737 1.00 92.62 339 ARG A C 1
ATOM 2721 O O . ARG A 1 339 ? 27.752 26.775 -40.869 1.00 92.62 339 ARG A O 1
ATOM 2728 N N . LYS A 1 340 ? 26.457 25.494 -39.544 1.00 90.00 340 LYS A N 1
ATOM 2729 C CA . LYS A 1 340 ? 26.853 26.125 -38.269 1.00 90.00 340 LYS A CA 1
ATOM 2730 C C . LYS A 1 340 ? 28.357 26.000 -38.008 1.00 90.00 340 LYS A C 1
ATOM 2732 O O . LYS A 1 340 ? 28.983 26.962 -37.572 1.00 90.00 340 LYS A O 1
ATOM 2737 N N . GLU A 1 341 ? 28.953 24.848 -38.311 1.00 90.06 341 GLU A N 1
ATOM 2738 C CA . GLU A 1 341 ? 30.401 24.630 -38.189 1.00 90.06 341 GLU A CA 1
ATOM 2739 C C . GLU A 1 341 ? 31.208 25.504 -39.162 1.00 90.06 341 GLU A C 1
ATOM 2741 O O . GLU A 1 341 ? 32.217 26.095 -38.773 1.00 90.06 341 GLU A O 1
ATOM 2746 N N . GLN A 1 342 ? 30.755 25.639 -40.414 1.00 89.75 342 GLN A N 1
ATOM 2747 C CA . GLN A 1 342 ? 31.398 26.515 -41.401 1.00 89.75 342 GLN A CA 1
ATOM 2748 C C . GLN A 1 342 ? 31.335 27.991 -40.990 1.00 89.75 342 GLN A C 1
ATOM 2750 O O . GLN A 1 342 ? 32.343 28.694 -41.075 1.00 89.75 342 GLN A O 1
ATOM 2755 N N . GLU A 1 343 ? 30.180 28.456 -40.512 1.00 89.56 343 GLU A N 1
ATOM 2756 C CA . GLU A 1 343 ? 30.002 29.824 -40.013 1.00 89.56 343 GLU A CA 1
ATOM 2757 C C . GLU A 1 343 ? 30.880 30.096 -38.786 1.00 89.56 343 GLU A C 1
ATOM 2759 O O . GLU A 1 343 ? 31.544 31.132 -38.721 1.00 89.56 343 GLU A O 1
ATOM 2764 N N . ALA A 1 344 ? 30.964 29.145 -37.850 1.00 88.38 344 ALA A N 1
ATOM 2765 C CA . ALA A 1 344 ? 31.836 29.254 -36.684 1.00 88.38 344 ALA A CA 1
ATOM 2766 C C . ALA A 1 344 ? 33.320 29.343 -37.075 1.00 88.38 344 ALA A C 1
ATOM 2768 O O . ALA A 1 344 ? 34.060 30.146 -36.504 1.00 88.38 344 ALA A O 1
ATOM 2769 N N . LEU A 1 345 ? 33.758 28.571 -38.075 1.00 89.00 345 LEU A N 1
ATOM 2770 C CA . LEU A 1 345 ? 35.139 28.593 -38.561 1.00 89.00 345 LEU A CA 1
ATOM 2771 C C . LEU A 1 345 ? 35.479 29.908 -39.277 1.00 89.00 345 LEU A C 1
ATOM 2773 O O . LEU A 1 345 ? 36.566 30.455 -39.078 1.00 89.00 345 LEU A O 1
ATOM 2777 N N . LEU A 1 346 ? 34.554 30.449 -40.077 1.00 88.75 346 LEU A N 1
ATOM 2778 C CA . LEU A 1 346 ? 34.717 31.765 -40.701 1.00 88.75 346 LEU A CA 1
ATOM 2779 C C . LEU A 1 346 ? 34.773 32.876 -39.650 1.00 88.75 346 LEU A C 1
ATOM 2781 O O . LEU A 1 346 ? 35.692 33.692 -39.691 1.00 88.75 346 LEU A O 1
ATOM 2785 N N . ALA A 1 347 ? 33.876 32.856 -38.663 1.00 87.06 347 ALA A N 1
ATOM 2786 C CA . ALA A 1 347 ? 33.886 33.812 -37.560 1.00 87.06 347 ALA A CA 1
ATOM 2787 C C . ALA A 1 347 ? 35.181 33.721 -36.735 1.00 87.06 347 ALA A C 1
ATOM 2789 O O . ALA A 1 347 ? 35.755 34.743 -36.365 1.00 87.06 347 ALA A O 1
ATOM 2790 N N . GLN A 1 348 ? 35.692 32.511 -36.489 1.00 85.25 348 GLN A N 1
ATOM 2791 C CA . GLN A 1 348 ? 36.967 32.316 -35.799 1.00 85.25 348 GLN A CA 1
ATOM 2792 C C . GLN A 1 348 ? 38.142 32.869 -36.618 1.00 85.25 348 GLN A C 1
ATOM 2794 O O . GLN A 1 348 ? 39.035 33.510 -36.063 1.00 85.25 348 GLN A O 1
ATOM 2799 N N . ARG A 1 349 ? 38.135 32.673 -37.942 1.00 82.75 349 ARG A N 1
ATOM 2800 C CA . ARG A 1 349 ? 39.148 33.230 -38.848 1.00 82.75 349 ARG A CA 1
ATOM 2801 C C . ARG A 1 349 ? 39.096 34.758 -38.888 1.00 82.75 349 ARG A C 1
ATOM 2803 O O . ARG A 1 349 ? 40.141 35.400 -38.834 1.00 82.75 349 ARG A O 1
ATOM 2810 N N . GLU A 1 350 ? 37.908 35.348 -38.945 1.00 80.94 350 GLU A N 1
ATOM 2811 C CA . GLU A 1 350 ? 37.726 36.802 -38.882 1.00 80.94 350 GLU A CA 1
ATOM 2812 C C . GLU A 1 350 ? 38.191 37.372 -37.539 1.00 80.94 350 GLU A C 1
ATOM 2814 O O . GLU A 1 350 ? 38.894 38.381 -37.509 1.00 80.94 350 GLU A O 1
ATOM 2819 N N . GLN A 1 351 ? 37.898 36.689 -36.429 1.00 80.00 351 GLN A N 1
ATOM 2820 C CA . GLN A 1 351 ? 38.399 37.071 -35.109 1.00 80.00 351 GLN A CA 1
ATOM 2821 C C . GLN A 1 351 ? 39.927 36.998 -35.021 1.00 80.00 351 GLN A C 1
ATOM 2823 O O . GLN A 1 351 ? 40.529 37.881 -34.419 1.00 80.00 351 GLN A O 1
ATOM 2828 N N . GLN A 1 352 ? 40.574 36.012 -35.651 1.00 77.88 352 GLN A N 1
ATOM 2829 C CA . GLN A 1 352 ? 42.040 35.939 -35.721 1.00 77.88 352 GLN A CA 1
ATOM 2830 C C . GLN A 1 352 ? 42.648 37.077 -36.555 1.00 77.88 352 GLN A C 1
ATOM 2832 O O . GLN A 1 352 ? 43.697 37.607 -36.194 1.00 77.88 352 GLN A O 1
ATOM 2837 N N . ILE A 1 353 ? 41.978 37.490 -37.636 1.00 74.00 353 ILE A N 1
ATOM 2838 C CA . ILE A 1 353 ? 42.402 38.626 -38.468 1.00 74.00 353 ILE A CA 1
ATOM 2839 C C . ILE A 1 353 ? 42.238 39.952 -37.704 1.00 74.00 353 ILE A C 1
ATOM 2841 O O . ILE A 1 353 ? 43.128 40.798 -37.744 1.00 74.00 353 ILE A O 1
ATOM 2845 N N . ILE A 1 354 ? 41.137 40.124 -36.966 1.00 71.88 354 ILE A N 1
ATOM 2846 C CA . ILE A 1 354 ? 40.857 41.332 -36.170 1.00 71.88 354 ILE A CA 1
ATOM 2847 C C . ILE A 1 354 ? 41.736 41.401 -34.908 1.00 71.88 354 ILE A C 1
ATOM 2849 O O . ILE A 1 354 ? 42.144 42.490 -34.509 1.00 71.88 354 ILE A O 1
ATOM 2853 N N . ALA A 1 355 ? 42.077 40.261 -34.297 1.00 68.75 355 ALA A N 1
ATOM 2854 C CA . ALA A 1 355 ? 42.941 40.187 -33.115 1.00 68.75 355 ALA A CA 1
ATOM 2855 C C . ALA A 1 355 ? 44.436 40.432 -33.407 1.00 68.75 355 ALA A C 1
ATOM 2857 O O . ALA A 1 355 ? 45.240 40.422 -32.477 1.00 68.75 355 ALA A O 1
ATOM 2858 N N . GLY A 1 356 ? 44.820 40.693 -34.662 1.00 57.34 356 GLY A N 1
ATOM 2859 C CA . GLY A 1 356 ? 46.106 41.317 -34.973 1.00 57.34 356 GLY A CA 1
ATOM 2860 C C . GLY A 1 356 ? 47.343 40.474 -34.656 1.00 57.34 356 GLY A C 1
ATOM 2861 O O . GLY A 1 356 ? 48.349 41.027 -34.225 1.00 57.34 356 GLY A O 1
ATOM 2862 N N . VAL A 1 357 ? 47.319 39.163 -34.918 1.00 52.97 357 VAL A N 1
ATOM 2863 C CA . VAL A 1 357 ? 48.562 38.379 -35.077 1.00 52.97 357 VAL A CA 1
ATOM 2864 C C . VAL A 1 357 ? 48.917 38.333 -36.564 1.00 52.97 357 VAL A C 1
ATOM 2866 O O . VAL A 1 357 ? 48.898 37.295 -37.217 1.00 52.97 357 VAL A O 1
ATOM 2869 N N . VAL A 1 358 ? 49.193 39.512 -37.116 1.00 45.75 358 VAL A N 1
ATOM 2870 C CA . VAL A 1 358 ? 50.016 39.661 -38.315 1.00 45.75 358 VAL A CA 1
ATOM 2871 C C . VAL A 1 358 ? 51.304 40.294 -37.813 1.00 45.75 358 VAL A C 1
ATOM 2873 O O . VAL A 1 358 ? 51.396 41.513 -37.691 1.00 45.75 358 VAL A O 1
ATOM 2876 N N . GLU A 1 359 ? 52.283 39.460 -37.459 1.00 46.81 359 GLU A N 1
ATOM 2877 C CA . GLU A 1 359 ? 53.667 39.924 -37.472 1.00 46.81 359 GLU A CA 1
ATOM 2878 C C . GLU A 1 359 ? 53.988 40.319 -38.922 1.00 46.81 359 GLU A C 1
ATOM 2880 O O . GLU A 1 359 ? 53.826 39.493 -39.827 1.00 46.81 359 GLU A O 1
ATOM 2885 N N . PRO A 1 360 ? 54.390 41.573 -39.187 1.00 45.00 360 PRO A N 1
ATOM 2886 C CA . PRO A 1 360 ? 54.903 41.937 -40.493 1.00 45.00 360 PRO A CA 1
ATOM 2887 C C . PRO A 1 360 ? 56.207 41.166 -40.703 1.00 45.00 360 PRO A C 1
ATOM 2889 O O . PRO A 1 360 ? 57.176 41.345 -39.966 1.00 45.00 360 PRO A O 1
ATOM 2892 N N . GLY A 1 361 ? 56.201 40.269 -41.688 1.00 41.28 361 GLY A N 1
ATOM 2893 C CA . GLY A 1 361 ? 57.390 39.527 -42.084 1.00 41.28 361 GLY A CA 1
ATOM 2894 C C . GLY A 1 361 ? 58.531 40.476 -42.475 1.00 41.28 361 GLY A C 1
ATOM 2895 O O . GLY A 1 361 ? 58.269 41.527 -43.068 1.00 41.28 361 GLY A O 1
ATOM 2896 N N . PRO A 1 362 ? 59.789 40.128 -42.159 1.00 49.31 362 PRO A N 1
ATOM 2897 C CA . PRO A 1 362 ? 60.938 40.870 -42.642 1.00 49.31 362 PRO A CA 1
ATOM 2898 C C . PRO A 1 362 ? 61.121 40.642 -44.145 1.00 49.31 362 PRO A C 1
ATOM 2900 O O . PRO A 1 362 ? 61.002 39.528 -44.660 1.00 49.31 362 PRO A O 1
ATOM 2903 N N . GLU A 1 363 ? 61.405 41.740 -44.834 1.00 49.56 363 GLU A N 1
ATOM 2904 C CA . GLU A 1 363 ? 61.843 41.788 -46.220 1.00 49.56 363 GLU A CA 1
ATOM 2905 C C . GLU A 1 363 ? 63.143 40.991 -46.423 1.00 49.56 363 GLU A C 1
ATOM 2907 O O . GLU A 1 363 ? 64.104 41.164 -45.680 1.00 49.56 363 GLU A O 1
ATOM 2912 N N . GLY A 1 364 ? 63.167 40.195 -47.495 1.00 48.66 364 GLY A N 1
ATOM 2913 C CA . GLY A 1 364 ? 64.346 39.954 -48.330 1.00 48.66 364 GLY A CA 1
ATOM 2914 C C . GLY A 1 364 ? 65.414 38.987 -47.818 1.00 48.66 364 GLY A C 1
ATOM 2915 O O . GLY A 1 364 ? 66.293 39.379 -47.065 1.00 48.66 364 GLY A O 1
ATOM 2916 N N . GLU A 1 365 ? 65.462 37.788 -48.404 1.00 41.09 365 GLU A N 1
ATOM 2917 C CA . GLU A 1 365 ? 66.724 37.258 -48.936 1.00 41.09 365 GLU A CA 1
ATOM 2918 C C . GLU A 1 365 ? 66.471 36.233 -50.056 1.00 41.09 365 GLU A C 1
ATOM 2920 O O . GLU A 1 365 ? 65.538 35.431 -50.025 1.00 41.09 365 GLU A O 1
ATOM 2925 N N . GLU A 1 366 ? 67.285 36.370 -51.098 1.00 42.53 366 GLU A N 1
ATOM 2926 C CA . GLU A 1 366 ? 67.248 35.703 -52.399 1.00 42.53 366 GLU A CA 1
ATOM 2927 C C . GLU A 1 366 ? 67.726 34.228 -52.368 1.00 42.53 366 GLU A C 1
ATOM 2929 O O . GLU A 1 366 ? 68.236 33.746 -51.356 1.00 42.53 366 GLU A O 1
ATOM 2934 N N . PRO A 1 367 ? 67.549 33.471 -53.473 1.00 59.66 367 PRO A N 1
ATOM 2935 C CA . PRO A 1 367 ? 67.537 32.014 -53.464 1.00 59.66 367 PRO A CA 1
ATOM 2936 C C . PRO A 1 367 ? 68.927 31.395 -53.663 1.00 59.66 367 PRO A C 1
ATOM 2938 O O . PRO A 1 367 ? 69.683 31.793 -54.547 1.00 59.66 367 PRO A O 1
ATOM 2941 N N . SER A 1 368 ? 69.218 30.314 -52.933 1.00 42.75 368 SER A N 1
ATOM 2942 C CA . SER A 1 368 ? 70.314 29.395 -53.264 1.00 42.75 368 SER A CA 1
ATOM 2943 C C . SER A 1 368 ? 69.745 28.001 -53.525 1.00 42.75 368 SER A C 1
ATOM 2945 O O . SER A 1 368 ? 69.087 27.407 -52.669 1.00 42.75 368 SER A O 1
ATOM 2947 N N . GLY A 1 369 ? 69.951 27.524 -54.751 1.00 41.09 369 GLY A N 1
ATOM 2948 C CA . GLY A 1 369 ? 69.453 26.252 -55.246 1.00 41.09 369 GLY A CA 1
ATOM 2949 C C . GLY A 1 369 ? 70.410 25.073 -55.059 1.00 41.09 369 GLY A C 1
ATOM 2950 O O . GLY A 1 369 ? 71.622 25.233 -54.938 1.00 41.09 369 GLY A O 1
ATOM 2951 N N . GLY A 1 370 ? 69.818 23.882 -55.186 1.00 36.75 370 GLY A N 1
ATOM 2952 C CA . GLY A 1 370 ? 70.467 22.630 -55.594 1.00 36.75 370 GLY A CA 1
ATOM 2953 C C . GLY A 1 370 ? 70.601 21.560 -54.501 1.00 36.75 370 GLY A C 1
ATOM 2954 O O . GLY A 1 370 ? 70.707 21.889 -53.326 1.00 36.75 370 GLY A O 1
ATOM 2955 N N . PRO A 1 371 ? 70.754 20.277 -54.881 1.00 55.09 371 PRO A N 1
ATOM 2956 C CA . PRO A 1 371 ? 69.846 19.462 -55.704 1.00 55.09 371 PRO A CA 1
ATOM 2957 C C . PRO A 1 371 ? 69.502 18.102 -55.015 1.00 55.09 371 PRO A C 1
ATOM 2959 O O . PRO A 1 371 ? 69.942 17.863 -53.891 1.00 55.09 371 PRO A O 1
ATOM 2962 N N . PRO A 1 372 ? 68.692 17.215 -55.642 1.00 67.12 372 PRO A N 1
ATOM 2963 C CA . PRO A 1 372 ? 68.021 16.089 -54.981 1.00 67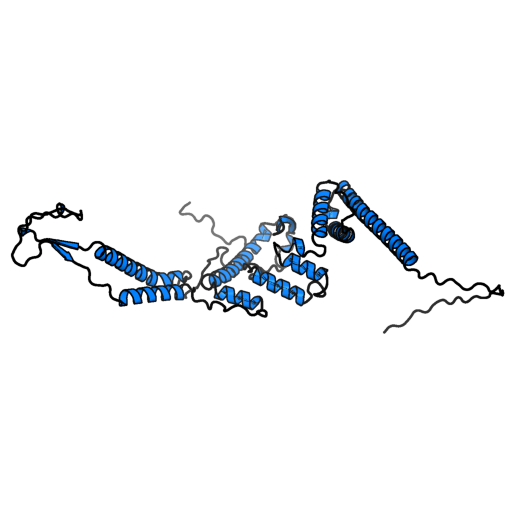.12 372 PRO A CA 1
ATOM 2964 C C . PRO A 1 372 ? 68.647 14.713 -55.279 1.00 67.12 372 PRO A C 1
ATOM 2966 O O . PRO A 1 372 ? 69.243 14.528 -56.336 1.00 67.12 372 PRO A O 1
ATOM 2969 N N . ALA A 1 373 ? 68.436 13.746 -54.380 1.00 42.84 373 ALA A N 1
ATOM 2970 C CA . ALA A 1 373 ? 68.503 12.277 -54.553 1.00 42.84 373 ALA A CA 1
ATOM 2971 C C . ALA A 1 373 ? 68.430 11.660 -53.138 1.00 42.84 373 ALA A C 1
ATOM 2973 O O . ALA A 1 373 ? 68.891 12.287 -52.193 1.00 42.84 373 ALA A O 1
ATOM 2974 N N . GLU A 1 374 ? 67.907 10.483 -52.819 1.00 42.41 374 GLU A N 1
ATOM 2975 C CA . GLU A 1 374 ? 67.360 9.310 -53.503 1.00 42.41 374 GLU A CA 1
ATOM 2976 C C . GLU A 1 374 ? 66.681 8.512 -52.359 1.00 42.41 374 GLU A C 1
ATOM 2978 O O . GLU A 1 374 ? 67.118 8.560 -51.212 1.00 42.41 374 GLU A O 1
ATOM 2983 N N . GLY A 1 375 ? 65.529 7.877 -52.562 1.00 39.78 375 GLY A N 1
ATOM 2984 C CA . GLY A 1 375 ? 65.524 6.442 -52.851 1.00 39.78 375 GLY A CA 1
ATOM 2985 C C . GLY A 1 375 ? 65.791 5.571 -51.611 1.00 39.78 375 GLY A C 1
ATOM 2986 O O . GLY A 1 375 ? 66.933 5.256 -51.302 1.00 39.78 375 GLY A O 1
ATOM 2987 N N . GLY A 1 376 ? 64.737 5.118 -50.923 1.00 40.28 376 GLY A N 1
ATOM 2988 C CA . GLY A 1 376 ? 64.888 4.247 -49.753 1.00 40.28 376 GLY A CA 1
ATOM 2989 C C . GLY A 1 376 ? 63.605 3.554 -49.312 1.00 40.28 376 GLY A C 1
ATOM 2990 O O . GLY A 1 376 ? 63.103 3.801 -48.223 1.00 40.28 376 GLY A O 1
ATOM 2991 N N . ALA A 1 377 ? 63.077 2.672 -50.159 1.00 48.53 377 ALA A N 1
ATOM 2992 C CA . ALA A 1 377 ? 62.080 1.686 -49.763 1.00 48.53 377 ALA A CA 1
ATOM 2993 C C . ALA A 1 377 ? 62.671 0.699 -48.740 1.00 48.53 377 ALA A C 1
ATOM 2995 O O . ALA A 1 377 ? 63.761 0.167 -48.959 1.00 48.53 377 ALA A O 1
ATOM 2996 N N . LYS A 1 378 ? 61.922 0.363 -47.683 1.00 46.19 378 LYS A N 1
ATOM 2997 C CA . LYS A 1 378 ? 62.049 -0.941 -47.018 1.00 46.19 378 LYS A CA 1
ATOM 2998 C C . LYS A 1 378 ? 60.714 -1.414 -46.456 1.00 46.19 378 LYS A C 1
ATOM 3000 O O . LYS A 1 378 ? 60.031 -0.717 -45.716 1.00 46.19 378 LYS A O 1
ATOM 3005 N N . VAL A 1 379 ? 60.389 -2.628 -46.872 1.00 44.53 379 VAL A N 1
ATOM 3006 C CA . VAL A 1 379 ? 59.231 -3.441 -46.519 1.00 44.53 379 VAL A CA 1
ATOM 3007 C C . VAL A 1 379 ? 59.596 -4.354 -45.337 1.00 44.53 379 VAL A C 1
ATOM 3009 O O . VAL A 1 379 ? 60.743 -4.775 -45.218 1.00 44.53 379 VAL A O 1
ATOM 3012 N N . SER A 1 380 ? 58.570 -4.679 -44.541 1.00 43.44 380 SER A N 1
ATOM 3013 C CA . SER A 1 380 ? 58.385 -5.808 -43.606 1.00 43.44 380 SER A CA 1
ATOM 3014 C C . SER A 1 380 ? 59.335 -6.006 -42.417 1.00 43.44 380 SER A C 1
ATOM 3016 O O . SER A 1 380 ? 60.522 -6.251 -42.597 1.00 43.44 380 SER A O 1
ATOM 3018 N N . ALA A 1 381 ? 58.742 -6.158 -41.227 1.00 43.47 381 ALA A N 1
ATOM 3019 C CA . ALA A 1 381 ? 58.694 -7.462 -40.555 1.00 43.47 381 ALA A CA 1
ATOM 3020 C C . ALA A 1 381 ? 57.621 -7.490 -39.450 1.00 43.47 381 ALA A C 1
ATOM 3022 O O . ALA A 1 381 ? 57.629 -6.708 -38.506 1.00 43.47 381 ALA A O 1
ATOM 3023 N N . THR A 1 382 ? 56.706 -8.439 -39.600 1.00 48.62 382 THR A N 1
ATOM 3024 C CA . THR A 1 382 ? 55.918 -9.113 -38.563 1.00 48.62 382 THR A CA 1
ATOM 3025 C C . THR A 1 382 ? 56.802 -9.802 -37.513 1.00 48.62 382 THR A C 1
ATOM 3027 O O . THR A 1 382 ? 57.770 -10.445 -37.914 1.00 48.62 382 THR A O 1
ATOM 3030 N N . ALA A 1 383 ? 56.396 -9.767 -36.231 1.00 44.09 383 ALA A N 1
ATOM 3031 C CA . ALA A 1 383 ? 56.296 -10.898 -35.272 1.00 44.09 383 ALA A CA 1
ATOM 3032 C C . ALA A 1 383 ? 56.635 -10.526 -33.806 1.00 44.09 383 ALA A C 1
ATOM 3034 O O . ALA A 1 383 ? 57.599 -9.811 -33.552 1.00 44.09 383 ALA A O 1
ATOM 3035 N N . GLY A 1 384 ? 55.886 -11.124 -32.864 1.00 42.41 384 GLY A N 1
ATOM 3036 C CA . GLY A 1 384 ? 56.195 -11.235 -31.425 1.00 42.41 384 GLY A CA 1
ATOM 3037 C C . GLY A 1 384 ? 55.186 -10.484 -30.548 1.00 42.41 384 GLY A C 1
ATOM 3038 O O . GLY A 1 384 ? 55.294 -9.276 -30.416 1.00 42.41 384 GLY A O 1
ATOM 3039 N N . ALA A 1 385 ? 54.074 -11.072 -30.095 1.00 45.31 385 ALA A N 1
ATOM 3040 C CA . ALA A 1 385 ? 53.957 -12.084 -29.036 1.00 45.31 385 ALA A CA 1
ATOM 3041 C C . ALA A 1 385 ? 54.578 -11.634 -27.699 1.00 45.31 385 ALA A C 1
ATOM 3043 O O . ALA A 1 385 ? 55.799 -11.624 -27.546 1.00 45.31 385 ALA A O 1
ATOM 3044 N N . GLY A 1 386 ? 53.688 -11.311 -26.760 1.00 48.25 386 GLY A N 1
ATOM 3045 C CA . GLY A 1 386 ? 53.897 -11.057 -25.338 1.00 48.25 386 GLY A CA 1
ATOM 3046 C C . GLY A 1 386 ? 52.532 -10.984 -24.679 1.00 48.25 386 GLY A C 1
ATOM 3047 O O . GLY A 1 386 ? 51.801 -10.035 -25.038 1.00 48.25 386 GLY A O 1
#

Sequence (386 aa):
TRKQVLHDGPREVAYKYTSPIRCFEFLRIPGRAGGTTPEEMMKSPQRAYNTEWKQTLEHRALTSSPQQVYDTFTGLKAHQVDNRPGRQYGVLMRPGVKPIEWIVPPPMGTDGWRTQDALKEELQYLGGETGKKPARFGKEASGELVREVRFDEDRGLSPTMRRAAEEMGRMMQDWMVLWPTIYTTETVLKYTGEDNVARSIMLMPDLLKAHTADVVPDLESMLPEGRGERRARIYKMWQDGAWGPPDSPEAIRKLHELGNFPNMGRTAKPGGVHWTTAEQENGELLQGGQPPTYDWYDDAIHLVALEEFMSTPEWRRLSDEIKFAFVLHRLGHQASLARKEQEALLAQREQQIIAGVVEPGPEGEEPSGGPPAEGGAKVSATAGAG

pLDDT: mean 77.08, std 15.03, range [36.75, 96.5]

Mean predicted aligned error: 17.65 Å

Secondary structure (DSSP, 8-state):
-TTS-S--S--SS--SSS-SPPP--SEEPTT-SSEE-HHHHHHHHHHHHHHHHHHHHHHHHHHHSPEEEE-GGG---GGG----TT------PPTT--SEEEEPPPPPPHHHHHHHHHHHHHHHHHTT----------TT--HHHHHHHHHHHTTTTHHHHHHHHHHHHHHHHHHHTTHHHH--S-EEEEEE-TT--EEEEEE-GGGGSTTT------TTTTS---HHHHHHHHHHHHHTTBTB-TTSHHHHHHHHHHTT-TTTTTTSSTTHHHHHHHHHHHHHHHTT--PPP-TTS-HHHHHHHHHHHHTSHHHHHS-HHHHHHHHHHHHHHHHHHHHHHHHHHHHHHHHHHHTT----PPP-----------------------

Solvent-accessible surface area (backbone atoms only — not comparable to full-atom values): 23768 Å² total; per-residue (Å²): 111,100,89,56,84,90,77,87,77,83,69,98,64,81,52,88,55,100,56,84,74,80,81,91,53,66,42,80,49,92,95,53,98,58,48,49,55,60,64,69,68,38,52,60,48,52,52,51,42,54,51,52,52,50,51,53,52,52,51,51,48,35,62,78,55,46,51,77,46,66,42,74,84,28,72,65,51,81,88,75,68,69,98,58,88,92,72,82,80,89,66,56,75,57,91,94,54,73,62,65,47,69,51,70,65,78,80,81,59,69,63,60,57,53,49,46,50,51,35,51,50,49,45,36,54,62,54,27,69,72,30,79,73,76,78,71,81,59,97,80,60,49,36,63,58,57,46,52,50,48,42,44,51,40,41,64,51,34,61,46,52,57,49,45,30,52,52,49,35,53,43,49,57,32,50,55,63,46,43,49,77,70,40,72,52,78,39,77,48,73,47,66,51,99,83,68,49,80,43,75,47,78,43,54,35,72,52,55,40,91,89,66,51,92,83,74,73,63,44,72,79,66,50,88,73,48,76,65,35,54,37,40,50,46,50,46,41,32,72,74,30,76,60,43,56,56,88,36,72,64,19,45,34,51,43,42,62,74,50,63,40,89,87,40,60,62,66,55,41,83,60,26,65,48,37,57,49,36,54,48,43,52,55,39,29,74,74,67,45,82,72,82,85,59,91,89,57,57,38,70,48,33,48,52,54,50,51,55,50,63,68,36,76,64,49,74,73,52,55,68,68,45,53,49,50,52,53,52,50,50,49,49,36,52,53,50,46,53,50,53,52,52,52,51,50,51,51,50,50,52,49,50,62,72,67,60,80,69,78,82,76,82,82,84,84,84,90,84,86,86,86,90,87,79,92,81,90,83,81,88,82,91,85,82,91,131

Organism: NCBI:txid412755

Radius of gyration: 42.36 Å; Cα contacts (8 Å, |Δi|>4): 299; chains: 1; bounding box: 122×82×110 Å

Foldseek 3Di:
DVPDDPDDDDDPFDFPDPDLDDDLALADDPPDPGHDALVVVLPVLVVVLVVLVVVVVVLVVCQVPFDKDFDVVQVDDPVNDDPDPPDDDRTDDDPPDDRIDTDHDDDDDPVSVVSNVVSVVVSCVSQLCPFPPDPDDDPPDALVNVVVSVLSNVVNCNSSLLSVLVRVQSSVSRVLSCCLVVPVDFDWDWDADVPRDTDTDTDHSVCSPPPNDDDGDDSVVPRDRDLSSQLSVLVVCLPVQVQHPNPDLRSQQSSCVSNCPVVCVQQRNVQHVLLVVLVVCLVCLLVVHQDDDDLPHPLVNSLVSLVVVCPDPVVVVDDVSSVVSSVVNNVNSVVSVVVVVVVVVVVVVVVVVVVDPPPPDDDDDDDDDDDDDDDDDDDDDDDDDD